Protein 5EFR (pdb70)

Solvent-accessible surface area: 21533 Å² total; per-residue (Å²): 119,93,90,5,94,56,31,70,15,108,44,30,116,43,26,78,61,129,33,0,39,151,17,0,34,9,57,154,42,46,87,53,69,138,137,71,9,83,67,24,0,97,38,28,113,175,35,50,0,0,5,3,48,0,31,44,126,0,29,36,74,6,164,2,98,47,58,88,104,86,70,50,69,84,38,4,12,0,23,0,57,15,126,24,26,76,67,1,66,4,14,45,5,62,9,25,27,0,131,184,24,108,17,80,36,0,12,144,18,10,91,1,22,3,12,54,67,6,16,55,28,12,23,76,70,0,26,133,88,0,21,135,46,110,92,6,48,86,136,41,5,77,90,31,17,95,60,104,66,19,90,162,138,102,29,0,29,2,32,3,125,8,91,45,94,126,225,59,94,41,22,81,52,0,28,95,106,0,39,105,44,32,114,112,39,101,52,86,108,0,14,104,19,0,105,13,0,50,101,81,36,128,132,44,145,59,1,19,42,0,6,4,48,5,0,62,0,17,38,77,52,151,60,34,106,90,0,3,62,18,1,56,115,0,16,108,72,29,125,167,23,120,61,8,20,44,0,7,22,22,60,0,23,0,27,51,103,47,16,28,83,44,53,36,16,5,48,35,0,114,98,0,26,116,8,0,75,59,0,26,91,142,56,90,140,38,143,45,24,112,54,0,43,88,30,17,119,85,4,62,19,51,24,0,95,26,32,26,20,8,0,87,51,6,35,155,102,112,37,44,20,0,0,0,44,14,1,20,23,0,6,86,49,34,55,79,8,97,70,0,18,46,0,0,6,0,0,1,96,0,20,12,26,49,0,104,119,20,94,180,77,98,42,51,83,30,8,112,96,1,5,101,3,23,93,100,0,67,137,84,47,98,134,10,118,46,39,181,72,0,75,100,16,63,57,121,0,106,114,126,27,120,146

Nearest PDB structures (foldseek):
  5efr-assembly1_A  TM=1.002E+00  e=4.818E-65  Rhodothermus marinus
  3qky-assembly1_A  TM=9.684E-01  e=5.485E-31  Rhodothermus marinus DSM 4252
  6lys-assembly1_D  TM=8.588E-01  e=3.566E-09  Escherichia coli K-12
  8adg-assembly1_D  TM=8.482E-01  e=7.421E-09  Escherichia coli K-12
  9co0-assembly1_D  TM=8.413E-01  e=1.972E-08  Escherichia coli

CATH classification: 3.10.20.310 (+1 more: 3.10.20.310)

Structure (mmCIF, N/CA/C/O backbone):
data_5EFR
#
_entry.id   5EFR
#
_cell.length_a   69.909
_cell.length_b   48.062
_cell.length_c   78.027
_cell.angle_alpha   90.000
_cell.angle_beta   104.310
_cell.angle_gamma   90.000
#
_symmetry.space_group_name_H-M   'P 1 21 1'
#
loop_
_entity.id
_entity.type
_entity.pdbx_description
1 polymer 'BamA-BamD fusion Protein'
2 water water
#
loop_
_atom_site.group_PDB
_atom_site.id
_atom_site.type_symbol
_atom_site.label_atom_id
_atom_site.label_alt_id
_atom_site.label_comp_id
_atom_site.label_asym_id
_atom_site.label_entity_id
_atom_site.label_seq_id
_atom_site.pdbx_PDB_ins_code
_atom_site.Cartn_x
_atom_site.Cartn_y
_atom_site.Cartn_z
_atom_site.occupancy
_atom_site.B_iso_or_equiv
_atom_site.auth_seq_id
_atom_site.auth_comp_id
_atom_site.auth_asym_id
_atom_site.auth_atom_id
_atom_site.pdbx_PDB_model_num
ATOM 1 N N . SER A 1 2 ? 76.790 104.673 -44.999 1.00 60.15 302 SER A N 1
ATOM 2 C CA . SER A 1 2 ? 75.515 104.240 -44.440 1.00 61.74 302 SER A CA 1
ATOM 3 C C . SER A 1 2 ? 74.774 103.349 -45.432 1.00 63.27 302 SER A C 1
ATOM 4 O O . SER A 1 2 ? 74.648 103.688 -46.609 1.00 68.43 302 SER A O 1
ATOM 11 N N . TYR A 1 3 ? 74.285 102.209 -44.949 1.00 55.53 303 TYR A N 1
ATOM 12 C CA . TYR A 1 3 ? 73.563 101.254 -45.775 1.00 54.57 303 TYR A CA 1
ATOM 13 C C . TYR A 1 3 ? 72.213 100.957 -45.142 1.00 53.08 303 TYR A C 1
ATOM 14 O O . TYR A 1 3 ? 71.989 101.215 -43.956 1.00 53.19 303 TYR A O 1
ATOM 32 N N . TYR A 1 4 ? 71.308 100.408 -45.949 1.00 47.74 304 TYR A N 1
ATOM 33 C CA . TYR A 1 4 ? 69.938 100.189 -45.515 1.00 51.05 304 TYR A CA 1
ATOM 34 C C . TYR A 1 4 ? 69.458 98.821 -45.968 1.00 53.06 304 TYR A C 1
ATOM 35 O O . TYR A 1 4 ? 69.768 98.375 -47.077 1.00 47.73 304 TYR A O 1
ATOM 53 N N . ILE A 1 5 ? 68.698 98.162 -45.094 1.00 51.22 305 ILE A N 1
ATOM 54 C CA . ILE A 1 5 ? 68.260 96.797 -45.349 1.00 49.92 305 ILE A CA 1
ATOM 55 C C . ILE A 1 5 ? 67.239 96.797 -46.475 1.00 48.80 305 ILE A C 1
ATOM 56 O O . ILE A 1 5 ? 66.281 97.580 -46.470 1.00 47.53 305 ILE A O 1
ATOM 72 N N . ARG A 1 6 ? 67.434 95.905 -47.442 1.00 47.05 306 ARG A N 1
ATOM 73 C CA . ARG A 1 6 ? 66.434 95.678 -48.472 1.00 51.99 306 ARG A CA 1
ATOM 74 C C . ARG A 1 6 ? 65.739 94.347 -48.216 1.00 51.63 306 ARG A C 1
ATOM 75 O O . ARG A 1 6 ? 64.621 94.314 -47.694 1.00 56.89 306 ARG A O 1
ATOM 96 N N . ASN A 1 7 ? 66.398 93.246 -48.565 1.00 44.21 307 ASN A N 1
ATOM 97 C CA . ASN A 1 7 ? 65.838 91.914 -48.404 1.00 57.12 307 ASN A CA 1
ATOM 98 C C . ASN A 1 7 ? 66.654 91.109 -47.403 1.00 51.14 307 ASN A C 1
ATOM 99 O O . ASN A 1 7 ? 67.850 91.347 -47.210 1.00 47.10 307 ASN A O 1
ATOM 110 N N . ILE A 1 8 ? 65.984 90.151 -46.767 1.00 48.16 308 ILE A N 1
ATOM 111 C CA . ILE A 1 8 ? 66.609 89.224 -45.831 1.00 45.18 308 ILE A CA 1
ATOM 112 C C . ILE A 1 8 ? 66.071 87.839 -46.156 1.00 47.60 308 ILE A C 1
ATOM 113 O O . ILE A 1 8 ? 64.861 87.603 -46.062 1.00 45.52 308 ILE A O 1
ATOM 129 N N . GLU A 1 9 ? 66.958 86.929 -46.550 1.00 41.07 309 GLU A N 1
ATOM 130 C CA . GLU A 1 9 ? 66.558 85.610 -47.017 1.00 48.51 309 GLU A CA 1
ATOM 131 C C . GLU A 1 9 ? 67.295 84.531 -46.237 1.00 47.69 309 GLU A C 1
ATOM 132 O O . GLU A 1 9 ? 68.473 84.685 -45.899 1.00 45.21 309 GLU A O 1
ATOM 144 N N . TRP A 1 10 ? 66.587 83.440 -45.954 1.00 43.76 310 TRP A N 1
ATOM 145 C CA . TRP A 1 10 ? 67.108 82.334 -45.163 1.00 46.34 310 TRP A CA 1
ATOM 146 C C . TRP A 1 10 ? 67.074 81.064 -45.999 1.00 46.26 310 TRP A C 1
ATOM 147 O O . TRP A 1 10 ? 66.047 80.743 -46.606 1.00 46.44 310 TRP A O 1
ATOM 168 N N . GLU A 1 11 ? 68.195 80.346 -46.029 1.00 47.04 311 GLU A N 1
ATOM 169 C CA . GLU A 1 11 ? 68.315 79.104 -46.782 1.00 63.05 311 GLU A CA 1
ATOM 170 C C . GLU A 1 11 ? 68.757 77.992 -45.843 1.00 61.41 311 GLU A C 1
ATOM 171 O O . GLU A 1 11 ? 69.799 78.104 -45.189 1.00 54.50 311 GLU A O 1
ATOM 183 N N . GLY A 1 12 ? 67.967 76.920 -45.786 1.00 56.01 312 GLY A N 1
ATOM 184 C CA . GLY A 1 12 ? 68.261 75.779 -44.944 1.00 54.46 312 GLY A CA 1
ATOM 185 C C . GLY A 1 12 ? 67.369 75.654 -43.731 1.00 50.42 312 GLY A C 1
ATOM 186 O O . GLY A 1 12 ? 67.486 74.664 -42.998 1.00 55.02 312 GLY A O 1
ATOM 190 N N . ASN A 1 13 ? 66.485 76.617 -43.492 1.00 52.00 313 ASN A N 1
ATOM 191 C CA . ASN A 1 13 ? 65.606 76.570 -42.334 1.00 52.49 313 ASN A CA 1
ATOM 192 C C . ASN A 1 13 ? 64.377 75.719 -42.622 1.00 52.92 313 ASN A C 1
ATOM 193 O O . ASN A 1 13 ? 63.790 75.787 -43.705 1.00 55.76 313 ASN A O 1
ATOM 204 N N . THR A 1 14 ? 63.998 74.918 -41.643 1.00 55.19 314 THR A N 1
ATOM 205 C CA . THR A 1 14 ? 62.822 74.059 -41.692 1.00 53.96 314 THR A CA 1
ATOM 206 C C . THR A 1 14 ? 61.978 74.185 -40.436 1.00 51.92 314 THR A C 1
ATOM 207 O O . THR A 1 14 ? 60.749 74.108 -40.512 1.00 55.75 314 THR A O 1
ATOM 218 N N . VAL A 1 15 ? 62.613 74.393 -39.282 1.00 51.25 315 VAL A N 1
ATOM 219 C CA . VAL A 1 15 ? 61.894 74.452 -38.016 1.00 46.93 315 VAL A CA 1
ATOM 220 C C . VAL A 1 15 ? 61.134 75.764 -37.899 1.00 51.83 315 VAL A C 1
ATOM 221 O O . VAL A 1 15 ? 60.007 75.805 -37.391 1.00 55.19 315 VAL A O 1
ATOM 234 N N . PHE A 1 16 ? 61.742 76.857 -38.355 1.00 51.22 316 PHE A N 1
ATOM 235 C CA . PHE A 1 16 ? 61.150 78.176 -38.289 1.00 52.72 316 PHE A CA 1
ATOM 236 C C . PHE A 1 16 ? 60.916 78.719 -39.693 1.00 55.18 316 PHE A C 1
ATOM 237 O O . PHE A 1 16 ? 61.767 78.540 -40.571 1.00 51.72 316 PHE A O 1
ATOM 254 N N . PRO A 1 17 ? 59.788 79.379 -39.941 1.00 57.68 317 PRO A N 1
ATOM 255 C CA . PRO A 1 17 ? 59.601 80.039 -41.235 1.00 61.56 317 PRO A CA 1
ATOM 256 C C . PRO A 1 17 ? 60.555 81.214 -41.379 1.00 60.42 317 PRO A C 1
ATOM 257 O O . 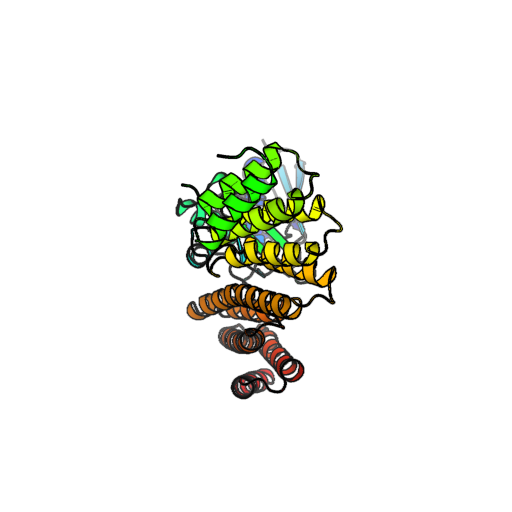PRO A 1 17 ? 61.126 81.709 -40.405 1.00 53.37 317 PRO A O 1
ATOM 268 N N . ASP A 1 18 ? 60.731 81.656 -42.627 1.00 60.31 318 ASP A N 1
ATOM 269 C CA . ASP A 1 18 ? 61.595 82.805 -42.879 1.00 55.55 318 ASP A CA 1
ATOM 270 C C . ASP A 1 18 ? 61.160 84.006 -42.051 1.00 54.74 318 ASP A C 1
ATOM 271 O O . ASP A 1 18 ? 62.000 84.764 -41.551 1.00 54.59 318 ASP A O 1
ATOM 280 N N . GLU A 1 19 ? 59.848 84.187 -41.883 1.00 58.68 319 GLU A N 1
ATOM 281 C CA . GLU A 1 19 ? 59.342 85.368 -41.191 1.00 61.16 319 GLU A CA 1
ATOM 282 C C . GLU A 1 19 ? 59.768 85.380 -39.727 1.00 59.48 319 GLU A C 1
ATOM 283 O O . GLU A 1 19 ? 60.149 86.429 -39.193 1.00 54.96 319 GLU A O 1
ATOM 295 N N . ALA A 1 20 ? 59.707 84.226 -39.060 1.00 58.90 320 ALA A N 1
ATOM 296 C CA . ALA A 1 20 ? 60.098 84.166 -37.655 1.00 53.48 320 ALA A CA 1
ATOM 297 C C . ALA A 1 20 ? 61.555 84.572 -37.472 1.00 52.97 320 ALA A C 1
ATOM 298 O O . ALA A 1 20 ? 61.890 85.323 -36.548 1.00 49.12 320 ALA A O 1
ATOM 305 N N . LEU A 1 21 ? 62.437 84.087 -38.349 1.00 46.17 321 LEU A N 1
ATOM 306 C CA . LEU A 1 21 ? 63.856 84.411 -38.232 1.00 46.86 321 LEU A CA 1
ATOM 307 C C . LEU A 1 21 ? 64.118 85.886 -38.517 1.00 48.22 321 LEU A C 1
ATOM 308 O O . LEU A 1 21 ? 64.962 86.508 -37.861 1.00 44.65 321 LEU A O 1
ATOM 324 N N . THR A 1 22 ? 63.409 86.464 -39.491 1.00 51.08 322 THR A N 1
ATOM 325 C CA . THR A 1 22 ? 63.589 87.882 -39.788 1.00 45.47 322 THR A CA 1
ATOM 326 C C . THR A 1 22 ? 63.162 88.745 -38.608 1.00 47.60 322 THR A C 1
ATOM 327 O O . THR A 1 22 ? 63.842 89.719 -38.262 1.00 46.38 322 THR A O 1
ATOM 338 N N . GLU A 1 23 ? 62.035 88.405 -37.979 1.00 48.09 323 GLU A N 1
ATOM 339 C CA . GLU A 1 23 ? 61.591 89.156 -36.809 1.00 52.88 323 GLU A CA 1
ATOM 340 C C . GLU A 1 23 ? 62.621 89.071 -35.691 1.00 51.20 323 GLU A C 1
ATOM 341 O O . GLU A 1 23 ? 62.825 90.037 -34.947 1.00 52.62 323 GLU A O 1
ATOM 353 N N . ALA A 1 24 ? 63.284 87.920 -35.561 1.00 46.35 324 ALA A N 1
ATOM 354 C CA . ALA A 1 24 ? 64.314 87.766 -34.539 1.00 51.62 324 ALA A CA 1
ATOM 355 C C . ALA A 1 24 ? 65.524 88.642 -34.840 1.00 50.94 324 ALA A C 1
ATOM 356 O O . ALA A 1 24 ? 66.150 89.183 -33.921 1.00 46.16 324 ALA A O 1
ATOM 363 N N . LEU A 1 25 ? 65.870 88.794 -36.122 1.00 48.65 325 LEU A N 1
ATOM 364 C CA . LEU A 1 25 ? 67.004 89.637 -36.487 1.00 44.19 325 LEU A CA 1
ATOM 365 C C . LEU A 1 25 ? 66.793 91.080 -36.054 1.00 47.81 325 LEU A C 1
ATOM 366 O O . LEU A 1 25 ? 67.760 91.774 -35.718 1.00 48.41 325 LEU A O 1
ATOM 382 N N . GLY A 1 26 ? 65.550 91.553 -36.069 1.00 46.98 326 GLY A N 1
ATOM 383 C CA . GLY A 1 26 ? 65.253 92.914 -35.672 1.00 52.58 326 GLY A CA 1
ATOM 384 C C . GLY A 1 26 ? 65.479 93.955 -36.743 1.00 53.97 326 GLY A C 1
ATOM 385 O O . GLY A 1 26 ? 65.444 95.152 -36.435 1.00 56.79 326 GLY A O 1
ATOM 389 N N . PHE A 1 27 ? 65.714 93.544 -37.985 1.00 54.80 327 PHE A N 1
ATOM 390 C CA . PHE A 1 27 ? 65.922 94.466 -39.094 1.00 61.06 327 PHE A CA 1
ATOM 391 C C . PHE A 1 27 ? 64.659 94.543 -39.942 1.00 57.43 327 PHE A C 1
ATOM 392 O O . PHE A 1 27 ? 64.154 93.516 -40.409 1.00 53.43 327 PHE A O 1
ATOM 409 N N . LYS A 1 28 ? 64.157 95.758 -40.138 1.00 59.36 328 LYS A N 1
ATOM 410 C CA . LYS A 1 28 ? 62.997 96.004 -40.981 1.00 64.60 328 LYS A CA 1
ATOM 411 C C . LYS A 1 28 ? 63.426 96.715 -42.257 1.00 61.66 328 LYS A C 1
ATOM 412 O O . LYS A 1 28 ? 64.309 97.579 -42.230 1.00 61.75 328 LYS A O 1
ATOM 418 N N . LYS A 1 29 ? 62.806 96.342 -43.372 1.00 70.56 329 LYS A N 1
ATOM 419 C CA . LYS A 1 29 ? 62.999 97.054 -44.630 1.00 68.11 329 LYS A CA 1
ATOM 420 C C . LYS A 1 29 ? 62.464 98.485 -44.473 1.00 61.16 329 LYS A C 1
ATOM 421 O O . LYS A 1 29 ? 61.250 98.653 -44.365 1.00 79.30 329 LYS A O 1
ATOM 440 N N . GLY A 1 30 ? 63.312 99.519 -44.447 1.00 60.57 330 GLY A N 1
ATOM 441 C CA . GLY A 1 30 ? 64.760 99.438 -44.562 1.00 57.85 330 GLY A CA 1
ATOM 442 C C . GLY A 1 30 ? 65.460 100.247 -43.489 1.00 57.33 330 GLY A C 1
ATOM 443 O O . GLY A 1 30 ? 65.768 101.423 -43.676 1.00 52.08 330 GLY A O 1
ATOM 447 N N . ASP A 1 31 ? 65.707 99.604 -42.351 1.00 58.84 331 ASP A N 1
ATOM 448 C CA . ASP A 1 31 ? 66.450 100.229 -41.275 1.00 58.95 331 ASP A CA 1
ATOM 449 C C . ASP A 1 31 ? 67.917 100.372 -41.670 1.00 54.92 331 ASP A C 1
ATOM 450 O O . ASP A 1 31 ? 68.382 99.730 -42.615 1.00 57.05 331 ASP A O 1
ATOM 459 N N . PRO A 1 32 ? 68.668 101.216 -40.966 1.00 54.11 332 PRO A N 1
ATOM 460 C CA . PRO A 1 32 ? 70.113 101.283 -41.210 1.00 56.21 332 PRO A CA 1
ATOM 461 C C . PRO A 1 32 ? 70.794 99.968 -40.858 1.00 56.40 332 PRO A C 1
ATOM 462 O O . PRO A 1 32 ? 70.451 99.315 -39.871 1.00 58.75 332 PRO A O 1
ATOM 473 N N . PHE A 1 33 ? 71.768 99.580 -41.680 1.00 57.32 333 PHE A N 1
ATOM 474 C CA . PHE A 1 33 ? 72.553 98.390 -41.386 1.00 60.80 333 PHE A CA 1
ATOM 475 C C . PHE A 1 33 ? 73.420 98.628 -40.158 1.00 60.66 333 PHE A C 1
ATOM 476 O O . PHE A 1 33 ? 73.924 99.733 -39.936 1.00 55.78 333 PHE A O 1
ATOM 493 N N . ASN A 1 34 ? 73.593 97.579 -39.356 1.00 58.98 334 ASN A N 1
ATOM 494 C CA . ASN A 1 34 ? 74.339 97.687 -38.106 1.00 62.30 334 ASN A CA 1
ATOM 495 C C . ASN A 1 34 ? 74.983 96.336 -37.826 1.00 56.47 334 ASN A C 1
ATOM 496 O O . ASN A 1 34 ? 74.280 95.352 -37.577 1.00 52.53 334 ASN A O 1
ATOM 507 N N . ARG A 1 35 ? 76.317 96.296 -37.859 1.00 53.95 335 ARG A N 1
ATOM 508 C CA . ARG A 1 35 ? 77.028 95.030 -37.720 1.00 61.20 335 ARG A CA 1
ATOM 509 C C . ARG A 1 35 ? 76.911 94.482 -36.302 1.00 52.88 335 ARG A C 1
ATOM 510 O O . ARG A 1 35 ? 76.667 93.285 -36.113 1.00 47.54 335 ARG A O 1
ATOM 531 N N . LYS A 1 36 ? 77.086 95.340 -35.293 1.00 54.92 336 LYS A N 1
ATOM 532 C CA . LYS A 1 36 ? 76.950 94.898 -33.908 1.00 55.16 336 LYS A CA 1
ATOM 533 C C . LYS A 1 36 ? 75.562 94.322 -33.658 1.00 54.09 336 LYS A C 1
ATOM 534 O O . LYS A 1 36 ? 75.420 93.234 -33.087 1.00 52.52 336 LYS A O 1
ATOM 553 N N . LYS A 1 37 ? 74.522 95.044 -34.082 1.00 50.86 337 LYS A N 1
ATOM 554 C CA . LYS A 1 37 ? 73.160 94.543 -33.938 1.00 48.34 337 LYS A CA 1
ATOM 555 C C . LYS A 1 37 ? 72.974 93.242 -34.708 1.00 47.31 337 LYS A C 1
ATOM 556 O O . LYS A 1 37 ? 72.297 92.322 -34.233 1.00 45.77 337 LYS A O 1
ATOM 575 N N . LEU A 1 38 ? 73.565 93.148 -35.901 1.00 47.04 338 LEU A N 1
ATOM 576 C CA . LEU A 1 38 ? 73.520 91.899 -36.655 1.00 48.56 338 LEU A CA 1
ATOM 577 C C . LEU A 1 38 ? 74.149 90.763 -35.857 1.00 45.89 338 LEU A C 1
ATOM 578 O O . LEU A 1 38 ? 73.548 89.695 -35.698 1.00 41.67 338 LEU A O 1
ATOM 594 N N . GLU A 1 39 ? 75.365 90.978 -35.348 1.00 45.18 339 GLU A N 1
ATOM 595 C CA . GLU A 1 39 ? 76.038 89.951 -34.558 1.00 50.10 339 GLU A CA 1
ATOM 596 C C . GLU A 1 39 ? 75.174 89.503 -33.386 1.00 45.44 339 GLU A C 1
ATOM 597 O O . GLU A 1 39 ? 74.981 88.302 -33.163 1.00 45.23 339 GLU A O 1
ATOM 609 N N . GLU A 1 40 ? 74.648 90.461 -32.622 1.00 42.73 340 GLU A N 1
ATOM 610 C CA . GLU A 1 40 ? 73.897 90.130 -31.415 1.00 45.83 340 GLU A CA 1
ATOM 611 C C . GLU A 1 40 ? 72.646 89.325 -31.742 1.00 45.04 340 GLU A C 1
ATOM 612 O O . GLU A 1 40 ? 72.428 88.242 -31.186 1.00 38.34 340 GLU A O 1
ATOM 624 N N . ASN A 1 41 ? 71.808 89.838 -32.641 1.00 38.72 341 ASN A N 1
ATOM 625 C CA . ASN A 1 41 ? 70.529 89.203 -32.928 1.00 39.24 341 ASN A CA 1
ATOM 626 C C . ASN A 1 41 ? 70.659 87.985 -33.833 1.00 34.05 341 ASN A C 1
ATOM 627 O O . ASN A 1 41 ? 69.650 87.326 -34.104 1.00 30.84 341 ASN A O 1
ATOM 638 N N . LEU A 1 42 ? 71.865 87.671 -34.299 1.00 34.01 342 LEU A N 1
ATOM 639 C CA . LEU A 1 42 ? 72.130 86.447 -35.042 1.00 33.62 342 LEU A CA 1
ATOM 640 C C . LEU A 1 42 ? 72.747 85.367 -34.167 1.00 38.04 342 LEU A C 1
ATOM 641 O O . LEU A 1 42 ? 72.407 84.189 -34.309 1.00 35.94 342 LEU A O 1
ATOM 657 N N . TYR A 1 43 ? 73.632 85.754 -33.247 1.00 37.92 343 TYR A N 1
ATOM 658 C CA . TYR A 1 43 ? 74.418 84.813 -32.460 1.00 42.88 343 TYR A CA 1
ATOM 659 C C . TYR A 1 43 ? 74.038 84.769 -30.989 1.00 40.16 343 TYR A C 1
ATOM 660 O O . TYR A 1 43 ? 74.181 83.717 -30.362 1.00 42.66 343 TYR A O 1
ATOM 678 N N . GLY A 1 44 ? 73.563 85.874 -30.422 1.00 36.24 344 GLY A N 1
ATOM 679 C CA . GLY A 1 44 ? 73.257 85.911 -29.007 1.00 35.20 344 GLY A CA 1
ATOM 680 C C . GLY A 1 44 ? 73.111 87.316 -28.465 1.00 38.24 344 GLY A C 1
ATOM 681 O O . GLY A 1 44 ? 74.105 88.029 -28.305 1.00 37.87 344 GLY A O 1
ATOM 685 N N . ASN A 1 45 ? 71.879 87.729 -28.188 1.00 37.70 345 ASN A N 1
ATOM 686 C CA . ASN A 1 45 ? 71.625 88.996 -27.522 1.00 40.92 345 ASN A CA 1
ATOM 687 C C . ASN A 1 45 ? 71.306 88.745 -26.052 1.00 45.74 345 ASN A C 1
ATOM 688 O O . ASN A 1 45 ? 71.178 87.605 -25.600 1.00 43.51 345 ASN A O 1
ATOM 699 N N . LYS A 1 46 ? 71.185 89.837 -25.298 1.00 46.41 346 LYS A N 1
ATOM 700 C CA . LYS A 1 46 ? 71.025 89.731 -23.853 1.00 55.34 346 LYS A CA 1
ATOM 701 C C . LYS A 1 46 ? 69.659 89.198 -23.447 1.00 50.30 346 LYS A C 1
ATOM 702 O O . LYS A 1 46 ? 69.464 88.878 -22.269 1.00 52.42 346 LYS A O 1
ATOM 708 N N . ARG A 1 47 ? 68.719 89.091 -24.382 1.00 45.65 347 ARG A N 1
ATOM 709 C CA . ARG A 1 47 ? 67.347 88.723 -24.076 1.00 49.45 347 ARG A CA 1
ATOM 710 C C . ARG A 1 47 ? 66.986 87.338 -24.590 1.00 42.89 347 ARG A C 1
ATOM 711 O O . ARG A 1 47 ? 65.840 86.908 -24.428 1.00 45.75 347 ARG A O 1
ATOM 732 N N . SER A 1 48 ? 67.939 86.625 -25.192 1.00 40.64 348 SER A N 1
ATOM 733 C CA . SER A 1 48 ? 67.728 85.261 -25.673 1.00 45.39 348 SER A CA 1
ATOM 734 C C . SER A 1 48 ? 66.619 85.202 -26.719 1.00 42.90 348 SER A C 1
ATOM 735 O O . SER A 1 48 ? 65.883 84.216 -26.805 1.00 42.98 348 SER A O 1
ATOM 743 N N . THR A 1 49 ? 66.493 86.263 -27.516 1.00 44.73 349 THR A N 1
ATOM 744 C CA . THR A 1 49 ? 65.527 86.325 -28.604 1.00 43.11 349 THR A CA 1
ATOM 745 C C . THR A 1 49 ? 66.192 86.290 -29.973 1.00 43.11 349 THR A C 1
ATOM 746 O O . THR A 1 49 ? 65.496 86.373 -30.990 1.00 39.52 349 THR A O 1
ATOM 757 N N . ASP A 1 50 ? 67.516 86.171 -30.022 1.00 42.44 350 ASP A N 1
ATOM 758 C CA . ASP A 1 50 ? 68.247 86.111 -31.276 1.00 38.05 350 ASP A CA 1
ATOM 759 C C . ASP A 1 50 ? 67.926 84.818 -32.026 1.00 37.54 350 ASP A C 1
ATOM 760 O O . ASP A 1 50 ? 67.339 83.877 -31.485 1.00 35.87 350 ASP A O 1
ATOM 769 N N . VAL A 1 51 ? 68.339 84.776 -33.295 1.00 33.21 351 VAL A N 1
ATOM 770 C CA . VAL A 1 51 ? 68.059 83.615 -34.138 1.00 31.65 351 VAL A CA 1
ATOM 771 C C . VAL A 1 51 ? 68.664 82.354 -33.532 1.00 32.25 351 VAL A C 1
ATOM 772 O O . VAL A 1 51 ? 68.001 81.314 -33.428 1.00 32.24 351 VAL A O 1
ATOM 785 N N . SER A 1 52 ? 69.940 82.419 -33.144 1.00 31.36 352 SER A N 1
ATOM 786 C CA . SER A 1 52 ? 70.617 81.234 -32.626 1.00 34.66 352 SER A CA 1
ATOM 787 C C . SER A 1 52 ? 69.922 80.703 -31.378 1.00 32.89 352 SER A C 1
ATOM 788 O O . SER A 1 52 ? 69.761 79.488 -31.216 1.00 35.34 352 SER A O 1
ATOM 796 N N . SER A 1 53 ? 69.500 81.600 -30.485 1.00 30.85 353 SER A N 1
ATOM 797 C CA . SER A 1 53 ? 68.828 81.168 -29.264 1.00 35.61 353 SER A CA 1
ATOM 798 C C . SER A 1 53 ? 67.463 80.564 -29.564 1.00 36.81 353 SER A C 1
ATOM 799 O O . SER A 1 53 ? 67.002 79.681 -28.833 1.00 33.08 353 SER A O 1
ATOM 807 N N . LEU A 1 54 ? 66.805 81.025 -30.629 1.00 33.01 354 LEU A N 1
ATOM 808 C CA . LEU A 1 54 ? 65.547 80.414 -31.050 1.00 35.11 354 LEU A CA 1
ATOM 809 C C . LEU A 1 54 ? 65.729 78.926 -31.317 1.00 34.69 354 LEU A C 1
ATOM 810 O O . LEU A 1 54 ? 64.870 78.111 -30.958 1.00 37.98 354 LEU A O 1
ATOM 826 N N . TYR A 1 55 ? 66.845 78.553 -31.945 1.00 30.49 355 TYR A N 1
ATOM 827 C CA . TYR A 1 55 ? 67.107 77.154 -32.264 1.00 34.13 355 TYR A CA 1
ATOM 828 C C . TYR A 1 55 ? 67.719 76.416 -31.079 1.00 33.57 355 TYR A C 1
ATOM 829 O O . TYR A 1 55 ? 67.288 75.310 -30.735 1.00 30.46 355 TYR A O 1
ATOM 847 N N . MET A 1 56 ? 68.736 77.014 -30.453 1.00 32.92 356 MET A N 1
ATOM 848 C CA . MET A 1 56 ? 69.492 76.332 -29.410 1.00 32.48 356 MET A CA 1
ATOM 849 C C . MET A 1 56 ? 68.701 76.178 -28.119 1.00 30.09 356 MET A C 1
ATOM 850 O O . MET A 1 56 ? 69.031 75.309 -27.307 1.00 34.88 356 MET A O 1
ATOM 864 N N . ASN A 1 57 ? 67.677 77.000 -27.903 1.00 30.47 357 ASN A N 1
ATOM 865 C CA . ASN A 1 57 ? 66.779 76.794 -26.776 1.00 35.14 357 ASN A CA 1
ATOM 866 C C . ASN A 1 57 ? 65.727 75.733 -27.065 1.00 34.73 357 ASN A C 1
ATOM 867 O O . ASN A 1 57 ? 64.879 75.471 -26.205 1.00 35.49 357 ASN A O 1
ATOM 878 N N . ARG A 1 58 ? 65.766 75.120 -28.249 1.00 31.76 358 ARG A N 1
ATOM 879 C CA . ARG A 1 58 ? 64.811 74.090 -28.640 1.00 33.16 358 ARG A CA 1
ATOM 880 C C . ARG A 1 58 ? 65.503 72.791 -29.032 1.00 31.24 358 ARG A C 1
ATOM 881 O O . ARG A 1 58 ? 64.895 71.942 -29.691 1.00 33.70 358 ARG A O 1
ATOM 902 N N . GLY A 1 59 ? 66.766 72.622 -28.643 1.00 32.97 359 GLY A N 1
ATOM 903 C CA . GLY A 1 59 ? 67.475 71.371 -28.795 1.00 30.17 359 GLY A CA 1
ATOM 904 C C . GLY A 1 59 ? 68.540 71.376 -29.868 1.00 30.01 359 GLY A C 1
ATOM 905 O O . GLY A 1 59 ? 69.436 70.524 -29.834 1.00 32.77 359 GLY A O 1
ATOM 909 N N . TYR A 1 60 ? 68.477 72.312 -30.814 1.00 27.16 360 TYR A N 1
ATOM 910 C CA . TYR A 1 60 ? 69.399 72.332 -31.949 1.00 33.28 360 TYR A CA 1
ATOM 911 C C . TYR A 1 60 ? 70.742 72.916 -31.507 1.00 35.04 360 TYR A C 1
ATOM 912 O O . TYR A 1 60 ? 71.122 74.039 -31.845 1.00 33.13 360 TYR A O 1
ATOM 930 N N . MET A 1 61 ? 71.477 72.109 -30.738 1.00 33.10 361 MET A N 1
ATOM 931 C CA . MET A 1 61 ? 72.727 72.586 -30.157 1.00 37.77 361 MET A CA 1
ATOM 932 C C . MET A 1 61 ? 73.749 72.952 -31.223 1.00 37.56 361 MET A C 1
ATOM 933 O O . MET A 1 61 ? 74.558 73.863 -31.016 1.00 34.06 361 MET A O 1
ATOM 947 N N . LEU A 1 62 ? 73.746 72.249 -32.354 1.00 38.28 362 LEU A N 1
ATOM 948 C CA . LEU A 1 62 ? 74.749 72.443 -33.391 1.00 39.22 362 LEU A CA 1
ATOM 949 C C . LEU A 1 62 ? 74.288 73.414 -34.472 1.00 34.75 362 LEU A C 1
ATOM 950 O O . LEU A 1 62 ? 74.898 73.472 -35.545 1.00 38.10 362 LEU A O 1
ATOM 966 N N . PHE A 1 63 ? 73.230 74.177 -34.211 1.00 36.74 363 PHE A N 1
ATOM 967 C CA . PHE A 1 63 ? 72.771 75.173 -35.170 1.00 38.02 363 PHE A CA 1
ATOM 968 C C . PHE A 1 63 ? 73.883 76.169 -35.472 1.00 38.34 363 PHE A C 1
ATOM 969 O O . PHE A 1 63 ? 74.551 76.669 -34.562 1.00 37.02 363 PHE A O 1
ATOM 986 N N . ARG A 1 64 ? 74.080 76.457 -36.756 1.00 41.67 364 ARG A N 1
ATOM 987 C CA . ARG A 1 64 ? 75.043 77.462 -37.184 1.00 43.28 364 ARG A CA 1
ATOM 988 C C . ARG A 1 64 ? 74.465 78.220 -38.368 1.00 42.10 364 ARG A C 1
ATOM 989 O O . ARG A 1 64 ? 73.934 77.607 -39.300 1.00 38.70 364 ARG A O 1
ATOM 1010 N N . ALA A 1 65 ? 74.565 79.546 -38.324 1.00 42.96 365 ALA A N 1
ATOM 1011 C CA . ALA A 1 65 ? 74.114 80.411 -39.405 1.00 47.23 365 ALA A CA 1
ATOM 1012 C C . ALA A 1 65 ? 75.307 81.171 -39.964 1.00 49.66 365 ALA A C 1
ATOM 1013 O O . ALA A 1 65 ? 76.032 81.834 -39.215 1.00 50.21 365 ALA A O 1
ATOM 1020 N N . GLU A 1 66 ? 75.508 81.068 -41.277 1.00 45.80 366 GLU A N 1
ATOM 1021 C CA . GLU A 1 66 ? 76.592 81.762 -41.959 1.00 48.83 366 GLU A CA 1
ATOM 1022 C C . GLU A 1 66 ? 76.021 82.932 -42.746 1.00 47.42 366 GLU A C 1
ATOM 1023 O O . GLU A 1 66 ? 75.217 82.711 -43.663 1.00 41.08 366 GLU A O 1
ATOM 1035 N N . PRO A 1 67 ? 76.388 84.177 -42.438 1.00 47.23 367 PRO A N 1
ATOM 1036 C CA . PRO A 1 67 ? 75.825 85.314 -43.173 1.00 45.82 367 PRO A CA 1
ATOM 1037 C C . PRO A 1 67 ? 76.664 85.719 -44.375 1.00 45.48 367 PRO A C 1
ATOM 1038 O O . PRO A 1 67 ? 77.895 85.648 -44.364 1.00 40.20 367 PRO A O 1
ATOM 1049 N N . THR A 1 68 ? 75.975 86.152 -45.430 1.00 45.49 368 THR A N 1
ATOM 1050 C CA . THR A 1 68 ? 76.615 86.800 -46.567 1.00 45.39 368 THR A CA 1
ATOM 1051 C C . THR A 1 68 ? 75.923 88.132 -46.810 1.00 44.44 368 THR A C 1
ATOM 1052 O O . THR A 1 68 ? 74.690 88.200 -46.834 1.00 42.64 368 THR A O 1
ATOM 1063 N N . ILE A 1 69 ? 76.717 89.185 -46.983 1.00 39.94 369 ILE A N 1
ATOM 1064 C CA . ILE A 1 69 ? 76.214 90.545 -47.146 1.00 43.33 369 ILE A CA 1
ATOM 1065 C C . ILE A 1 69 ? 76.386 90.944 -48.604 1.00 46.06 369 ILE A C 1
ATOM 1066 O O . ILE A 1 69 ? 77.466 90.760 -49.180 1.00 43.39 369 ILE A O 1
ATOM 1082 N N . ARG A 1 70 ? 75.328 91.494 -49.197 1.00 44.87 370 ARG A N 1
ATOM 1083 C CA . ARG A 1 70 ? 75.348 91.907 -50.595 1.00 45.33 370 ARG A CA 1
ATOM 1084 C C . ARG A 1 70 ? 74.892 93.351 -50.727 1.00 45.48 370 ARG A C 1
ATOM 1085 O O . ARG A 1 70 ? 73.801 93.708 -50.273 1.00 49.10 370 ARG A O 1
ATOM 1106 N N . VAL A 1 71 ? 75.727 94.171 -51.359 1.00 45.11 371 VAL A N 1
ATOM 1107 C CA . VAL A 1 71 ? 75.327 95.507 -51.789 1.00 48.11 371 VAL A CA 1
ATOM 1108 C C . VAL A 1 71 ? 74.670 95.364 -53.157 1.00 47.91 371 VAL A C 1
ATOM 1109 O O . VAL A 1 71 ? 75.332 95.024 -54.140 1.00 44.54 371 VAL A O 1
ATOM 1122 N N . VAL A 1 72 ? 73.363 95.616 -53.223 1.00 53.46 372 VAL A N 1
ATOM 1123 C CA . VAL A 1 72 ? 72.609 95.435 -54.459 1.00 54.94 372 VAL A CA 1
ATOM 1124 C C . VAL A 1 72 ? 72.356 96.796 -55.095 1.00 59.47 372 VAL A C 1
ATOM 1125 O O . VAL A 1 72 ? 71.225 97.115 -55.481 1.00 59.42 372 VAL A O 1
ATOM 1138 N N . GLY A 1 73 ? 73.406 97.607 -55.204 1.00 56.21 373 GLY A N 1
ATOM 1139 C CA . GLY A 1 73 ? 73.309 98.893 -55.866 1.00 52.95 373 GLY A CA 1
ATOM 1140 C C . GLY A 1 73 ? 73.070 100.055 -54.925 1.00 47.23 373 GLY A C 1
ATOM 1141 O O . GLY A 1 73 ? 72.123 100.041 -54.133 1.00 50.99 373 GLY A O 1
ATOM 1145 N N . GLY A 1 74 ? 73.926 101.065 -55.005 1.00 44.93 374 GLY A N 1
ATOM 1146 C CA . GLY A 1 74 ? 73.734 102.273 -54.220 1.00 49.56 374 GLY A CA 1
ATOM 1147 C C . GLY A 1 74 ? 73.749 101.994 -52.728 1.00 52.79 374 GLY A C 1
ATOM 1148 O O . GLY A 1 74 ? 74.732 101.486 -52.174 1.00 52.24 374 GLY A O 1
ATOM 1152 N N . ASP A 1 75 ? 72.644 102.336 -52.065 1.00 53.61 375 ASP A N 1
ATOM 1153 C CA . ASP A 1 75 ? 72.517 102.230 -50.617 1.00 60.18 375 ASP A CA 1
ATOM 1154 C C . ASP A 1 75 ? 71.971 100.887 -50.150 1.00 54.61 375 ASP A C 1
ATOM 1155 O O . ASP A 1 75 ? 71.971 100.625 -48.943 1.00 52.87 375 ASP A O 1
ATOM 1164 N N . SER A 1 76 ? 71.509 100.038 -51.063 1.00 50.31 376 SER A N 1
ATOM 1165 C CA . SER A 1 76 ? 70.726 98.872 -50.682 1.00 51.74 376 SER A CA 1
ATOM 1166 C C . SER A 1 76 ? 71.614 97.740 -50.181 1.00 54.35 376 SER A C 1
ATOM 1167 O O . SER A 1 76 ? 72.724 97.529 -50.677 1.00 50.17 376 SER A O 1
ATOM 1175 N N . LEU A 1 77 ? 71.102 97.004 -49.196 1.00 55.04 377 LEU A N 1
ATOM 1176 C CA . LEU A 1 77 ? 71.855 95.971 -48.495 1.00 51.65 377 LEU A CA 1
ATOM 1177 C C . LEU A 1 77 ? 70.982 94.730 -48.376 1.00 49.76 377 LEU A C 1
ATOM 1178 O O . LEU A 1 77 ? 69.908 94.783 -47.767 1.00 51.82 377 LEU A O 1
ATOM 1194 N N . ASP A 1 78 ? 71.433 93.625 -48.964 1.00 50.20 378 ASP A N 1
ATOM 1195 C CA . ASP A 1 78 ? 70.761 92.339 -48.840 1.00 54.28 378 ASP A CA 1
ATOM 1196 C C . ASP A 1 78 ? 71.520 91.447 -47.865 1.00 50.64 378 ASP A C 1
ATOM 1197 O O . ASP A 1 78 ? 72.750 91.356 -47.921 1.00 47.64 378 ASP A O 1
ATOM 1206 N N . LEU A 1 79 ? 70.781 90.794 -46.971 1.00 48.85 379 LEU A N 1
ATOM 1207 C CA . LEU A 1 79 ? 71.342 89.818 -46.045 1.00 44.04 379 LEU A CA 1
ATOM 1208 C C . LEU A 1 79 ? 70.880 88.423 -46.436 1.00 40.65 379 LEU A C 1
ATOM 1209 O O . LEU A 1 79 ? 69.676 88.172 -46.551 1.00 45.80 379 LEU A O 1
ATOM 1225 N N . HIS A 1 80 ? 71.837 87.522 -46.631 1.00 38.57 380 HIS A N 1
ATOM 1226 C CA . HIS A 1 80 ? 71.555 86.124 -46.925 1.00 48.53 380 HIS A CA 1
ATOM 1227 C C . HIS A 1 80 ? 72.230 85.262 -45.870 1.00 44.04 380 HIS A C 1
ATOM 1228 O O . HIS A 1 80 ? 73.420 85.438 -45.586 1.00 42.90 380 HIS A O 1
ATOM 1242 N N . PHE A 1 81 ? 71.467 84.343 -45.284 1.00 41.19 381 PHE A N 1
ATOM 1243 C CA . PHE A 1 81 ? 71.961 83.462 -44.234 1.00 41.65 381 PHE A CA 1
ATOM 1244 C C . PHE A 1 81 ? 71.763 82.018 -44.662 1.00 42.98 381 PHE A C 1
ATOM 1245 O O . PHE A 1 81 ? 70.630 81.589 -44.906 1.00 46.60 381 PHE A O 1
ATOM 1262 N N . ASP A 1 82 ? 72.861 81.277 -44.754 1.00 40.61 382 ASP A N 1
ATOM 1263 C CA . ASP A 1 82 ? 72.807 79.837 -44.960 1.00 48.26 382 ASP A CA 1
ATOM 1264 C C . ASP A 1 82 ? 72.776 79.166 -43.593 1.00 48.20 382 ASP A C 1
ATOM 1265 O O . ASP A 1 82 ? 73.665 79.391 -42.764 1.00 46.33 382 ASP A O 1
ATOM 1274 N N . VAL A 1 83 ? 71.751 78.353 -43.359 1.00 49.99 383 VAL A N 1
ATOM 1275 C CA . VAL A 1 83 ? 71.434 77.834 -42.035 1.00 50.04 383 VAL A CA 1
ATOM 1276 C C . VAL A 1 83 ? 71.709 76.337 -42.006 1.00 45.90 383 VAL A C 1
ATOM 1277 O O . VAL A 1 83 ? 71.254 75.597 -42.886 1.00 46.25 383 VAL A O 1
ATOM 1290 N N . TYR A 1 84 ? 72.457 75.898 -40.997 1.00 41.26 384 TYR A N 1
ATOM 1291 C CA . TYR A 1 84 ? 72.580 74.487 -40.656 1.00 40.98 384 TYR A CA 1
ATOM 1292 C C . TYR A 1 84 ? 71.843 74.261 -39.345 1.00 42.37 384 TYR A C 1
ATOM 1293 O O . TYR A 1 84 ? 72.188 74.866 -38.325 1.00 43.39 384 TYR A O 1
ATOM 1311 N N . GLU A 1 85 ? 70.830 73.399 -39.373 1.00 39.20 385 GLU A N 1
ATOM 1312 C CA . GLU A 1 85 ? 70.014 73.158 -38.190 1.00 41.34 385 GLU A CA 1
ATOM 1313 C C . GLU A 1 85 ? 70.568 72.020 -37.340 1.00 41.95 385 GLU A C 1
ATOM 1314 O O . GLU A 1 85 ? 70.736 72.174 -36.127 1.00 39.30 385 GLU A O 1
ATOM 1326 N N . GLY A 1 86 ? 70.859 70.883 -37.958 1.00 43.23 386 GLY A N 1
ATOM 1327 C CA . GLY A 1 86 ? 71.376 69.746 -37.230 1.00 41.51 386 GLY A CA 1
ATOM 1328 C C . GLY A 1 86 ? 70.292 69.016 -36.458 1.00 37.60 386 GLY A C 1
ATOM 1329 O O . GLY A 1 86 ? 69.095 69.301 -36.562 1.00 38.96 386 GLY A O 1
ATOM 1333 N N . ASP A 1 87 ? 70.739 68.052 -35.659 1.00 40.84 387 ASP A N 1
ATOM 1334 C CA . ASP A 1 87 ? 69.838 67.200 -34.900 1.00 43.75 387 ASP A CA 1
ATOM 1335 C C . ASP A 1 87 ? 69.282 67.930 -33.681 1.00 40.70 387 ASP A C 1
ATOM 1336 O O . ASP A 1 87 ? 69.826 68.936 -33.217 1.00 34.12 387 ASP A O 1
ATOM 1345 N N . VAL A 1 88 ? 68.177 67.402 -33.165 1.00 40.95 388 VAL A N 1
ATOM 1346 C CA . VAL A 1 88 ? 67.637 67.825 -31.879 1.00 38.41 388 VAL A CA 1
ATOM 1347 C C . VAL A 1 88 ? 68.327 67.020 -30.789 1.00 37.87 388 VAL A C 1
ATOM 1348 O O . VAL A 1 88 ? 68.386 65.787 -30.860 1.00 39.25 388 VAL A O 1
ATOM 1361 N N . PHE A 1 89 ? 68.857 67.712 -29.787 1.00 34.07 389 PHE A N 1
ATOM 1362 C CA . PHE A 1 89 ? 69.552 67.071 -28.683 1.00 36.19 389 PHE A CA 1
ATOM 1363 C C . PHE A 1 89 ? 68.721 67.156 -27.410 1.00 31.83 389 PHE A C 1
ATOM 1364 O O . PHE A 1 89 ? 67.925 68.081 -27.224 1.00 29.86 389 PHE A O 1
ATOM 1381 N N . GLU A 1 90 ? 68.916 66.170 -26.540 1.00 36.52 390 GLU A N 1
ATOM 1382 C CA . GLU A 1 90 ? 68.351 66.163 -25.201 1.00 31.59 390 GLU A CA 1
ATOM 1383 C C . GLU A 1 90 ? 69.485 66.176 -24.190 1.00 30.82 390 GLU A C 1
ATOM 1384 O O . GLU A 1 90 ? 70.590 65.706 -24.470 1.00 30.07 390 GLU A O 1
ATOM 1396 N N . PHE A 1 91 ? 69.216 66.723 -23.010 1.00 32.47 391 PHE A N 1
ATOM 1397 C CA . PHE A 1 91 ? 70.174 66.591 -21.925 1.00 29.51 391 PHE A CA 1
ATOM 1398 C C . PHE A 1 91 ? 70.253 65.131 -21.504 1.00 26.67 391 PHE A C 1
ATOM 1399 O O . PHE A 1 91 ? 69.227 64.460 -21.362 1.00 27.33 391 PHE A O 1
ATOM 1416 N N . GLY A 1 92 ? 71.473 64.632 -21.336 1.00 26.16 392 GLY A N 1
ATOM 1417 C CA . GLY A 1 92 ? 71.670 63.295 -20.820 1.00 34.26 392 GLY A CA 1
ATOM 1418 C C . GLY A 1 92 ? 71.916 63.331 -19.328 1.00 33.14 392 GLY A C 1
ATOM 1419 O O . GLY A 1 92 ? 71.028 63.696 -18.554 1.00 30.09 392 GLY A O 1
ATOM 1423 N N . THR A 1 93 ? 73.127 62.972 -18.918 1.00 35.28 393 THR A N 1
ATOM 1424 C CA . THR A 1 93 ? 73.489 62.984 -17.510 1.00 36.17 393 THR A CA 1
ATOM 1425 C C . THR A 1 93 ? 73.846 64.397 -17.062 1.00 33.66 393 THR A C 1
ATOM 1426 O O . THR A 1 93 ? 74.563 65.123 -17.757 1.00 34.00 393 THR A O 1
ATOM 1437 N N . ILE A 1 94 ? 73.330 64.785 -15.898 1.00 34.33 394 ILE A N 1
ATOM 1438 C CA . ILE A 1 94 ? 73.658 66.059 -15.262 1.00 29.38 394 ILE A CA 1
ATOM 1439 C C . ILE A 1 94 ? 74.354 65.732 -13.947 1.00 27.71 394 ILE A C 1
ATOM 1440 O O . ILE A 1 94 ? 73.707 65.292 -12.989 1.00 27.09 394 ILE A O 1
ATOM 1456 N N . ASN A 1 95 ? 75.667 65.940 -13.897 1.00 26.83 395 ASN A N 1
ATOM 1457 C CA . ASN A 1 95 ? 76.463 65.615 -12.724 1.00 29.45 395 ASN A CA 1
ATOM 1458 C C . ASN A 1 95 ? 76.950 66.879 -12.029 1.00 26.75 395 ASN A C 1
ATOM 1459 O O . ASN A 1 95 ? 77.027 67.958 -12.621 1.00 28.97 395 ASN A O 1
ATOM 1470 N N . ILE A 1 96 ? 77.287 66.721 -10.751 1.00 28.50 396 ILE A N 1
ATOM 1471 C CA . ILE A 1 96 ? 77.747 67.812 -9.902 1.00 26.61 396 ILE A CA 1
ATOM 1472 C C . ILE A 1 96 ? 79.034 67.370 -9.222 1.00 25.84 396 ILE A C 1
ATOM 1473 O O . ILE A 1 96 ? 79.100 66.268 -8.667 1.00 28.01 396 ILE A O 1
ATOM 1489 N N . VAL A 1 97 ? 80.053 68.226 -9.266 1.00 27.92 397 VAL A N 1
ATOM 1490 C CA . VAL A 1 97 ? 81.361 67.899 -8.718 1.00 32.00 397 VAL A CA 1
ATOM 1491 C C . VAL A 1 97 ? 81.939 69.123 -8.024 1.00 33.04 397 VAL A C 1
ATOM 1492 O O . VAL A 1 97 ? 81.488 70.251 -8.234 1.00 27.98 397 VAL A O 1
ATOM 1497 N N . GLY A 1 98 ? 82.949 68.884 -7.186 1.00 30.59 398 GLY A N 1
ATOM 1498 C CA . GLY A 1 98 ? 83.624 69.945 -6.470 1.00 29.12 398 GLY A CA 1
ATOM 1499 C C . GLY A 1 98 ? 83.001 70.313 -5.142 1.00 31.48 398 GLY A C 1
ATOM 1500 O O . GLY A 1 98 ? 83.599 71.094 -4.392 1.00 30.29 398 GLY A O 1
ATOM 1504 N N . ASN A 1 99 ? 81.826 69.775 -4.825 1.00 32.65 399 ASN A N 1
ATOM 1505 C CA . ASN A 1 99 ? 81.116 70.116 -3.593 1.00 27.14 399 ASN A CA 1
ATOM 1506 C C . ASN A 1 99 ? 81.640 69.231 -2.470 1.00 31.39 399 ASN A C 1
ATOM 1507 O O . ASN A 1 99 ? 81.170 68.114 -2.254 1.00 28.04 399 ASN A O 1
ATOM 1518 N N . GLN A 1 100 ? 82.628 69.742 -1.738 1.00 30.23 400 GLN A N 1
ATOM 1519 C CA . GLN A 1 100 ? 83.184 69.022 -0.602 1.00 37.27 400 GLN A CA 1
ATOM 1520 C C . GLN A 1 100 ? 82.475 69.347 0.701 1.00 33.73 400 GLN A C 1
ATOM 1521 O O . GLN A 1 100 ? 82.551 68.555 1.647 1.00 36.31 400 GLN A O 1
ATOM 1535 N N . LYS A 1 101 ? 81.785 70.487 0.768 1.00 31.08 401 LYS A N 1
ATOM 1536 C CA . LYS A 1 101 ? 81.058 70.893 1.959 1.00 40.19 401 LYS A CA 1
ATOM 1537 C C . LYS A 1 101 ? 79.582 71.151 1.708 1.00 39.66 401 LYS A C 1
ATOM 1538 O O . LYS A 1 101 ? 78.815 71.220 2.674 1.00 42.45 401 LYS A O 1
ATOM 1557 N N . THR A 1 102 ? 79.164 71.290 0.453 1.00 32.87 402 THR A N 1
ATOM 1558 C CA . THR A 1 102 ? 77.776 71.563 0.109 1.00 32.39 402 THR A CA 1
ATOM 1559 C C . THR A 1 102 ? 77.102 70.295 -0.399 1.00 25.80 402 THR A C 1
ATOM 1560 O O . THR A 1 102 ? 77.677 69.549 -1.196 1.00 28.84 402 THR A O 1
ATOM 1571 N N . LYS A 1 103 ? 75.880 70.059 0.064 1.00 28.24 403 LYS A N 1
ATOM 1572 C CA . LYS A 1 103 ? 75.132 68.888 -0.372 1.00 28.04 403 LYS A CA 1
ATOM 1573 C C . LYS A 1 103 ? 74.777 68.994 -1.850 1.00 28.66 403 LYS A C 1
ATOM 1574 O O . LYS A 1 103 ? 74.472 70.076 -2.359 1.00 29.05 403 LYS A O 1
ATOM 1593 N N . GLU A 1 104 ? 74.825 67.852 -2.540 1.00 26.32 404 GLU A N 1
ATOM 1594 C CA . GLU A 1 104 ? 74.542 67.832 -3.971 1.00 26.77 404 GLU A CA 1
ATOM 1595 C C . GLU A 1 104 ? 73.170 68.424 -4.274 1.00 28.11 404 GLU A C 1
ATOM 1596 O O . GLU A 1 104 ? 73.028 69.234 -5.199 1.00 27.89 404 GLU A O 1
ATOM 1608 N N . HIS A 1 105 ? 72.149 68.049 -3.498 1.00 29.05 405 HIS A N 1
ATOM 1609 C CA . HIS A 1 105 ? 70.786 68.456 -3.827 1.00 36.27 405 HIS A CA 1
ATOM 1610 C C . HIS A 1 105 ? 70.589 69.964 -3.728 1.00 32.30 405 HIS A C 1
ATOM 1611 O O . HIS A 1 105 ? 69.675 70.499 -4.364 1.00 36.58 405 HIS A O 1
ATOM 1625 N N . VAL A 1 106 ? 71.417 70.664 -2.948 1.00 33.24 406 VAL A N 1
ATOM 1626 C CA . VAL A 1 106 ? 71.328 72.121 -2.910 1.00 33.12 406 VAL A CA 1
ATOM 1627 C C . VAL A 1 106 ? 71.716 72.706 -4.258 1.00 37.15 406 VAL A C 1
ATOM 1628 O O . VAL A 1 106 ? 71.164 73.726 -4.689 1.00 31.46 406 VAL A O 1
ATOM 1641 N N . ILE A 1 107 ? 72.672 72.078 -4.937 1.00 28.21 407 ILE A N 1
ATOM 1642 C CA . ILE A 1 107 ? 73.115 72.548 -6.242 1.00 28.82 407 ILE A CA 1
ATOM 1643 C C . ILE A 1 107 ? 72.153 72.088 -7.329 1.00 31.34 407 ILE A C 1
ATOM 1644 O O . ILE A 1 107 ? 71.774 72.868 -8.209 1.00 33.79 407 ILE A O 1
ATOM 1660 N N . ARG A 1 108 ? 71.728 70.823 -7.270 1.00 26.54 408 ARG A N 1
ATOM 1661 C CA . ARG A 1 108 ? 70.865 70.269 -8.307 1.00 29.39 408 ARG A CA 1
ATOM 1662 C C . ARG A 1 108 ? 69.512 70.971 -8.336 1.00 33.19 408 ARG A C 1
ATOM 1663 O O . ARG A 1 108 ? 68.950 71.212 -9.410 1.00 28.38 408 ARG A O 1
ATOM 1684 N N . ARG A 1 109 ? 68.980 71.311 -7.160 1.00 32.32 409 ARG A N 1
ATOM 1685 C CA . ARG A 1 109 ? 67.689 71.988 -7.070 1.00 36.44 409 ARG A CA 1
ATOM 1686 C C . ARG A 1 109 ? 67.663 73.278 -7.882 1.00 36.23 409 ARG A C 1
ATOM 1687 O O . ARG A 1 109 ? 66.597 73.702 -8.342 1.00 33.57 409 ARG A O 1
ATOM 1708 N N . GLU A 1 110 ? 68.815 73.912 -8.068 1.00 30.99 410 GLU A N 1
ATOM 1709 C CA . GLU A 1 110 ? 68.895 75.218 -8.706 1.00 32.14 410 GLU A CA 1
ATOM 1710 C C . GLU A 1 110 ? 69.080 75.141 -10.215 1.00 29.45 410 GLU A C 1
ATOM 1711 O O . GLU A 1 110 ? 69.138 76.187 -10.868 1.00 33.38 410 GLU A O 1
ATOM 1723 N N . LEU A 1 111 ? 69.173 73.945 -10.782 1.00 25.14 411 LEU A N 1
ATOM 1724 C CA . LEU A 1 111 ? 69.494 73.788 -12.192 1.00 25.48 411 LEU A CA 1
ATOM 1725 C C . LEU A 1 111 ? 68.232 73.787 -13.044 1.00 24.83 411 LEU A C 1
ATOM 1726 O O . LEU A 1 111 ? 67.243 73.127 -12.714 1.00 30.35 411 LEU A O 1
ATOM 1742 N N . TYR A 1 112 ? 68.277 74.533 -14.150 1.00 29.44 412 TYR A N 1
ATOM 1743 C CA . TYR A 1 112 ? 67.229 74.471 -15.160 1.00 28.80 412 TYR A CA 1
ATOM 1744 C C . TYR A 1 112 ? 67.478 73.375 -16.181 1.00 27.51 412 TYR A C 1
ATOM 1745 O O . TYR A 1 112 ? 66.547 72.986 -16.898 1.00 27.79 412 TYR A O 1
ATOM 1763 N N . THR A 1 113 ? 68.710 72.883 -16.267 1.00 23.60 413 THR A N 1
ATOM 1764 C CA . THR A 1 113 ? 69.050 71.788 -17.164 1.00 27.07 413 THR A CA 1
ATOM 1765 C C . THR A 1 113 ? 68.683 70.466 -16.499 1.00 29.77 413 THR A C 1
ATOM 1766 O O . THR A 1 113 ? 69.254 70.110 -15.459 1.00 26.29 413 THR A O 1
ATOM 1777 N N . ILE A 1 114 ? 67.748 69.744 -17.093 1.00 28.50 414 ILE A N 1
ATOM 1778 C CA . ILE A 1 114 ? 67.101 68.595 -16.472 1.00 27.86 414 ILE A CA 1
ATOM 1779 C C . ILE A 1 114 ? 67.306 67.389 -17.371 1.00 32.91 414 ILE A C 1
ATOM 1780 O O . ILE A 1 114 ? 67.029 67.477 -18.575 1.00 28.05 414 ILE A O 1
ATOM 1796 N N . PRO A 1 115 ? 67.788 66.255 -16.860 1.00 29.55 415 PRO A N 1
ATOM 1797 C CA . PRO A 1 115 ? 68.020 65.091 -17.724 1.00 29.03 415 PRO A CA 1
ATOM 1798 C C . PRO A 1 115 ? 66.765 64.704 -18.492 1.00 27.02 415 PRO A C 1
ATOM 1799 O O . PRO A 1 115 ? 65.647 64.796 -17.982 1.00 29.06 415 PRO A O 1
ATOM 1810 N N . GLY A 1 116 ? 66.961 64.264 -19.735 1.00 32.12 416 GLY A N 1
ATOM 1811 C CA . GLY A 1 116 ? 65.866 63.837 -20.576 1.00 33.32 416 GLY A CA 1
ATOM 1812 C C . GLY A 1 116 ? 65.061 64.954 -21.200 1.00 34.79 416 GLY A C 1
ATOM 1813 O O . GLY A 1 116 ? 64.197 64.675 -22.040 1.00 36.64 416 GLY A O 1
ATOM 1817 N N . GLN A 1 117 ? 65.303 66.205 -20.822 1.00 31.74 417 GLN A N 1
ATOM 1818 C CA . GLN A 1 117 ? 64.607 67.328 -21.426 1.00 32.87 417 GLN A CA 1
ATOM 1819 C C . GLN A 1 117 ? 65.380 67.842 -22.634 1.00 31.35 417 GLN A C 1
ATOM 1820 O O . GLN A 1 117 ? 66.599 67.678 -22.737 1.00 30.53 417 GLN A O 1
ATOM 1834 N N . THR A 1 118 ? 64.648 68.460 -23.556 1.00 34.40 418 THR A N 1
ATOM 1835 C CA . THR A 1 118 ? 65.257 69.046 -24.742 1.00 32.72 418 THR A CA 1
ATOM 1836 C C . THR A 1 118 ? 66.369 70.011 -24.354 1.00 30.48 418 THR A C 1
ATOM 1837 O O . THR A 1 118 ? 66.192 70.863 -23.479 1.00 30.10 418 THR A O 1
ATOM 1848 N N . PHE A 1 119 ? 67.519 69.869 -25.009 1.00 30.00 419 PHE A N 1
ATOM 1849 C CA . PHE A 1 119 ? 68.645 70.753 -24.746 1.00 31.72 419 PHE A CA 1
ATOM 1850 C C . PHE A 1 119 ? 68.225 72.211 -24.892 1.00 34.91 419 PHE A C 1
ATOM 1851 O O . PHE A 1 119 ? 67.417 72.559 -25.756 1.00 33.73 419 PHE A O 1
ATOM 1868 N N . SER A 1 120 ? 68.780 73.063 -24.032 1.00 33.39 420 SER A N 1
ATOM 1869 C CA . SER A 1 120 ? 68.526 74.498 -24.103 1.00 31.27 420 SER A CA 1
ATOM 1870 C C . SER A 1 120 ? 69.782 75.242 -23.681 1.00 33.82 420 SER A C 1
ATOM 1871 O O . SER A 1 120 ? 70.293 75.030 -22.577 1.00 26.89 420 SER A O 1
ATOM 1879 N N . ARG A 1 121 ? 70.266 76.120 -24.560 1.00 31.97 421 ARG A N 1
ATOM 1880 C CA . ARG A 1 121 ? 71.467 76.893 -24.263 1.00 27.68 421 ARG A CA 1
ATOM 1881 C C . ARG A 1 121 ? 71.253 77.805 -23.061 1.00 31.57 421 ARG A C 1
ATOM 1882 O O . ARG A 1 121 ? 72.105 77.880 -22.168 1.00 30.77 421 ARG A O 1
ATOM 1903 N N . ASP A 1 122 ? 70.139 78.534 -23.031 1.00 30.98 422 ASP A N 1
ATOM 1904 C CA . ASP A 1 122 ? 69.946 79.489 -21.949 1.00 35.48 422 ASP A CA 1
ATOM 1905 C C . ASP A 1 122 ? 69.470 78.822 -20.666 1.00 32.12 422 ASP A C 1
ATOM 1906 O O . ASP A 1 122 ? 69.504 79.458 -19.610 1.00 33.59 422 ASP A O 1
ATOM 1915 N N . ALA A 1 123 ? 69.041 77.559 -20.726 1.00 30.49 423 ALA A N 1
ATOM 1916 C CA . ALA A 1 123 ? 68.871 76.790 -19.498 1.00 29.89 423 ALA A CA 1
ATOM 1917 C C . ALA A 1 123 ? 70.210 76.611 -18.795 1.00 23.78 423 ALA A C 1
ATOM 1918 O O . ALA A 1 123 ? 70.302 76.743 -17.570 1.00 25.24 423 ALA A O 1
ATOM 1925 N N . ILE A 1 124 ? 71.266 76.327 -19.561 1.00 23.15 424 ILE A N 1
ATOM 1926 C CA . ILE A 1 124 ? 72.614 76.302 -18.998 1.00 25.81 424 ILE A CA 1
ATOM 1927 C C . ILE A 1 124 ? 72.971 77.667 -18.425 1.00 29.23 424 ILE A C 1
ATOM 1928 O O . ILE A 1 124 ? 73.373 77.789 -17.261 1.00 24.89 424 ILE A O 1
ATOM 1944 N N . GLN A 1 125 ? 72.839 78.715 -19.243 1.00 26.38 425 GLN A N 1
ATOM 1945 C CA . GLN A 1 125 ? 73.248 80.052 -18.821 1.00 31.90 425 GLN A CA 1
ATOM 1946 C C . GLN A 1 125 ? 72.500 80.491 -17.569 1.00 28.59 425 GLN A C 1
ATOM 1947 O O . GLN A 1 125 ? 73.094 81.075 -16.655 1.00 29.78 425 GLN A O 1
ATOM 1961 N N . GLU A 1 126 ? 71.195 80.219 -17.508 1.00 26.20 426 GLU A N 1
ATOM 1962 C CA . GLU A 1 126 ? 70.416 80.617 -16.342 1.00 29.51 426 GLU A CA 1
ATOM 1963 C C . GLU A 1 126 ? 70.755 79.773 -15.119 1.00 29.66 426 GLU A C 1
ATOM 1964 O O . GLU A 1 126 ? 70.710 80.279 -13.992 1.00 27.29 426 GLU A O 1
ATOM 1976 N N . SER A 1 127 ? 71.089 78.493 -15.313 1.00 26.22 427 SER A N 1
ATOM 1977 C CA . SER A 1 127 ? 71.550 77.677 -14.192 1.00 29.99 427 SER A CA 1
ATOM 1978 C C . SER A 1 127 ? 72.827 78.252 -13.596 1.00 29.86 427 SER A C 1
ATOM 1979 O O . SER A 1 127 ? 72.985 78.306 -12.370 1.00 28.41 427 SER A O 1
ATOM 1987 N N . ILE A 1 128 ? 73.750 78.693 -14.453 1.00 26.88 428 ILE A N 1
ATOM 1988 C CA . ILE A 1 128 ? 74.989 79.303 -13.978 1.00 25.65 428 ILE A CA 1
ATOM 1989 C C . ILE A 1 128 ? 74.690 80.523 -13.120 1.00 33.94 428 ILE A C 1
ATOM 1990 O O . ILE A 1 128 ? 75.303 80.725 -12.065 1.00 26.00 428 ILE A O 1
ATOM 2006 N N . ARG A 1 129 ? 73.756 81.366 -13.565 1.00 29.43 429 ARG A N 1
ATOM 2007 C CA . ARG A 1 129 ? 73.459 82.587 -12.826 1.00 30.43 429 ARG A CA 1
ATOM 2008 C C . ARG A 1 129 ? 72.815 82.281 -11.481 1.00 32.53 429 ARG A C 1
ATOM 2009 O O . ARG A 1 129 ? 73.071 82.979 -10.494 1.00 32.50 429 ARG A O 1
ATOM 2030 N N . ARG A 1 130 ? 71.965 81.254 -11.424 1.00 29.29 430 ARG A N 1
ATOM 2031 C CA . ARG A 1 130 ? 71.368 80.863 -10.152 1.00 35.81 430 ARG A CA 1
ATOM 2032 C C . ARG A 1 130 ? 72.438 80.442 -9.156 1.00 35.74 430 ARG A C 1
ATOM 2033 O O . ARG A 1 130 ? 72.460 80.912 -8.012 1.00 34.28 430 ARG A O 1
ATOM 2054 N N . LEU A 1 131 ? 73.325 79.534 -9.569 1.00 28.03 431 LEU A N 1
ATOM 2055 C CA . LEU A 1 131 ? 74.402 79.102 -8.686 1.00 32.90 431 LEU A CA 1
ATOM 2056 C C . LEU A 1 131 ? 75.241 80.289 -8.229 1.00 29.01 431 LEU A C 1
ATOM 2057 O O . LEU A 1 131 ? 75.625 80.372 -7.057 1.00 32.33 431 LEU A O 1
ATOM 2073 N N . ALA A 1 132 ? 75.526 81.224 -9.138 1.00 32.31 432 ALA A N 1
ATOM 2074 C CA . ALA A 1 132 ? 76.274 82.417 -8.761 1.00 34.46 432 ALA A CA 1
ATOM 2075 C C . ALA A 1 132 ? 75.535 83.228 -7.705 1.00 35.07 432 ALA A C 1
ATOM 2076 O O . ALA A 1 132 ? 76.168 83.874 -6.861 1.00 35.52 432 ALA A O 1
ATOM 2083 N N . GLN A 1 133 ? 74.201 83.203 -7.732 1.00 35.22 433 GLN A N 1
ATOM 2084 C CA . GLN A 1 133 ? 73.403 83.994 -6.804 1.00 41.87 433 GLN A CA 1
ATOM 2085 C C . GLN A 1 133 ? 73.321 83.373 -5.419 1.00 42.27 433 GLN A C 1
ATOM 2086 O O . GLN A 1 133 ? 72.940 84.063 -4.468 1.00 45.84 433 GLN A O 1
ATOM 2100 N N . LEU A 1 134 ? 73.658 82.089 -5.282 1.00 37.43 434 LEU A N 1
ATOM 2101 C CA . LEU A 1 134 ? 73.755 81.494 -3.956 1.00 41.71 434 LEU A CA 1
ATOM 2102 C C . LEU A 1 134 ? 74.913 82.087 -3.168 1.00 44.46 434 LEU A C 1
ATOM 2103 O O . LEU A 1 134 ? 74.872 82.114 -1.933 1.00 46.77 434 LEU A O 1
ATOM 2119 N N . ASN A 1 135 ? 75.946 82.565 -3.859 1.00 43.85 435 ASN A N 1
ATOM 2120 C CA . ASN A 1 135 ? 77.137 83.129 -3.239 1.00 42.00 435 ASN A CA 1
ATOM 2121 C C . ASN A 1 135 ? 77.944 82.080 -2.474 1.00 43.66 435 ASN A C 1
ATOM 2122 O O . ASN A 1 135 ? 78.736 82.434 -1.591 1.00 46.05 435 ASN A O 1
ATOM 2133 N N . TYR A 1 136 ? 77.760 80.791 -2.798 1.00 40.94 436 TYR A N 1
ATOM 2134 C CA . TYR A 1 136 ? 78.575 79.719 -2.232 1.00 36.17 436 TYR A CA 1
ATOM 2135 C C . TYR A 1 136 ? 79.903 79.554 -2.936 1.00 38.17 436 TYR A C 1
ATOM 2136 O O . TYR A 1 136 ? 80.873 79.107 -2.314 1.00 43.18 436 TYR A O 1
ATOM 2154 N N . PHE A 1 137 ? 79.957 79.869 -4.224 1.00 32.81 437 PHE A N 1
ATOM 2155 C CA . PHE A 1 137 ? 81.026 79.400 -5.085 1.00 32.03 437 PHE A CA 1
ATOM 2156 C C . PHE A 1 137 ? 81.735 80.562 -5.764 1.00 35.20 437 PHE A C 1
ATOM 2157 O O . PHE A 1 137 ? 81.199 81.666 -5.894 1.00 35.98 437 PHE A O 1
ATOM 2174 N N . ASN A 1 138 ? 82.959 80.285 -6.201 1.00 32.09 438 ASN A N 1
ATOM 2175 C CA . ASN A 1 138 ? 83.724 81.240 -6.989 1.00 33.18 438 ASN A CA 1
ATOM 2176 C C . ASN A 1 138 ? 82.999 81.532 -8.297 1.00 35.53 438 ASN A C 1
ATOM 2177 O O . ASN A 1 138 ? 82.699 80.616 -9.069 1.00 26.23 438 ASN A O 1
ATOM 2188 N N . GLN A 1 139 ? 82.725 82.813 -8.551 1.00 34.16 439 GLN A N 1
ATOM 2189 C CA . GLN A 1 139 ? 81.891 83.173 -9.692 1.00 37.04 439 GLN A CA 1
ATOM 2190 C C . GLN A 1 139 ? 82.663 83.103 -11.004 1.00 30.32 439 GLN A C 1
ATOM 2191 O O . GLN A 1 139 ? 82.100 82.717 -12.034 1.00 28.80 439 GLN A O 1
ATOM 2205 N N . GLU A 1 140 ? 83.950 83.458 -10.991 1.00 31.50 440 GLU A N 1
ATOM 2206 C CA . GLU A 1 140 ? 84.750 83.364 -12.209 1.00 32.96 440 GLU A CA 1
ATOM 2207 C C . GLU A 1 140 ? 84.873 81.919 -12.678 1.00 31.94 440 GLU A C 1
ATOM 2208 O O . GLU A 1 140 ? 84.819 81.644 -13.882 1.00 34.63 440 GLU A O 1
ATOM 2220 N N . ALA A 1 141 ? 85.047 80.979 -11.746 1.00 32.04 441 ALA A N 1
ATOM 2221 C CA . ALA A 1 141 ? 85.099 79.571 -12.127 1.00 32.57 441 ALA A CA 1
ATOM 2222 C C . ALA A 1 141 ? 83.735 79.088 -12.599 1.00 34.27 441 ALA A C 1
ATOM 2223 O O . ALA A 1 141 ? 83.638 78.308 -13.554 1.00 34.51 441 ALA A O 1
ATOM 2230 N N . LEU A 1 142 ? 82.672 79.545 -11.937 1.00 31.24 442 LEU A N 1
ATOM 2231 C CA . LEU A 1 142 ? 81.317 79.227 -12.372 1.00 33.31 442 LEU A CA 1
ATOM 2232 C C . LEU A 1 142 ? 81.072 79.712 -13.795 1.00 33.58 442 LEU A C 1
ATOM 2233 O O . LEU A 1 142 ? 80.430 79.021 -14.595 1.00 33.89 442 LEU A O 1
ATOM 2249 N N . ALA A 1 143 ? 81.581 80.899 -14.130 1.00 33.02 443 ALA A N 1
ATOM 2250 C CA . ALA A 1 143 ? 81.372 81.457 -15.459 1.00 35.32 443 ALA A CA 1
ATOM 2251 C C . ALA A 1 143 ? 82.061 80.641 -16.545 1.00 35.22 443 ALA A C 1
ATOM 2252 O O . ALA A 1 143 ? 81.713 80.783 -17.722 1.00 35.53 443 ALA A O 1
ATOM 2259 N N . ALA A 1 144 ? 83.028 79.798 -16.181 1.00 39.51 444 ALA A N 1
ATOM 2260 C CA . ALA A 1 144 ? 83.735 78.985 -17.165 1.00 40.28 444 ALA A CA 1
ATOM 2261 C C . ALA A 1 144 ? 82.908 77.772 -17.580 1.00 42.44 444 ALA A C 1
ATOM 2262 O O . ALA A 1 144 ? 82.604 77.588 -18.763 1.00 46.60 444 ALA A O 1
ATOM 2269 N N . GLY A 1 145 ? 82.539 76.932 -16.616 1.00 47.01 445 GLY A N 1
ATOM 2270 C CA . GLY A 1 145 ? 81.812 75.706 -16.899 1.00 33.87 445 GLY A CA 1
ATOM 2271 C C . GLY A 1 145 ? 80.384 75.966 -17.331 1.00 33.50 445 GLY A C 1
ATOM 2272 O O . GLY A 1 145 ? 80.024 77.107 -17.621 1.00 38.40 445 GLY A O 1
ATOM 2276 N N . PRO A 1 146 ? 79.554 74.912 -17.371 1.00 29.98 446 PRO A N 1
ATOM 2277 C CA . PRO A 1 146 ? 79.891 73.534 -16.998 1.00 33.91 446 PRO A CA 1
ATOM 2278 C C . PRO A 1 146 ? 80.712 72.787 -18.043 1.00 30.32 446 PRO A C 1
ATOM 2279 O O . PRO A 1 146 ? 80.802 73.211 -19.194 1.00 32.20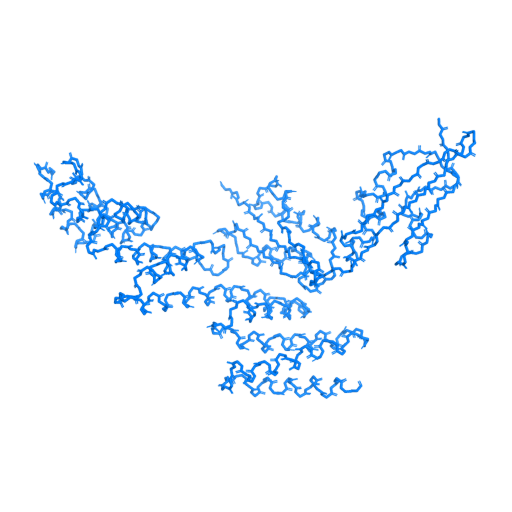 446 PRO A O 1
ATOM 2290 N N . GLU A 1 147 ? 81.307 71.675 -17.625 1.00 32.54 447 GLU A N 1
ATOM 2291 C CA . GLU A 1 147 ? 81.897 70.741 -18.571 1.00 39.25 447 GLU A CA 1
ATOM 2292 C C . GLU A 1 147 ? 80.785 70.078 -19.373 1.00 40.48 447 GLU A C 1
ATOM 2293 O O . GLU A 1 147 ? 79.793 69.608 -18.807 1.00 33.98 447 GLU A O 1
ATOM 2305 N N . VAL A 1 148 ? 80.941 70.059 -20.694 1.00 40.56 448 VAL A N 1
ATOM 2306 C CA . VAL A 1 148 ? 79.925 69.546 -21.604 1.00 39.16 448 VAL A CA 1
ATOM 2307 C C . VAL A 1 148 ? 80.499 68.350 -22.348 1.00 42.65 448 VAL A C 1
ATOM 2308 O O . VAL A 1 148 ? 81.686 68.332 -22.689 1.00 42.42 448 VAL A O 1
ATOM 2321 N N . GLN A 1 149 ? 79.656 67.348 -22.591 1.00 40.42 449 GLN A N 1
ATOM 2322 C CA . GLN A 1 149 ? 80.007 66.230 -23.460 1.00 40.60 449 GLN A CA 1
ATOM 2323 C C . GLN A 1 149 ? 78.887 66.037 -24.467 1.00 39.11 449 GLN A C 1
ATOM 2324 O O . GLN A 1 149 ? 77.758 65.708 -24.091 1.00 40.77 449 GLN A O 1
ATOM 2338 N N . ILE A 1 150 ? 79.204 66.237 -25.740 1.00 40.60 450 ILE A N 1
ATOM 2339 C CA . ILE A 1 150 ? 78.235 66.100 -26.818 1.00 40.12 450 ILE A CA 1
ATOM 2340 C C . ILE A 1 150 ? 78.347 64.693 -27.388 1.00 40.29 450 ILE A C 1
ATOM 2341 O O . ILE A 1 150 ? 79.423 64.276 -27.829 1.00 39.98 450 ILE A O 1
ATOM 2357 N N . ASN A 1 151 ? 77.235 63.958 -27.370 1.00 38.25 451 ASN A N 1
ATOM 2358 C CA . ASN A 1 151 ? 77.175 62.601 -27.902 1.00 43.44 451 ASN A CA 1
ATOM 2359 C C . ASN A 1 151 ? 76.347 62.624 -29.181 1.00 39.37 451 ASN A C 1
ATOM 2360 O O . ASN A 1 151 ? 75.116 62.482 -29.135 1.00 42.85 451 ASN A O 1
ATOM 2371 N N . PRO A 1 152 ? 76.972 62.804 -30.348 1.00 43.52 452 PRO A N 1
ATOM 2372 C CA . PRO A 1 152 ? 76.179 62.976 -31.577 1.00 50.72 452 PRO A CA 1
ATOM 2373 C C . PRO A 1 152 ? 75.366 61.748 -31.934 1.00 55.78 452 PRO A C 1
ATOM 2374 O O . PRO A 1 152 ? 74.194 61.864 -32.312 1.00 65.50 452 PRO A O 1
ATOM 2385 N N . GLU A 1 153 ? 75.971 60.564 -31.828 1.00 55.77 453 GLU A N 1
ATOM 2386 C CA . GLU A 1 153 ? 75.264 59.327 -32.137 1.00 59.32 453 GLU A CA 1
ATOM 2387 C C . GLU A 1 153 ? 74.026 59.184 -31.266 1.00 56.63 453 GLU A C 1
ATOM 2388 O O . GLU A 1 153 ? 72.940 58.851 -31.751 1.00 56.97 453 GLU A O 1
ATOM 2400 N N . LYS A 1 154 ? 74.177 59.438 -29.972 1.00 52.95 454 LYS A N 1
ATOM 2401 C CA . LYS A 1 154 ? 73.093 59.296 -29.015 1.00 51.20 454 LYS A CA 1
ATOM 2402 C C . LYS A 1 154 ? 72.219 60.539 -28.935 1.00 45.30 454 LYS A C 1
ATOM 2403 O O . LYS A 1 154 ? 71.159 60.494 -28.302 1.00 42.46 454 LYS A O 1
ATOM 2422 N N . LYS A 1 155 ? 72.627 61.633 -29.579 1.00 46.78 455 LYS A N 1
ATOM 2423 C CA . LYS A 1 155 ? 71.846 62.868 -29.606 1.00 48.58 455 LYS A CA 1
ATOM 2424 C C . LYS A 1 155 ? 71.560 63.364 -28.192 1.00 37.51 455 LYS A C 1
ATOM 2425 O O . LYS A 1 155 ? 70.464 63.836 -27.886 1.00 37.18 455 LYS A O 1
ATOM 2444 N N . THR A 1 156 ? 72.558 63.251 -27.320 1.00 36.50 456 THR A N 1
ATOM 2445 C CA . THR A 1 156 ? 72.447 63.724 -25.952 1.00 35.14 456 THR A CA 1
ATOM 2446 C C . THR A 1 156 ? 73.627 64.625 -25.625 1.00 34.34 456 THR A C 1
ATOM 2447 O O . THR A 1 156 ? 74.695 64.540 -26.238 1.00 34.33 456 THR A O 1
ATOM 2458 N N . VAL A 1 157 ? 73.411 65.497 -24.645 1.00 33.21 457 VAL A N 1
ATOM 2459 C CA . VAL A 1 157 ? 74.433 66.404 -24.141 1.00 35.23 457 VAL A CA 1
ATOM 2460 C C . VAL A 1 157 ? 74.514 66.189 -22.636 1.00 31.08 457 VAL A C 1
ATOM 2461 O O . VAL A 1 157 ? 73.559 66.493 -21.910 1.00 28.57 457 VAL A O 1
ATOM 2474 N N . ASP A 1 158 ? 75.636 65.650 -22.168 1.00 29.69 458 ASP A N 1
ATOM 2475 C CA . ASP A 1 158 ? 75.868 65.478 -20.743 1.00 34.18 458 ASP A CA 1
ATOM 2476 C C . ASP A 1 158 ? 76.540 66.723 -20.178 1.00 35.57 458 ASP A C 1
ATOM 2477 O O . ASP A 1 158 ? 77.298 67.411 -20.867 1.00 34.82 458 ASP A O 1
ATOM 2486 N N . LEU A 1 159 ? 76.251 67.009 -18.913 1.00 28.39 459 LEU A N 1
ATOM 2487 C CA . LEU A 1 159 ? 76.757 68.196 -18.242 1.00 34.57 459 LEU A CA 1
ATOM 2488 C C . LEU A 1 159 ? 77.371 67.807 -16.907 1.00 31.59 459 LEU A C 1
ATOM 2489 O O . LEU A 1 159 ? 76.856 66.930 -16.208 1.00 27.96 459 LEU A O 1
ATOM 2505 N N . THR A 1 160 ? 78.475 68.466 -16.559 1.00 32.56 460 THR A N 1
ATOM 2506 C CA . THR A 1 160 ? 79.047 68.385 -15.218 1.00 32.48 460 THR A CA 1
ATOM 2507 C C . THR A 1 160 ? 79.307 69.801 -14.725 1.00 28.57 460 THR A C 1
ATOM 2508 O O . THR A 1 160 ? 80.160 70.507 -15.273 1.00 30.52 460 THR A O 1
ATOM 2519 N N . TYR A 1 161 ? 78.571 70.216 -13.698 1.00 29.71 461 TYR A N 1
ATOM 2520 C CA . TYR A 1 161 ? 78.804 71.497 -13.039 1.00 33.73 461 TYR A CA 1
ATOM 2521 C C . TYR A 1 161 ? 79.866 71.299 -11.968 1.00 27.68 461 TYR A C 1
ATOM 2522 O O . TYR A 1 161 ? 79.621 70.626 -10.960 1.00 30.45 461 TYR A O 1
ATOM 2540 N N . LYS A 1 162 ? 81.041 71.881 -12.180 1.00 30.77 462 LYS A N 1
ATOM 2541 C CA . LYS A 1 162 ? 82.079 71.893 -11.161 1.00 34.18 462 LYS A CA 1
ATOM 2542 C C . LYS A 1 162 ? 81.938 73.161 -10.334 1.00 32.52 462 LYS A C 1
ATOM 2543 O O . LYS A 1 162 ? 81.921 74.268 -10.882 1.00 35.11 462 LYS A O 1
ATOM 2562 N N . VAL A 1 163 ? 81.824 72.999 -9.021 1.00 30.21 463 VAL A N 1
ATOM 2563 C CA . VAL A 1 163 ? 81.725 74.132 -8.113 1.00 29.51 463 VAL A CA 1
ATOM 2564 C C . VAL A 1 163 ? 83.028 74.252 -7.342 1.00 34.82 463 VAL A C 1
ATOM 2565 O O . VAL A 1 163 ? 83.693 73.256 -7.031 1.00 37.03 463 VAL A O 1
ATOM 2578 N N . GLU A 1 164 ? 83.393 75.491 -7.039 1.00 31.33 464 GLU A N 1
ATOM 2579 C CA . GLU A 1 164 ? 84.547 75.793 -6.202 1.00 35.48 464 GLU A CA 1
ATOM 2580 C C . GLU A 1 164 ? 84.042 76.564 -4.994 1.00 33.03 464 GLU A C 1
ATOM 2581 O O . GLU A 1 164 ? 83.662 77.733 -5.110 1.00 32.61 464 GLU A O 1
ATOM 2593 N N . GLU A 1 165 ? 84.038 75.908 -3.841 1.00 29.66 465 GLU A N 1
ATOM 2594 C CA . GLU A 1 165 ? 83.497 76.506 -2.634 1.00 35.00 465 GLU A CA 1
ATOM 2595 C C . GLU A 1 165 ? 84.484 77.501 -2.045 1.00 44.42 465 GLU A C 1
ATOM 2596 O O . GLU A 1 165 ? 85.700 77.287 -2.069 1.00 40.76 465 GLU A O 1
ATOM 2608 N N . VAL A 1 166 ? 83.950 78.600 -1.530 1.00 44.21 466 VAL A N 1
ATOM 2609 C CA . VAL A 1 166 ? 84.747 79.623 -0.901 1.00 55.01 466 VAL A CA 1
ATOM 2610 C C . VAL A 1 166 ? 84.671 79.432 0.607 1.00 53.59 466 VAL A C 1
ATOM 2611 O O . VAL A 1 166 ? 83.905 78.618 1.118 1.00 57.24 466 VAL A O 1
ATOM 2624 N N . GLY A 1 167 ? 85.479 80.192 1.329 1.00 60.33 467 GLY A N 1
ATOM 2625 C CA . GLY A 1 167 ? 85.497 80.136 2.770 1.00 57.70 467 GLY A CA 1
ATOM 2626 C C . GLY A 1 167 ? 86.884 80.508 3.234 1.00 60.98 467 GLY A C 1
ATOM 2627 O O . GLY A 1 167 ? 87.057 81.433 4.022 1.00 59.19 467 GLY A O 1
ATOM 2631 N N . ARG A 1 196 ? 116.188 61.047 24.234 1.00 59.36 1030 ARG A N 1
ATOM 2632 C CA . ARG A 1 196 ? 115.233 60.672 23.199 1.00 53.13 1030 ARG A CA 1
ATOM 2633 C C . ARG A 1 196 ? 115.669 59.404 22.470 1.00 52.29 1030 ARG A C 1
ATOM 2634 O O . ARG A 1 196 ? 114.971 58.391 22.516 1.00 52.40 1030 ARG A O 1
ATOM 2654 N N . HIS A 1 197 ? 116.817 59.451 21.798 1.00 47.54 1031 HIS A N 1
ATOM 2655 C CA . HIS A 1 197 ? 117.289 58.280 21.071 1.00 48.80 1031 HIS A CA 1
ATOM 2656 C C . HIS A 1 197 ? 118.766 58.430 20.736 1.00 44.28 1031 HIS A C 1
ATOM 2657 O O . HIS A 1 197 ? 119.266 59.541 20.537 1.00 45.05 1031 HIS A O 1
ATOM 2671 N N . SER A 1 198 ? 119.452 57.285 20.671 1.00 39.29 1032 SER A N 1
ATOM 2672 C CA . SER A 1 198 ? 120.866 57.233 20.337 1.00 40.30 1032 SER A CA 1
ATOM 2673 C C . SER A 1 198 ? 121.180 56.211 19.254 1.00 39.73 1032 SER A C 1
ATOM 2674 O O . SER A 1 198 ? 122.353 56.046 18.902 1.00 38.90 1032 SER A O 1
ATOM 2682 N N . SER A 1 199 ? 120.176 55.521 18.722 1.00 36.58 1033 SER A N 1
ATOM 2683 C CA . SER A 1 199 ? 120.381 54.538 17.669 1.00 33.52 1033 SER A CA 1
ATOM 2684 C C . SER A 1 199 ? 119.053 54.316 16.961 1.00 34.08 1033 SER A C 1
ATOM 2685 O O . SER A 1 199 ? 117.989 54.552 17.544 1.00 34.51 1033 SER A O 1
ATOM 2693 N N . PRO A 1 200 ? 119.080 53.862 15.704 1.00 32.52 1034 PRO A N 1
ATOM 2694 C CA . PRO A 1 200 ? 117.810 53.645 14.992 1.00 32.92 1034 PRO A CA 1
ATOM 2695 C C . PRO A 1 200 ? 116.933 52.591 15.642 1.00 36.34 1034 PRO A C 1
ATOM 2696 O O . PRO A 1 200 ? 115.710 52.765 15.713 1.00 33.83 1034 PRO A O 1
ATOM 2707 N N . GLN A 1 201 ? 117.525 51.495 16.123 1.00 34.90 1035 GLN A N 1
ATOM 2708 C CA . GLN A 1 201 ? 116.734 50.460 16.781 1.00 40.40 1035 GLN A CA 1
ATOM 2709 C C . GLN A 1 201 ? 116.029 51.009 18.015 1.00 39.78 1035 GLN A C 1
ATOM 2710 O O . GLN A 1 201 ? 114.859 50.694 18.263 1.00 42.38 1035 GLN A O 1
ATOM 2724 N N . GLU A 1 202 ? 116.724 51.831 18.804 1.00 35.28 1036 GLU A N 1
ATOM 2725 C CA . GLU A 1 202 ? 116.089 52.455 19.960 1.00 36.59 1036 GLU A CA 1
ATOM 2726 C C . GLU A 1 202 ? 114.893 53.295 19.532 1.00 42.27 1036 GLU A C 1
ATOM 2727 O O . GLU A 1 202 ? 113.796 53.166 20.088 1.00 44.02 1036 GLU A O 1
ATOM 2739 N N . ALA A 1 203 ? 115.086 54.166 18.539 1.00 39.97 1037 ALA A N 1
ATOM 2740 C CA . ALA A 1 203 ? 113.990 55.005 18.068 1.00 41.16 1037 ALA A CA 1
ATOM 2741 C C . ALA A 1 203 ? 112.824 54.157 17.579 1.00 38.56 1037 ALA A C 1
ATOM 2742 O O . ALA A 1 203 ? 111.659 54.477 17.842 1.00 41.02 1037 ALA A O 1
ATOM 2749 N N . PHE A 1 204 ? 113.118 53.066 16.870 1.00 38.24 1038 PHE A N 1
ATOM 2750 C CA . PHE A 1 204 ? 112.053 52.193 16.391 1.00 39.64 1038 PHE A CA 1
ATOM 2751 C C . PHE A 1 204 ? 111.322 51.527 17.550 1.00 43.63 1038 PHE A C 1
ATOM 2752 O O . PHE A 1 204 ? 110.095 51.373 17.511 1.00 42.24 1038 PHE A O 1
ATOM 2769 N N . GLU A 1 205 ? 112.055 51.124 18.590 1.00 41.58 1039 GLU A N 1
ATOM 2770 C CA . GLU A 1 205 ? 111.427 50.430 19.708 1.00 44.59 1039 GLU A CA 1
ATOM 2771 C C . GLU A 1 205 ? 110.589 51.380 20.554 1.00 41.28 1039 GLU A C 1
ATOM 2772 O O . GLU A 1 205 ? 109.511 51.005 21.029 1.00 42.09 1039 GLU A O 1
ATOM 2784 N N . ARG A 1 206 ? 111.062 52.611 20.760 1.00 40.27 1040 ARG A N 1
ATOM 2785 C CA . ARG A 1 206 ? 110.251 53.591 21.474 1.00 43.71 1040 ARG A CA 1
ATOM 2786 C C . ARG A 1 206 ? 108.991 53.938 20.693 1.00 46.56 1040 ARG A C 1
ATOM 2787 O O . ARG A 1 206 ? 107.940 54.192 21.292 1.00 38.27 1040 ARG A O 1
ATOM 2808 N N . ALA A 1 207 ? 109.079 53.960 19.361 1.00 43.85 1041 ALA A N 1
ATOM 2809 C CA . ALA A 1 207 ? 107.904 54.230 18.541 1.00 39.00 1041 ALA A CA 1
ATOM 2810 C C . ALA A 1 207 ? 106.873 53.116 18.680 1.00 38.21 1041 ALA A C 1
ATOM 2811 O O . ALA A 1 207 ? 105.683 53.381 18.887 1.00 42.34 1041 ALA A O 1
ATOM 2818 N N . MET A 1 208 ? 107.313 51.859 18.566 1.00 44.49 1042 MET A N 1
ATOM 2819 C CA . MET A 1 208 ? 106.391 50.735 18.706 1.00 48.38 1042 MET A CA 1
ATOM 2820 C C . MET A 1 208 ? 105.728 50.724 20.077 1.00 49.10 1042 MET A C 1
ATOM 2821 O O . MET A 1 208 ? 104.557 50.344 20.197 1.00 49.77 1042 MET A O 1
ATOM 2835 N N . GLU A 1 209 ? 106.456 51.129 21.121 1.00 48.91 1043 GLU A N 1
ATOM 2836 C CA . GLU A 1 209 ? 105.852 51.252 22.444 1.00 51.05 1043 GLU A CA 1
ATOM 2837 C C . GLU A 1 209 ? 104.701 52.251 22.422 1.00 49.55 1043 GLU A C 1
ATOM 2838 O O . GLU A 1 209 ? 103.592 51.952 22.880 1.00 52.44 1043 GLU A O 1
ATOM 2850 N N . PHE A 1 210 ? 104.951 53.450 21.889 1.00 46.17 1044 PHE A N 1
ATOM 2851 C CA . PHE A 1 210 ? 103.884 54.436 21.746 1.00 48.91 1044 PHE A CA 1
ATOM 2852 C C . PHE A 1 210 ? 102.767 53.910 20.855 1.00 52.18 1044 PHE A C 1
ATOM 2853 O O . PHE A 1 210 ? 101.580 54.096 21.152 1.00 53.50 1044 PHE A O 1
ATOM 2870 N N . TYR A 1 211 ? 103.132 53.253 19.753 1.00 49.77 1045 TYR A N 1
ATOM 2871 C CA . TYR A 1 211 ? 102.141 52.768 18.798 1.00 47.57 1045 TYR A CA 1
ATOM 2872 C C . TYR A 1 211 ? 101.176 51.791 19.458 1.00 50.15 1045 TYR A C 1
ATOM 2873 O O . TYR A 1 211 ? 99.956 51.884 19.276 1.00 53.48 1045 TYR A O 1
ATOM 2891 N N . ASN A 1 212 ? 101.704 50.847 20.237 1.00 49.62 1046 ASN A N 1
ATOM 2892 C CA . ASN A 1 212 ? 100.865 49.841 20.874 1.00 52.43 1046 ASN A CA 1
ATOM 2893 C C . ASN A 1 212 ? 100.052 50.395 22.036 1.00 53.38 1046 ASN A C 1
ATOM 2894 O O . ASN A 1 212 ? 99.132 49.715 22.503 1.00 58.77 1046 ASN A O 1
ATOM 2905 N N . GLN A 1 213 ? 100.362 51.599 22.509 1.00 56.13 1047 GLN A N 1
ATOM 2906 C CA . GLN A 1 213 ? 99.583 52.256 23.551 1.00 57.43 1047 GLN A CA 1
ATOM 2907 C C . GLN A 1 213 ? 98.529 53.200 22.989 1.00 57.67 1047 GLN A C 1
ATOM 2908 O O . GLN A 1 213 ? 97.744 53.758 23.762 1.00 60.70 1047 GLN A O 1
ATOM 2922 N N . GLY A 1 214 ? 98.490 53.392 21.673 1.00 51.56 1048 GLY A N 1
ATOM 2923 C CA . GLY A 1 214 ? 97.567 54.331 21.075 1.00 48.65 1048 GLY A CA 1
ATOM 2924 C C . GLY A 1 214 ? 98.058 55.758 21.030 1.00 50.15 1048 GLY A C 1
ATOM 2925 O O . GLY A 1 214 ? 97.297 56.644 20.626 1.00 54.65 1048 GLY A O 1
ATOM 2929 N N . LYS A 1 215 ? 99.302 56.014 21.438 1.00 50.47 1049 LYS A N 1
ATOM 2930 C CA . LYS A 1 215 ? 99.898 57.347 21.333 1.00 53.83 1049 LYS A CA 1
ATOM 2931 C C . LYS A 1 215 ? 100.504 57.511 19.939 1.00 56.03 1049 LYS A C 1
ATOM 2932 O O . LYS A 1 215 ? 101.720 57.569 19.744 1.00 54.12 1049 LYS A O 1
ATOM 2951 N N . TYR A 1 216 ? 99.611 57.592 18.952 1.00 48.48 1050 TYR A N 1
ATOM 2952 C CA . TYR A 1 216 ? 100.043 57.578 17.559 1.00 47.87 1050 TYR A CA 1
ATOM 2953 C C . TYR A 1 216 ? 100.839 58.829 17.210 1.00 49.37 1050 TYR A C 1
ATOM 2954 O O . TYR A 1 216 ? 101.813 58.758 16.451 1.00 42.80 1050 TYR A O 1
ATOM 2972 N N . ASP A 1 217 ? 100.449 59.981 17.758 1.00 51.58 1051 ASP A N 1
ATOM 2973 C CA . ASP A 1 217 ? 101.212 61.201 17.520 1.00 52.57 1051 ASP A CA 1
ATOM 2974 C C . ASP A 1 217 ? 102.647 61.056 18.014 1.00 53.00 1051 ASP A C 1
ATOM 2975 O O . ASP A 1 217 ? 103.591 61.460 17.326 1.00 52.18 1051 ASP A O 1
ATOM 2984 N N . ARG A 1 218 ? 102.832 60.473 19.202 1.00 52.65 1052 ARG A N 1
ATOM 2985 C CA . ARG A 1 218 ? 104.181 60.281 19.726 1.00 54.72 1052 ARG A CA 1
ATOM 2986 C C . ARG A 1 218 ? 104.934 59.221 18.933 1.00 49.49 1052 ARG A C 1
ATOM 2987 O O . ARG A 1 218 ? 106.133 59.369 18.671 1.00 46.82 1052 ARG A O 1
ATOM 3008 N N . ALA A 1 219 ? 104.248 58.143 18.543 1.00 46.65 1053 ALA A N 1
ATOM 3009 C CA . ALA A 1 219 ? 104.889 57.112 17.736 1.00 41.41 1053 ALA A CA 1
ATOM 3010 C C . ALA A 1 219 ? 105.380 57.682 16.412 1.00 40.58 1053 ALA A C 1
ATOM 3011 O O . ALA A 1 219 ? 106.494 57.378 15.970 1.00 44.32 1053 ALA A O 1
ATOM 3018 N N . ILE A 1 220 ? 104.559 58.514 15.766 1.00 38.47 1054 ILE A N 1
ATOM 3019 C CA . ILE A 1 220 ? 104.951 59.137 14.502 1.00 39.81 1054 ILE A CA 1
ATOM 3020 C C . ILE A 1 220 ? 106.293 59.843 14.653 1.00 39.85 1054 ILE A C 1
ATOM 3021 O O . ILE A 1 220 ? 107.203 59.672 13.833 1.00 37.73 1054 ILE A O 1
ATOM 3037 N N . GLU A 1 221 ? 106.435 60.648 15.710 1.00 40.12 1055 GLU A N 1
ATOM 3038 C CA . GLU A 1 221 ? 107.679 61.379 15.935 1.00 43.91 1055 GLU A CA 1
ATOM 3039 C C . GLU A 1 221 ? 108.886 60.449 15.954 1.00 39.71 1055 GLU A C 1
ATOM 3040 O O . GLU A 1 221 ? 109.927 60.757 15.362 1.00 36.09 1055 GLU A O 1
ATOM 3052 N N . TYR A 1 222 ? 108.771 59.311 16.641 1.00 37.34 1056 TYR A N 1
ATOM 3053 C CA . TYR A 1 222 ? 109.916 58.423 16.799 1.00 37.20 1056 TYR A CA 1
ATOM 3054 C C . TYR A 1 222 ? 110.139 57.545 15.577 1.00 35.46 1056 TYR A C 1
ATOM 3055 O O . TYR A 1 222 ? 111.276 57.136 15.316 1.00 34.65 1056 TYR A O 1
ATOM 3073 N N . PHE A 1 223 ? 109.084 57.239 14.822 1.00 32.29 1057 PHE A N 1
ATOM 3074 C CA . PHE A 1 223 ? 109.280 56.542 13.556 1.00 35.62 1057 PHE A CA 1
ATOM 3075 C C . PHE A 1 223 ? 110.048 57.415 12.574 1.00 33.14 1057 PHE A C 1
ATOM 3076 O O . PHE A 1 223 ? 110.907 56.920 11.835 1.00 36.28 1057 PHE A O 1
ATOM 3093 N N . 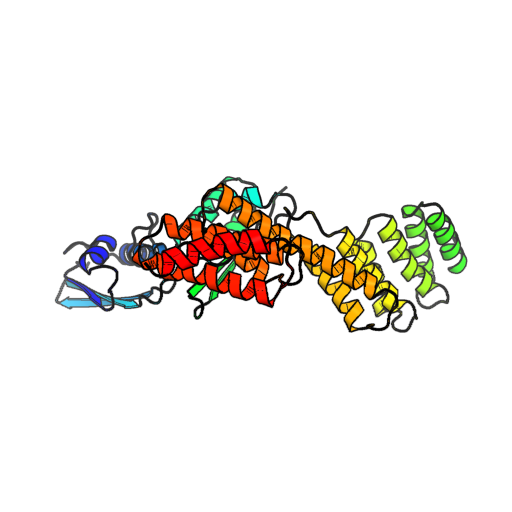LYS A 1 224 ? 109.761 58.719 12.557 1.00 33.60 1058 LYS A N 1
ATOM 3094 C CA . LYS A 1 224 ? 110.542 59.628 11.727 1.00 35.48 1058 LYS A CA 1
ATOM 3095 C C . LYS A 1 224 ? 111.978 59.720 12.220 1.00 32.62 1058 LYS A C 1
ATOM 3096 O O . LYS A 1 224 ? 112.902 59.863 11.412 1.00 31.47 1058 LYS A O 1
ATOM 3115 N N . ALA A 1 225 ? 112.184 59.621 13.537 1.00 34.78 1059 ALA A N 1
ATOM 3116 C CA . ALA A 1 225 ? 113.526 59.726 14.097 1.00 32.19 1059 ALA A CA 1
ATOM 3117 C C . ALA A 1 225 ? 114.412 58.568 13.660 1.00 34.11 1059 ALA A C 1
ATOM 3118 O O . ALA A 1 225 ? 115.639 58.714 13.611 1.00 31.43 1059 ALA A O 1
ATOM 3125 N N . VAL A 1 226 ? 113.816 57.416 13.347 1.00 31.87 1060 VAL A N 1
ATOM 3126 C CA . VAL A 1 226 ? 114.596 56.276 12.872 1.00 29.25 1060 VAL A CA 1
ATOM 3127 C C . VAL A 1 226 ? 115.439 56.678 11.672 1.00 28.99 1060 VAL A C 1
ATOM 3128 O O . VAL A 1 226 ? 116.577 56.220 11.508 1.00 28.72 1060 VAL A O 1
ATOM 3141 N N . PHE A 1 227 ? 114.900 57.545 10.820 1.00 29.99 1061 PHE A N 1
ATOM 3142 C CA . PHE A 1 227 ? 115.563 57.912 9.577 1.00 31.25 1061 PHE A CA 1
ATOM 3143 C C . PHE A 1 227 ? 116.595 59.019 9.744 1.00 31.46 1061 PHE A C 1
ATOM 3144 O O . PHE A 1 227 ? 117.268 59.361 8.766 1.00 30.38 1061 PHE A O 1
ATOM 3161 N N . THR A 1 228 ? 116.744 59.587 10.943 1.00 28.87 1062 THR A N 1
ATOM 3162 C CA . THR A 1 228 ? 117.891 60.447 11.203 1.00 37.47 1062 THR A CA 1
ATOM 3163 C C . THR A 1 228 ? 119.196 59.668 11.157 1.00 39.19 1062 THR A C 1
ATOM 3164 O O . THR A 1 228 ? 120.269 60.280 11.106 1.00 40.93 1062 THR A O 1
ATOM 3175 N N . TYR A 1 229 ? 119.120 58.336 11.173 1.00 35.41 1063 TYR A N 1
ATOM 3176 C CA . TYR A 1 229 ? 120.275 57.462 11.045 1.00 34.69 1063 TYR A CA 1
ATOM 3177 C C . TYR A 1 229 ? 120.397 56.875 9.645 1.00 33.73 1063 TYR A C 1
ATOM 3178 O O . TYR A 1 229 ? 121.130 55.901 9.450 1.00 34.24 1063 TYR A O 1
ATOM 3196 N N . GLY A 1 230 ? 119.692 57.445 8.670 1.00 38.00 1064 GLY A N 1
ATOM 3197 C CA . GLY A 1 230 ? 119.667 56.922 7.317 1.00 31.35 1064 GLY A CA 1
ATOM 3198 C C . GLY A 1 230 ? 118.410 56.112 7.058 1.00 35.14 1064 GLY A C 1
ATOM 3199 O O .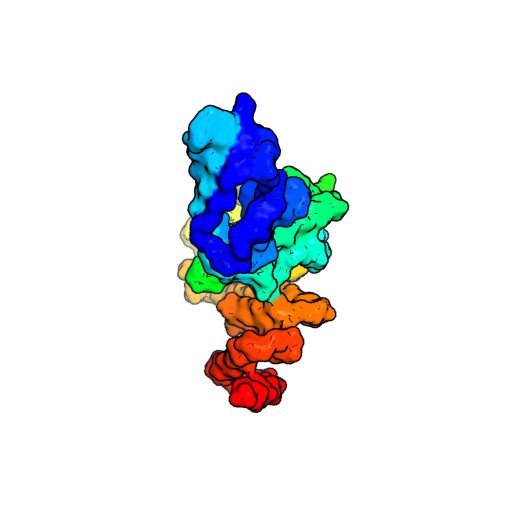 GLY A 1 230 ? 117.579 55.884 7.941 1.00 32.94 1064 GLY A O 1
ATOM 3203 N N . ARG A 1 231 ? 118.275 55.663 5.806 1.00 32.68 1065 ARG A N 1
ATOM 3204 C CA . ARG A 1 231 ? 117.073 54.950 5.387 1.00 36.72 1065 ARG A CA 1
ATOM 3205 C C . ARG A 1 231 ? 117.387 53.619 4.713 1.00 39.89 1065 ARG A C 1
ATOM 3206 O O . ARG A 1 231 ? 116.532 53.076 4.005 1.00 34.16 1065 ARG A O 1
ATOM 3227 N N . THR A 1 232 ? 118.584 53.070 4.930 1.00 34.19 1066 THR A N 1
ATOM 3228 C CA . THR A 1 232 ? 118.956 51.773 4.380 1.00 40.30 1066 THR A CA 1
ATOM 3229 C C . THR A 1 232 ? 119.402 50.775 5.441 1.00 39.70 1066 THR A C 1
ATOM 3230 O O . THR A 1 232 ? 119.779 49.650 5.090 1.00 41.31 1066 THR A O 1
ATOM 3241 N N . HIS A 1 233 ? 119.370 51.144 6.719 1.00 39.68 1067 HIS A N 1
ATOM 3242 C CA . HIS A 1 233 ? 119.738 50.228 7.789 1.00 38.06 1067 HIS A CA 1
ATOM 3243 C C . HIS A 1 233 ? 118.622 49.207 8.022 1.00 37.97 1067 HIS A C 1
ATOM 3244 O O . HIS A 1 233 ? 117.573 49.224 7.371 1.00 38.92 1067 HIS A O 1
ATOM 3258 N N . GLU A 1 234 ? 118.852 48.314 8.989 1.00 39.11 1068 GLU A N 1
ATOM 3259 C CA . GLU A 1 234 ? 117.994 47.147 9.177 1.00 38.75 1068 GLU A CA 1
ATOM 3260 C C . GLU A 1 234 ? 116.571 47.508 9.579 1.00 37.20 1068 GLU A C 1
ATOM 3261 O O . GLU A 1 234 ? 115.659 46.701 9.369 1.00 35.16 1068 GLU A O 1
ATOM 3273 N N . TRP A 1 235 ? 116.358 48.681 10.168 1.00 36.48 1069 TRP A N 1
ATOM 3274 C CA . TRP A 1 235 ? 115.057 49.052 10.705 1.00 37.16 1069 TRP A CA 1
ATOM 3275 C C . TRP A 1 235 ? 114.348 50.103 9.863 1.00 35.51 1069 TRP A C 1
ATOM 3276 O O . TRP A 1 235 ? 113.268 50.563 10.248 1.00 35.13 1069 TRP A O 1
ATOM 3297 N N . ALA A 1 236 ? 114.915 50.474 8.715 1.00 39.40 1070 ALA A N 1
ATOM 3298 C CA . ALA A 1 236 ? 114.330 51.529 7.896 1.00 33.68 1070 ALA A CA 1
ATOM 3299 C C . ALA A 1 236 ? 112.994 51.097 7.303 1.00 33.11 1070 ALA A C 1
ATOM 3300 O O . ALA A 1 236 ? 112.012 51.845 7.352 1.00 28.71 1070 ALA A O 1
ATOM 3307 N N . ALA A 1 237 ? 112.939 49.891 6.731 1.00 34.15 1071 ALA A N 1
ATOM 3308 C CA . ALA A 1 237 ? 111.709 49.437 6.088 1.00 34.43 1071 ALA A CA 1
ATOM 3309 C C . ALA A 1 237 ? 110.580 49.283 7.100 1.00 33.18 1071 ALA A C 1
ATOM 3310 O O . ALA A 1 237 ? 109.444 49.697 6.841 1.00 32.44 1071 ALA A O 1
ATOM 3317 N N . ASP A 1 238 ? 110.869 48.684 8.258 1.00 35.62 1072 ASP A N 1
ATOM 3318 C CA . ASP A 1 238 ? 109.856 48.577 9.304 1.00 35.12 1072 ASP A CA 1
ATOM 3319 C C . ASP A 1 238 ? 109.365 49.954 9.727 1.00 34.87 1072 ASP A C 1
ATOM 3320 O O . ASP A 1 238 ? 108.157 50.186 9.853 1.00 33.09 1072 ASP A O 1
ATOM 3329 N N . ALA A 1 239 ? 110.296 50.883 9.958 1.00 31.65 1073 ALA A N 1
ATOM 3330 C CA . ALA A 1 239 ? 109.921 52.215 10.418 1.00 29.87 1073 ALA A CA 1
ATOM 3331 C C . ALA A 1 239 ? 109.036 52.919 9.400 1.00 29.15 1073 ALA A C 1
ATOM 3332 O O . ALA A 1 239 ? 108.067 53.593 9.767 1.00 29.35 1073 ALA A O 1
ATOM 3339 N N . GLN A 1 240 ? 109.357 52.775 8.113 1.00 30.45 1074 GLN A N 1
ATOM 3340 C CA . GLN A 1 240 ? 108.539 53.379 7.069 1.00 26.85 1074 GLN A CA 1
ATOM 3341 C C . GLN A 1 240 ? 107.154 52.751 7.032 1.00 30.20 1074 GLN A C 1
ATOM 3342 O O . GLN A 1 240 ? 106.146 53.454 6.890 1.00 28.20 1074 GLN A O 1
ATOM 3356 N N . PHE A 1 241 ? 107.091 51.427 7.158 1.00 29.00 1075 PHE A N 1
ATOM 3357 C CA . PHE A 1 241 ? 105.818 50.720 7.079 1.00 32.12 1075 PHE A CA 1
ATOM 3358 C C . PHE A 1 241 ? 104.908 51.092 8.243 1.00 29.13 1075 PHE A C 1
ATOM 3359 O O . PHE A 1 241 ? 103.713 51.340 8.047 1.00 32.59 1075 PHE A O 1
ATOM 3376 N N . TYR A 1 242 ? 105.455 51.154 9.458 1.00 34.04 1076 TYR A N 1
ATOM 3377 C CA . TYR A 1 242 ? 104.649 51.497 10.621 1.00 33.49 1076 TYR A CA 1
ATOM 3378 C C . TYR A 1 242 ? 104.455 52.998 10.791 1.00 33.28 1076 TYR A C 1
ATOM 3379 O O . TYR A 1 242 ? 103.509 53.407 11.472 1.00 36.01 1076 TYR A O 1
ATOM 3397 N N . LEU A 1 243 ? 105.317 53.830 10.202 1.00 31.50 1077 LEU A N 1
ATOM 3398 C CA . LEU A 1 243 ? 105.013 55.256 10.153 1.00 32.91 1077 LEU A CA 1
ATOM 3399 C C . LEU A 1 243 ? 103.692 55.489 9.434 1.00 30.61 1077 LEU A C 1
ATOM 3400 O O . LEU A 1 243 ? 102.864 56.292 9.878 1.00 30.92 1077 LEU A O 1
ATOM 3416 N N . ALA A 1 244 ? 103.480 54.786 8.321 1.00 29.40 1078 ALA A N 1
ATOM 3417 C CA . ALA A 1 244 ? 102.225 54.904 7.588 1.00 31.52 1078 ALA A CA 1
ATOM 3418 C C . ALA A 1 244 ? 101.054 54.410 8.428 1.00 30.64 1078 ALA A C 1
ATOM 3419 O O . ALA A 1 244 ? 100.017 55.076 8.522 1.00 30.54 1078 ALA A O 1
ATOM 3426 N N . ARG A 1 245 ? 101.202 53.235 9.048 1.00 30.28 1079 ARG A N 1
ATOM 3427 C CA . ARG A 1 245 ? 100.132 52.706 9.887 1.00 30.89 1079 ARG A CA 1
ATOM 3428 C C . ARG A 1 245 ? 99.816 53.652 11.038 1.00 32.87 1079 ARG A C 1
ATOM 3429 O O . ARG A 1 245 ? 98.648 53.834 11.400 1.00 33.36 1079 ARG A O 1
ATOM 3450 N N . ALA A 1 246 ? 100.847 54.258 11.631 1.00 32.59 1080 ALA A N 1
ATOM 3451 C CA . ALA A 1 246 ? 100.626 55.202 12.721 1.00 31.16 1080 ALA A CA 1
ATOM 3452 C C . ALA A 1 246 ? 99.833 56.416 12.248 1.00 37.38 1080 ALA A C 1
ATOM 3453 O O . ALA A 1 246 ? 98.904 56.863 12.930 1.00 35.32 1080 ALA A O 1
ATOM 3460 N N . TYR A 1 247 ? 100.190 56.969 11.085 1.00 32.67 1081 TYR A N 1
ATOM 3461 C CA . TYR A 1 247 ? 99.395 58.049 10.509 1.00 33.39 1081 TYR A CA 1
ATOM 3462 C C . TYR A 1 247 ? 97.956 57.604 10.300 1.00 35.75 1081 TYR A C 1
ATOM 3463 O O . TYR A 1 247 ? 97.012 58.342 10.607 1.00 36.41 1081 TYR A O 1
ATOM 3481 N N . TYR A 1 248 ? 97.776 56.395 9.770 1.00 32.85 1082 TYR A N 1
ATOM 3482 C CA . TYR A 1 248 ? 96.440 55.863 9.533 1.00 32.86 1082 TYR A CA 1
ATOM 3483 C C . TYR A 1 248 ? 95.646 55.775 10.832 1.00 40.16 1082 TYR A C 1
ATOM 3484 O O . TYR A 1 248 ? 94.517 56.270 10.917 1.00 38.44 1082 TYR A O 1
ATOM 3502 N N . GLN A 1 249 ? 96.223 55.145 11.860 1.00 36.15 1083 GLN A N 1
ATOM 3503 C CA . GLN A 1 249 ? 95.530 55.045 13.140 1.00 38.06 1083 GLN A CA 1
ATOM 3504 C C . GLN A 1 249 ? 95.262 56.418 13.738 1.00 39.16 1083 GLN A C 1
ATOM 3505 O O . GLN A 1 249 ? 94.243 56.614 14.410 1.00 46.19 1083 GLN A O 1
ATOM 3519 N N . ASN A 1 250 ? 96.158 57.375 13.509 1.00 39.01 1084 ASN A N 1
ATOM 3520 C CA . ASN A 1 250 ? 95.926 58.745 13.945 1.00 43.69 1084 ASN A CA 1
ATOM 3521 C C . ASN A 1 250 ? 94.895 59.464 13.083 1.00 42.57 1084 ASN A C 1
ATOM 3522 O O . ASN A 1 250 ? 94.623 60.644 13.328 1.00 41.27 1084 ASN A O 1
ATOM 3533 N N . LYS A 1 251 ? 94.324 58.782 12.087 1.00 40.29 1085 LYS A N 1
ATOM 3534 C CA . LYS A 1 251 ? 93.313 59.346 11.195 1.00 39.98 1085 LYS A CA 1
ATOM 3535 C C . LYS A 1 251 ? 93.873 60.464 10.320 1.00 38.50 1085 LYS A C 1
ATOM 3536 O O . LYS A 1 251 ? 93.154 61.399 9.961 1.00 42.65 1085 LYS A O 1
ATOM 3555 N N . GLU A 1 252 ? 95.154 60.376 9.973 1.00 38.60 1086 GLU A N 1
ATOM 3556 C CA . GLU A 1 252 ? 95.783 61.265 9.000 1.00 35.79 1086 GLU A CA 1
ATOM 3557 C C . GLU A 1 252 ? 95.974 60.446 7.725 1.00 33.42 1086 GLU A C 1
ATOM 3558 O O . GLU A 1 252 ? 97.070 59.979 7.413 1.00 30.43 1086 GLU A O 1
ATOM 3570 N N . TYR A 1 253 ? 94.879 60.281 6.978 1.00 34.05 1087 TYR A N 1
ATOM 3571 C CA . TYR A 1 253 ? 94.839 59.281 5.916 1.00 33.15 1087 TYR A CA 1
ATOM 3572 C C . TYR A 1 253 ? 95.660 59.700 4.702 1.00 32.61 1087 TYR A C 1
ATOM 3573 O O . TYR A 1 253 ? 96.292 58.857 4.056 1.00 27.41 1087 TYR A O 1
ATOM 3591 N N . LEU A 1 254 ? 95.664 60.990 4.363 1.00 33.25 1088 LEU A N 1
ATOM 3592 C CA . LEU A 1 254 ? 96.432 61.417 3.197 1.00 32.29 1088 LEU A CA 1
ATOM 3593 C C . LEU A 1 254 ? 97.928 61.340 3.470 1.00 30.77 1088 LEU A C 1
ATOM 3594 O O . LEU A 1 254 ? 98.709 60.977 2.583 1.00 31.37 1088 LEU A O 1
ATOM 3610 N N . LEU A 1 255 ? 98.348 61.665 4.695 1.00 28.00 1089 LEU A N 1
ATOM 3611 C CA . LEU A 1 255 ? 99.753 61.508 5.055 1.00 31.10 1089 LEU A CA 1
ATOM 3612 C C . LEU A 1 255 ? 100.135 60.037 5.124 1.00 30.88 1089 LEU A C 1
ATOM 3613 O O . LEU A 1 255 ? 101.229 59.653 4.695 1.00 32.20 1089 LEU A O 1
ATOM 3629 N N . ALA A 1 256 ? 99.251 59.199 5.668 1.00 31.80 1090 ALA A N 1
ATOM 3630 C CA . ALA A 1 256 ? 99.492 57.761 5.661 1.00 31.31 1090 ALA A CA 1
ATOM 3631 C C . ALA A 1 256 ? 99.650 57.247 4.236 1.00 28.74 1090 ALA A C 1
ATOM 3632 O O . ALA A 1 256 ? 100.584 56.497 3.931 1.00 28.52 1090 ALA A O 1
ATOM 3639 N N . ALA A 1 257 ? 98.741 57.650 3.345 1.00 28.88 1091 ALA A N 1
ATOM 3640 C CA . ALA A 1 257 ? 98.813 57.207 1.956 1.00 32.10 1091 ALA A CA 1
ATOM 3641 C C . ALA A 1 257 ? 100.157 57.561 1.332 1.00 32.09 1091 ALA A C 1
ATOM 3642 O O . ALA A 1 257 ? 100.738 56.756 0.593 1.00 26.04 1091 ALA A O 1
ATOM 3649 N N . SER A 1 258 ? 100.664 58.765 1.610 1.00 31.17 1092 SER A N 1
ATOM 3650 C CA . SER A 1 258 ? 101.948 59.179 1.051 1.00 30.54 1092 SER A CA 1
ATOM 3651 C C . SER A 1 258 ? 103.084 58.310 1.575 1.00 26.29 1092 SER A C 1
ATOM 3652 O O . SER A 1 258 ? 104.011 57.973 0.831 1.00 28.34 1092 SER A O 1
ATOM 3660 N N . GLU A 1 259 ? 103.035 57.945 2.858 1.00 28.89 1093 GLU A N 1
ATOM 3661 C CA . GLU A 1 259 ? 104.083 57.105 3.426 1.00 29.19 1093 GLU A CA 1
ATOM 3662 C C . GLU A 1 259 ? 103.966 55.663 2.950 1.00 27.89 1093 GLU A C 1
ATOM 3663 O O . GLU A 1 259 ? 104.984 54.973 2.820 1.00 33.55 1093 GLU A O 1
ATOM 3675 N N . TYR A 1 260 ? 102.745 55.186 2.686 1.00 27.90 1094 TYR A N 1
ATOM 3676 C CA . TYR A 1 260 ? 102.594 53.875 2.062 1.00 26.86 1094 TYR A CA 1
ATOM 3677 C C . TYR A 1 260 ? 103.188 53.875 0.662 1.00 28.69 1094 TYR A C 1
ATOM 3678 O O . TYR A 1 260 ? 103.885 52.930 0.274 1.00 27.50 1094 TYR A O 1
ATOM 3696 N N . GLU A 1 261 ? 102.922 54.929 -0.112 1.00 26.96 1095 GLU A N 1
ATOM 3697 C CA . GLU A 1 261 ? 103.506 55.031 -1.445 1.00 30.98 1095 GLU A CA 1
ATOM 3698 C C . GLU A 1 261 ? 105.026 55.080 -1.367 1.00 31.36 1095 GLU A C 1
ATOM 3699 O O . GLU A 1 261 ? 105.719 54.453 -2.176 1.00 31.69 1095 GLU A O 1
ATOM 3711 N N . ARG A 1 262 ? 105.563 55.823 -0.398 1.00 28.54 1096 ARG A N 1
ATOM 3712 C CA . ARG A 1 262 ? 107.009 55.862 -0.208 1.00 31.62 1096 ARG A CA 1
ATOM 3713 C C . ARG A 1 262 ? 107.560 54.468 0.073 1.00 31.58 1096 ARG A C 1
ATOM 3714 O O . ARG A 1 262 ? 108.572 54.059 -0.507 1.00 33.29 1096 ARG A O 1
ATOM 3735 N N . PHE A 1 263 ? 106.902 53.719 0.962 1.00 33.32 1097 PHE A N 1
ATOM 3736 C CA . PHE A 1 263 ? 107.339 52.356 1.251 1.00 30.97 1097 PHE A CA 1
ATOM 3737 C C . PHE A 1 263 ? 107.357 51.509 -0.014 1.00 31.43 1097 PHE A C 1
ATOM 3738 O O . PHE A 1 263 ? 108.311 50.763 -0.269 1.00 30.93 1097 PHE A O 1
ATOM 3755 N N . ILE A 1 264 ? 106.301 51.614 -0.821 1.00 30.28 1098 ILE A N 1
ATOM 3756 C CA . ILE A 1 264 ? 106.154 50.757 -1.993 1.00 32.94 1098 ILE A CA 1
ATOM 3757 C C . ILE A 1 264 ? 107.258 51.029 -3.005 1.00 35.56 1098 ILE A C 1
ATOM 3758 O O . ILE A 1 264 ? 107.788 50.104 -3.633 1.00 36.03 1098 ILE A O 1
ATOM 3774 N N . GLN A 1 265 ? 107.618 52.297 -3.188 1.00 36.12 1099 GLN A N 1
ATOM 3775 C CA . GLN A 1 265 ? 108.577 52.668 -4.219 1.00 39.69 1099 GLN A CA 1
ATOM 3776 C C . GLN A 1 265 ? 110.024 52.563 -3.759 1.00 39.81 1099 GLN A C 1
ATOM 3777 O O . GLN A 1 265 ? 110.918 52.450 -4.605 1.00 39.19 1099 GLN A O 1
ATOM 3791 N N . ILE A 1 266 ? 110.273 52.579 -2.453 1.00 34.68 1100 ILE A N 1
ATOM 3792 C CA . ILE A 1 266 ? 111.626 52.540 -1.914 1.00 34.40 1100 ILE A CA 1
ATOM 3793 C C . ILE A 1 266 ? 112.034 51.127 -1.513 1.00 42.19 1100 ILE A C 1
ATOM 3794 O O . ILE A 1 266 ? 113.158 50.705 -1.783 1.00 41.69 1100 ILE A O 1
ATOM 3810 N N . TYR A 1 267 ? 111.137 50.388 -0.863 1.00 35.65 1101 TYR A N 1
ATOM 3811 C CA . TYR A 1 267 ? 111.431 49.028 -0.429 1.00 32.26 1101 TYR A CA 1
ATOM 3812 C C . TYR A 1 267 ? 110.672 48.054 -1.321 1.00 34.92 1101 TYR A C 1
ATOM 3813 O O . TYR A 1 267 ? 109.810 47.299 -0.858 1.00 37.33 1101 TYR A O 1
ATOM 3831 N N . GLN A 1 268 ? 111.027 48.058 -2.609 1.00 39.69 1102 GLN A N 1
ATOM 3832 C CA . GLN A 1 268 ? 110.164 47.514 -3.655 1.00 43.32 1102 GLN A CA 1
ATOM 3833 C C . GLN A 1 268 ? 109.977 46.005 -3.552 1.00 43.70 1102 GLN A C 1
ATOM 3834 O O . GLN A 1 268 ? 108.940 45.489 -3.984 1.00 49.42 1102 GLN A O 1
ATOM 3848 N N . ILE A 1 269 ? 110.952 45.279 -3.011 1.00 42.44 1103 ILE A N 1
ATOM 3849 C CA . ILE A 1 269 ? 110.875 43.824 -2.936 1.00 49.63 1103 ILE A CA 1
ATOM 3850 C C . ILE A 1 269 ? 110.625 43.341 -1.513 1.00 47.32 1103 ILE A C 1
ATOM 3851 O O . ILE A 1 269 ? 110.648 42.131 -1.260 1.00 45.16 1103 ILE A O 1
ATOM 3867 N N . ASP A 1 270 ? 110.387 44.253 -0.575 1.00 40.97 1104 ASP A N 1
ATOM 3868 C CA . ASP A 1 270 ? 109.990 43.844 0.763 1.00 39.81 1104 ASP A CA 1
ATOM 3869 C C . ASP A 1 270 ? 108.690 43.045 0.676 1.00 42.68 1104 ASP A C 1
ATOM 3870 O O . ASP A 1 270 ? 107.788 43.411 -0.087 1.00 39.49 1104 ASP A O 1
ATOM 3879 N N . PRO A 1 271 ? 108.560 41.948 1.426 1.00 37.33 1105 PRO A N 1
ATOM 3880 C CA . PRO A 1 271 ? 107.361 41.106 1.281 1.00 38.90 1105 PRO A CA 1
ATOM 3881 C C . PRO A 1 271 ? 106.059 41.809 1.627 1.00 36.97 1105 PRO A C 1
ATOM 3882 O O . PRO A 1 271 ? 104.989 41.305 1.262 1.00 34.38 1105 PRO A O 1
ATOM 3893 N N . ARG A 1 272 ? 106.105 42.948 2.315 1.00 37.58 1106 ARG A N 1
ATOM 3894 C CA . ARG A 1 272 ? 104.897 43.646 2.733 1.00 32.99 1106 ARG A CA 1
ATOM 3895 C C . ARG A 1 272 ? 104.429 44.685 1.722 1.00 32.41 1106 ARG A C 1
ATOM 3896 O O . ARG A 1 272 ? 103.488 45.431 2.013 1.00 36.03 1106 ARG A O 1
ATOM 3917 N N . VAL A 1 273 ? 105.054 44.750 0.545 1.00 32.41 1107 VAL A N 1
ATOM 3918 C CA . VAL A 1 273 ? 104.628 45.718 -0.469 1.00 32.43 1107 VAL A CA 1
ATOM 3919 C C . VAL A 1 273 ? 103.165 45.520 -0.837 1.00 37.98 1107 VAL A C 1
ATOM 3920 O O . VAL A 1 273 ? 102.418 46.513 -0.888 1.00 32.67 1107 VAL A O 1
ATOM 3933 N N . PRO A 1 274 ? 102.682 44.301 -1.107 1.00 35.33 1108 PRO A N 1
ATOM 3934 C CA . PRO A 1 274 ? 101.245 44.135 -1.379 1.00 34.59 1108 PRO A CA 1
ATOM 3935 C C . PRO A 1 274 ? 100.365 44.619 -0.241 1.00 32.66 1108 PRO A C 1
ATOM 3936 O O . PRO A 1 274 ? 99.360 45.299 -0.484 1.00 35.24 1108 PRO A O 1
ATOM 3947 N N . GLN A 1 275 ? 100.714 44.277 1.002 1.00 31.47 1109 GLN A N 1
ATOM 3948 C CA . GLN A 1 275 ? 99.954 44.759 2.151 1.00 33.13 1109 GLN A CA 1
ATOM 3949 C C . GLN A 1 275 ? 99.915 46.281 2.178 1.00 32.20 1109 GLN A C 1
ATOM 3950 O O . GLN A 1 275 ? 98.871 46.880 2.463 1.00 31.53 1109 GLN A O 1
ATOM 3964 N N . ALA A 1 276 ? 101.047 46.926 1.889 1.00 28.92 1110 ALA A N 1
ATOM 3965 C CA . ALA A 1 276 ? 101.085 48.384 1.877 1.00 31.16 1110 ALA A CA 1
ATOM 3966 C C . ALA A 1 276 ? 100.131 48.950 0.833 1.00 28.11 1110 ALA A C 1
ATOM 3967 O O . ALA A 1 276 ? 99.462 49.960 1.077 1.00 28.36 1110 ALA A O 1
ATOM 3974 N N . GLU A 1 277 ? 100.055 48.314 -0.338 1.00 30.44 1111 GLU A N 1
ATOM 3975 C CA . GLU A 1 277 ? 99.140 48.786 -1.371 1.00 34.48 1111 GLU A CA 1
ATOM 3976 C C . GLU A 1 277 ? 97.691 48.656 -0.922 1.00 31.91 1111 GLU A C 1
ATOM 3977 O O . GLU A 1 277 ? 96.868 49.538 -1.195 1.00 33.77 1111 GLU A O 1
ATOM 3989 N N . TYR A 1 278 ? 97.361 47.561 -0.234 1.00 27.73 1112 TYR A N 1
ATOM 3990 C CA . TYR A 1 278 ? 96.019 47.415 0.319 1.00 29.70 1112 TYR A CA 1
ATOM 3991 C C . TYR A 1 278 ? 95.741 48.491 1.356 1.00 27.42 1112 TYR A C 1
ATOM 3992 O O . TYR A 1 278 ? 94.672 49.113 1.348 1.00 29.50 1112 TYR A O 1
ATOM 4010 N N . GLU A 1 279 ? 96.696 48.732 2.255 1.00 26.60 1113 GLU A N 1
ATOM 4011 C CA . GLU A 1 279 ? 96.466 49.694 3.325 1.00 29.01 1113 GLU A CA 1
ATOM 4012 C C . GLU A 1 279 ? 96.481 51.122 2.798 1.00 29.55 1113 GLU A C 1
ATOM 4013 O O . GLU A 1 279 ? 95.845 52.001 3.387 1.00 29.83 1113 GLU A O 1
ATOM 4025 N N . ARG A 1 280 ? 97.177 51.369 1.686 1.00 30.45 1114 ARG A N 1
ATOM 4026 C CA . ARG A 1 280 ? 97.062 52.666 1.026 1.00 32.28 1114 ARG A CA 1
ATOM 4027 C C . ARG A 1 280 ? 95.652 52.878 0.493 1.00 25.93 1114 ARG A C 1
ATOM 4028 O O . ARG A 1 280 ? 95.088 53.971 0.626 1.00 27.10 1114 ARG A O 1
ATOM 4049 N N . ALA A 1 281 ? 95.067 51.846 -0.116 1.00 25.70 1115 ALA A N 1
ATOM 4050 C CA . ALA A 1 281 ? 93.684 51.940 -0.567 1.00 25.71 1115 ALA A CA 1
ATOM 4051 C C . ALA A 1 281 ? 92.743 52.186 0.604 1.00 27.41 1115 ALA A C 1
ATOM 4052 O O . ALA A 1 281 ? 91.774 52.945 0.484 1.00 26.52 1115 ALA A O 1
ATOM 4059 N N . MET A 1 282 ? 93.012 51.551 1.748 1.00 28.11 1116 MET A N 1
ATOM 4060 C CA . MET A 1 282 ? 92.178 51.763 2.926 1.00 26.04 1116 MET A CA 1
ATOM 4061 C C . MET A 1 282 ? 92.187 53.222 3.365 1.00 28.42 1116 MET A C 1
ATOM 4062 O O . MET A 1 282 ? 91.186 53.711 3.901 1.00 31.93 1116 MET A O 1
ATOM 4076 N N . CYS A 1 283 ? 93.299 53.933 3.160 1.00 28.76 1117 CYS A N 1
ATOM 4077 C CA . CYS A 1 283 ? 93.328 55.357 3.484 1.00 25.90 1117 CYS A CA 1
ATOM 4078 C C . CYS A 1 283 ? 92.238 56.101 2.723 1.00 27.36 1117 CYS A C 1
ATOM 4079 O O . CYS A 1 283 ? 91.491 56.900 3.300 1.00 25.87 1117 CYS A O 1
ATOM 4087 N N . TYR A 1 284 ? 92.134 55.846 1.418 1.00 24.77 1118 TYR A N 1
ATOM 4088 C CA . TYR A 1 284 ? 91.100 56.486 0.614 1.00 28.31 1118 TYR A CA 1
ATOM 4089 C C . TYR A 1 284 ? 89.720 55.939 0.946 1.00 30.22 1118 TYR A C 1
ATOM 4090 O O . TYR A 1 284 ? 88.724 56.665 0.839 1.00 30.26 1118 TYR A O 1
ATOM 4108 N N . TYR A 1 285 ? 89.640 54.670 1.349 1.00 26.48 1119 TYR A N 1
ATOM 4109 C CA . TYR A 1 285 ? 88.378 54.122 1.830 1.00 28.77 1119 TYR A CA 1
ATOM 4110 C C . TYR A 1 285 ? 87.860 54.923 3.015 1.00 27.91 1119 TYR A C 1
ATOM 4111 O O . TYR A 1 285 ? 86.665 55.233 3.094 1.00 28.73 1119 TYR A O 1
ATOM 4129 N N . LYS A 1 286 ? 88.752 55.282 3.941 1.00 28.88 1120 LYS A N 1
ATOM 4130 C CA . LYS A 1 286 ? 88.363 56.070 5.104 1.00 31.97 1120 LYS A CA 1
ATOM 4131 C C . LYS A 1 286 ? 88.119 57.532 4.754 1.00 33.85 1120 LYS A C 1
ATOM 4132 O O . LYS A 1 286 ? 87.401 58.220 5.487 1.00 35.14 1120 LYS A O 1
ATOM 4151 N N . LEU A 1 287 ? 88.699 58.020 3.656 1.00 32.05 1121 LEU A N 1
ATOM 4152 C CA . LEU A 1 287 ? 88.445 59.380 3.196 1.00 31.92 1121 LEU A CA 1
ATOM 4153 C C . LEU A 1 287 ? 87.167 59.489 2.376 1.00 35.43 1121 LEU A C 1
ATOM 4154 O O . LEU A 1 287 ? 86.612 60.588 2.263 1.00 35.58 1121 LEU A O 1
ATOM 4170 N N . SER A 1 288 ? 86.698 58.382 1.806 1.00 31.16 1122 SER A N 1
ATOM 4171 C CA . SER A 1 288 ? 85.517 58.365 0.959 1.00 30.22 1122 SER A CA 1
ATOM 4172 C C . SER A 1 288 ? 84.331 59.005 1.682 1.00 29.66 1122 SER A C 1
ATOM 4173 O O . SER A 1 288 ? 83.900 58.488 2.724 1.00 32.19 1122 SER A O 1
ATOM 4181 N N . PRO A 1 289 ? 83.777 60.104 1.173 1.00 28.35 1123 PRO A N 1
ATOM 4182 C CA . PRO A 1 289 ? 82.773 60.842 1.940 1.00 30.29 1123 PRO A CA 1
ATOM 4183 C C . PRO A 1 289 ? 81.364 60.357 1.649 1.00 25.23 1123 PRO A C 1
ATOM 4184 O O . PRO A 1 289 ? 81.141 59.565 0.722 1.00 25.83 1123 PRO A O 1
ATOM 4195 N N . PRO A 1 290 ? 80.387 60.815 2.430 1.00 29.42 1124 PRO A N 1
ATOM 4196 C CA . PRO A 1 290 ? 78.987 60.450 2.181 1.00 32.78 1124 PRO A CA 1
ATOM 4197 C C . PRO A 1 290 ? 78.538 60.845 0.780 1.00 28.98 1124 PRO A C 1
ATOM 4198 O O . PRO A 1 290 ? 79.090 61.752 0.151 1.00 27.84 1124 PRO A O 1
ATOM 4209 N N . TYR A 1 291 ? 77.495 60.156 0.301 1.00 27.45 1125 TYR A N 1
ATOM 4210 C CA . TYR A 1 291 ? 77.130 60.241 -1.110 1.00 30.00 1125 TYR A CA 1
ATOM 4211 C C . TYR A 1 291 ? 76.725 61.654 -1.519 1.00 26.70 1125 TYR A C 1
ATOM 4212 O O . TYR A 1 291 ? 76.856 62.015 -2.693 1.00 27.55 1125 TYR A O 1
ATOM 4230 N N . GLU A 1 292 ? 76.233 62.465 -0.579 1.00 26.76 1126 GLU A N 1
ATOM 4231 C CA . GLU A 1 292 ? 75.805 63.817 -0.926 1.00 27.83 1126 GLU A CA 1
ATOM 4232 C C . GLU A 1 292 ? 76.962 64.689 -1.393 1.00 26.84 1126 GLU A C 1
ATOM 4233 O O . GLU A 1 292 ? 76.723 65.730 -2.015 1.00 27.80 1126 GLU A O 1
ATOM 4245 N N . LEU A 1 293 ? 78.200 64.297 -1.112 1.00 26.43 1127 LEU A N 1
ATOM 4246 C CA . LEU A 1 293 ? 79.367 65.124 -1.382 1.00 24.57 1127 LEU A CA 1
ATOM 4247 C C . LEU A 1 293 ? 80.171 64.570 -2.553 1.00 27.78 1127 LEU A C 1
ATOM 4248 O O . LEU A 1 293 ? 79.976 63.438 -3.003 1.00 26.99 1127 LEU A O 1
ATOM 4264 N N . ASP A 1 294 ? 81.084 65.409 -3.042 1.00 26.81 1128 ASP A N 1
ATOM 4265 C CA . ASP A 1 294 ? 81.991 65.024 -4.115 1.00 29.04 1128 ASP A CA 1
ATOM 4266 C C . ASP A 1 294 ? 82.658 63.691 -3.798 1.00 27.32 1128 ASP A C 1
ATOM 4267 O O . ASP A 1 294 ? 83.033 63.425 -2.653 1.00 24.77 1128 ASP A O 1
ATOM 4276 N N . GLN A 1 295 ? 82.811 62.852 -4.827 1.00 25.36 1129 GLN A N 1
ATOM 4277 C CA . GLN A 1 295 ? 83.219 61.461 -4.662 1.00 26.81 1129 GLN A CA 1
ATOM 4278 C C . GLN A 1 295 ? 84.611 61.181 -5.225 1.00 28.83 1129 GLN A C 1
ATOM 4279 O O . GLN A 1 295 ? 84.903 60.055 -5.634 1.00 28.09 1129 GLN A O 1
ATOM 4293 N N . THR A 1 296 ? 85.485 62.188 -5.242 1.00 29.60 1130 THR A N 1
ATOM 4294 C CA . THR A 1 296 ? 86.826 61.997 -5.791 1.00 28.23 1130 THR A CA 1
ATOM 4295 C C . THR A 1 296 ? 87.569 60.887 -5.059 1.00 26.84 1130 THR A C 1
ATOM 4296 O O . THR A 1 296 ? 88.139 59.987 -5.685 1.00 31.46 1130 THR A O 1
ATOM 4307 N N . ASP A 1 297 ? 87.579 60.934 -3.726 1.00 28.76 1131 ASP A N 1
ATOM 4308 C CA . ASP A 1 297 ? 88.332 59.943 -2.967 1.00 27.17 1131 ASP A CA 1
ATOM 4309 C C . ASP A 1 297 ? 87.684 58.568 -3.043 1.00 28.24 1131 ASP A C 1
ATOM 4310 O O . ASP A 1 297 ? 88.382 57.552 -2.949 1.00 25.89 1131 ASP A O 1
ATOM 4319 N N . THR A 1 298 ? 86.361 58.513 -3.210 1.00 24.41 1132 THR A N 1
ATOM 4320 C CA . THR A 1 298 ? 85.701 57.235 -3.453 1.00 23.54 1132 THR A CA 1
ATOM 4321 C C . THR A 1 298 ? 86.220 56.594 -4.732 1.00 27.39 1132 THR A C 1
ATOM 4322 O O . THR A 1 298 ? 86.505 55.391 -4.764 1.00 25.20 1132 THR A O 1
ATOM 4333 N N . ARG A 1 299 ? 86.353 57.386 -5.799 1.00 25.90 1133 ARG A N 1
ATOM 4334 C CA . ARG A 1 299 ? 86.907 56.867 -7.045 1.00 27.83 1133 ARG A CA 1
ATOM 4335 C C . ARG A 1 299 ? 88.374 56.491 -6.878 1.00 32.70 1133 ARG A C 1
ATOM 4336 O O . ARG A 1 299 ? 88.836 55.499 -7.455 1.00 28.94 1133 ARG A O 1
ATOM 4357 N N . LYS A 1 300 ? 89.122 57.268 -6.090 1.00 26.31 1134 LYS A N 1
ATOM 4358 C CA . LYS A 1 300 ? 90.523 56.941 -5.844 1.00 29.61 1134 LYS A CA 1
ATOM 4359 C C . LYS A 1 300 ? 90.660 55.682 -5.000 1.00 27.67 1134 LYS A C 1
ATOM 4360 O O . LYS A 1 300 ? 91.614 54.917 -5.180 1.00 29.73 1134 LYS A O 1
ATOM 4379 N N . ALA A 1 301 ? 89.722 55.451 -4.080 1.00 29.04 1135 ALA A N 1
ATOM 4380 C CA . ALA A 1 301 ? 89.740 54.225 -3.290 1.00 30.60 1135 ALA A CA 1
ATOM 4381 C C . ALA A 1 301 ? 89.542 53.005 -4.180 1.00 26.83 1135 ALA A C 1
ATOM 4382 O O . ALA A 1 301 ? 90.256 52.003 -4.052 1.00 27.12 1135 ALA A O 1
ATOM 4389 N N . ILE A 1 302 ? 88.572 53.074 -5.093 1.00 29.19 1136 ILE A N 1
ATOM 4390 C CA . ILE A 1 302 ? 88.306 51.956 -5.996 1.00 31.24 1136 ILE A CA 1
ATOM 4391 C C . ILE A 1 302 ? 89.527 51.669 -6.861 1.00 30.71 1136 ILE A C 1
ATOM 4392 O O . ILE A 1 302 ? 89.936 50.513 -7.026 1.00 30.74 1136 ILE A O 1
ATOM 4408 N N . GLU A 1 303 ? 90.123 52.715 -7.437 1.00 29.91 1137 GLU A N 1
ATOM 4409 C CA . GLU A 1 303 ? 91.296 52.524 -8.284 1.00 34.58 1137 GLU A CA 1
ATOM 4410 C C . GLU A 1 303 ? 92.450 51.911 -7.500 1.00 30.25 1137 GLU A C 1
ATOM 4411 O O . GLU A 1 303 ? 93.182 51.062 -8.021 1.00 30.20 1137 GLU A O 1
ATOM 4423 N N . ALA A 1 304 ? 92.627 52.329 -6.244 1.00 28.05 1138 ALA A N 1
ATOM 4424 C CA . ALA A 1 304 ? 93.724 51.809 -5.435 1.00 29.49 1138 ALA A CA 1
ATOM 4425 C C . ALA A 1 304 ? 93.508 50.341 -5.088 1.00 28.23 1138 ALA A C 1
ATOM 4426 O O . ALA A 1 304 ? 94.455 49.547 -5.112 1.00 30.00 1138 ALA A O 1
ATOM 4433 N N . PHE A 1 305 ? 92.272 49.960 -4.756 1.00 26.19 1139 PHE A N 1
ATOM 4434 C CA . PHE A 1 305 ? 91.985 48.554 -4.482 1.00 29.37 1139 PHE A CA 1
ATOM 4435 C C . PHE A 1 305 ? 92.129 47.712 -5.741 1.00 29.73 1139 PHE A C 1
ATOM 4436 O O . PHE A 1 305 ? 92.711 46.622 -5.705 1.00 28.62 1139 PHE A O 1
ATOM 4453 N N . GLN A 1 306 ? 91.598 48.204 -6.862 1.00 28.77 1140 GLN A N 1
ATOM 4454 C CA . GLN A 1 306 ? 91.694 47.468 -8.116 1.00 32.02 1140 GLN A CA 1
ATOM 4455 C C . GLN A 1 306 ? 93.147 47.276 -8.524 1.00 37.72 1140 GLN A C 1
ATOM 4456 O O . GLN A 1 306 ? 93.523 46.219 -9.046 1.00 35.51 1140 GLN A O 1
ATOM 4470 N N . LEU A 1 307 ? 93.979 48.294 -8.293 1.00 30.29 1141 LEU A N 1
ATOM 4471 C CA . LEU A 1 307 ? 95.401 48.191 -8.602 1.00 36.24 1141 LEU A CA 1
ATOM 4472 C C . LEU A 1 307 ? 96.070 47.124 -7.745 1.00 33.07 1141 LEU A C 1
ATOM 4473 O O . LEU A 1 307 ? 96.873 46.326 -8.243 1.00 33.63 1141 LEU A O 1
ATOM 4489 N N . PHE A 1 308 ? 95.751 47.099 -6.450 1.00 29.79 1142 PHE A N 1
ATOM 4490 C CA . PHE A 1 308 ? 96.259 46.055 -5.567 1.00 31.09 1142 PHE A CA 1
ATOM 4491 C C . PHE A 1 308 ? 95.840 44.669 -6.046 1.00 32.02 1142 PHE A C 1
ATOM 4492 O O . PHE A 1 308 ? 96.650 43.735 -6.053 1.00 29.90 1142 PHE A O 1
ATOM 4509 N N . ILE A 1 309 ? 94.577 44.516 -6.450 1.00 29.82 1143 ILE A N 1
ATOM 4510 C CA . ILE A 1 309 ? 94.095 43.219 -6.918 1.00 31.67 1143 ILE A CA 1
ATOM 4511 C C . ILE A 1 309 ? 94.765 42.840 -8.232 1.00 32.63 1143 ILE A C 1
ATOM 4512 O O . ILE A 1 309 ? 95.155 41.684 -8.433 1.00 31.64 1143 ILE A O 1
ATOM 4528 N N . ASP A 1 310 ? 94.897 43.800 -9.152 1.00 30.74 1144 ASP A N 1
ATOM 4529 C CA . ASP A 1 310 ? 95.478 43.502 -10.458 1.00 32.36 1144 ASP A CA 1
ATOM 4530 C C . ASP A 1 310 ? 96.927 43.051 -10.331 1.00 34.88 1144 ASP A C 1
ATOM 4531 O O . ASP A 1 310 ? 97.375 42.162 -11.065 1.00 34.27 1144 ASP A O 1
ATOM 4540 N N . ARG A 1 311 ? 97.680 43.660 -9.412 1.00 32.62 1145 ARG A N 1
ATOM 4541 C CA . ARG A 1 311 ? 99.098 43.343 -9.278 1.00 37.29 1145 ARG A CA 1
ATOM 4542 C C . ARG A 1 311 ? 99.334 42.097 -8.436 1.00 33.19 1145 ARG A C 1
ATOM 4543 O O . ARG A 1 311 ? 100.298 41.365 -8.682 1.00 35.72 1145 ARG A O 1
ATOM 4564 N N . TYR A 1 312 ? 98.481 41.843 -7.449 1.00 30.84 1146 TYR A N 1
ATOM 4565 C CA . TYR A 1 312 ? 98.661 40.734 -6.512 1.00 31.99 1146 TYR A CA 1
ATOM 4566 C C . TYR A 1 312 ? 97.365 39.941 -6.399 1.00 28.34 1146 TYR A C 1
ATOM 4567 O O . TYR A 1 312 ? 96.764 39.847 -5.325 1.00 27.71 1146 TYR A O 1
ATOM 4585 N N . PRO A 1 313 ? 96.911 39.342 -7.503 1.00 24.52 1147 PRO A N 1
ATOM 4586 C CA . PRO A 1 313 ? 95.628 38.620 -7.480 1.00 27.58 1147 PRO A CA 1
ATOM 4587 C C . PRO A 1 313 ? 95.609 37.421 -6.550 1.00 31.96 1147 PRO A C 1
ATOM 4588 O O . PRO A 1 313 ? 94.520 36.940 -6.211 1.00 29.27 1147 PRO A O 1
ATOM 4599 N N . ASN A 1 314 ? 96.767 36.912 -6.137 1.00 25.21 1148 ASN A N 1
ATOM 4600 C CA . ASN A 1 314 ? 96.824 35.770 -5.234 1.00 27.13 1148 ASN A CA 1
ATOM 4601 C C . ASN A 1 314 ? 96.919 36.172 -3.769 1.00 31.51 1148 ASN A C 1
ATOM 4602 O O . ASN A 1 314 ? 97.024 35.292 -2.908 1.00 30.13 1148 ASN A O 1
ATOM 4613 N N . HIS A 1 315 ? 96.878 37.463 -3.458 1.00 30.72 1149 HIS A N 1
ATOM 4614 C CA . HIS A 1 315 ? 97.080 37.891 -2.083 1.00 31.27 1149 HIS A CA 1
ATOM 4615 C C . HIS A 1 315 ? 95.871 37.550 -1.217 1.00 36.55 1149 HIS A C 1
ATOM 4616 O O . HIS A 1 315 ? 94.740 37.438 -1.698 1.00 34.64 1149 HIS A O 1
ATOM 4630 N N . GLU A 1 316 ? 96.129 37.400 0.086 1.00 33.54 1150 GLU A N 1
ATOM 4631 C CA . GLU A 1 316 ? 95.081 37.010 1.024 1.00 39.01 1150 GLU A CA 1
ATOM 4632 C C . GLU A 1 316 ? 93.938 38.017 1.037 1.00 41.18 1150 GLU A C 1
ATOM 4633 O O . GLU A 1 316 ? 92.764 37.637 1.107 1.00 42.86 1150 GLU A O 1
ATOM 4645 N N . LEU A 1 317 ? 94.263 39.304 0.975 1.00 36.61 1151 LEU A N 1
ATOM 4646 C CA . LEU A 1 317 ? 93.295 40.370 1.186 1.00 34.54 1151 LEU A CA 1
ATOM 4647 C C . LEU A 1 317 ? 92.518 40.727 -0.074 1.00 35.75 1151 LEU A C 1
ATOM 4648 O O . LEU A 1 317 ? 91.789 41.725 -0.075 1.00 34.61 1151 LEU A O 1
ATOM 4664 N N . VAL A 1 318 ? 92.647 39.934 -1.140 1.00 31.53 1152 VAL A N 1
ATOM 4665 C CA . VAL A 1 318 ? 91.945 40.237 -2.384 1.00 31.03 1152 VAL A CA 1
ATOM 4666 C C . VAL A 1 318 ? 90.437 40.197 -2.174 1.00 37.76 1152 VAL A C 1
ATOM 4667 O O . VAL A 1 318 ? 89.700 41.034 -2.710 1.00 31.64 1152 VAL A O 1
ATOM 4680 N N . ASP A 1 319 ? 89.951 39.223 -1.399 1.00 38.01 1153 ASP A N 1
ATOM 4681 C CA . ASP A 1 319 ? 88.512 39.098 -1.194 1.00 42.54 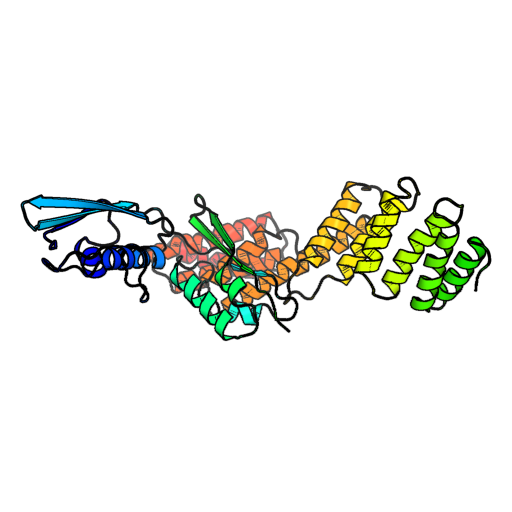1153 ASP A CA 1
ATOM 4682 C C . ASP A 1 319 ? 87.966 40.285 -0.412 1.00 39.44 1153 ASP A C 1
ATOM 4683 O O . ASP A 1 319 ? 86.902 40.820 -0.746 1.00 35.76 1153 ASP A O 1
ATOM 4692 N N . ASP A 1 320 ? 88.681 40.712 0.630 1.00 35.75 1154 ASP A N 1
ATOM 4693 C CA . ASP A 1 320 ? 88.267 41.899 1.368 1.00 38.33 1154 ASP A CA 1
ATOM 4694 C C . ASP A 1 320 ? 88.329 43.136 0.482 1.00 39.07 1154 ASP A C 1
ATOM 4695 O O . ASP A 1 320 ? 87.419 43.973 0.504 1.00 36.09 1154 ASP A O 1
ATOM 4704 N N . ALA A 1 321 ? 89.395 43.268 -0.310 1.00 35.60 1155 ALA A N 1
ATOM 4705 C CA . ALA A 1 321 ? 89.484 44.380 -1.248 1.00 34.76 1155 ALA A CA 1
ATOM 4706 C C . ALA A 1 321 ? 88.311 44.371 -2.218 1.00 33.91 1155 ALA A C 1
ATOM 4707 O O . ALA A 1 321 ? 87.763 45.427 -2.555 1.00 31.47 1155 ALA A O 1
ATOM 4714 N N . THR A 1 322 ? 87.910 43.184 -2.681 1.00 32.29 1156 THR A N 1
ATOM 4715 C CA . THR A 1 322 ? 86.779 43.090 -3.597 1.00 34.63 1156 THR A CA 1
ATOM 4716 C C . THR A 1 322 ? 85.490 43.554 -2.930 1.00 34.96 1156 THR A C 1
ATOM 4717 O O . THR A 1 322 ? 84.670 44.234 -3.557 1.00 37.22 1156 THR A O 1
ATOM 4728 N N . GLN A 1 323 ? 85.291 43.194 -1.659 1.00 38.11 1157 GLN A N 1
ATOM 4729 C CA . GLN A 1 323 ? 84.114 43.663 -0.935 1.00 40.63 1157 GLN A CA 1
ATOM 4730 C C . GLN A 1 323 ? 84.162 45.172 -0.730 1.00 37.67 1157 GLN A C 1
ATOM 4731 O O . GLN A 1 323 ? 83.125 45.844 -0.776 1.00 37.46 1157 GLN A O 1
ATOM 4745 N N . LY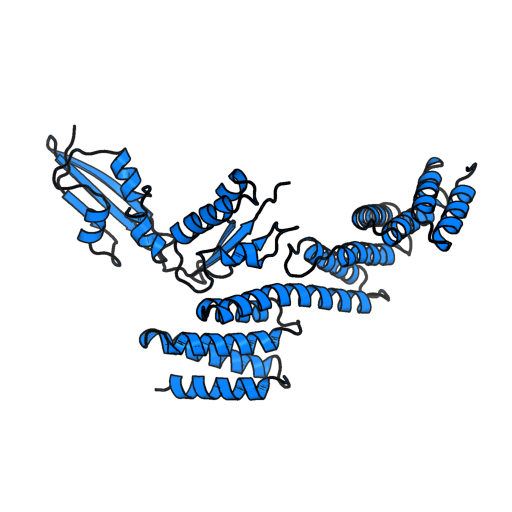S A 1 324 ? 85.355 45.723 -0.495 1.00 36.63 1158 LYS A N 1
ATOM 4746 C CA . LYS A 1 324 ? 85.479 47.169 -0.342 1.00 33.71 1158 LYS A CA 1
ATOM 4747 C C . LYS A 1 324 ? 85.115 47.882 -1.638 1.00 26.76 1158 LYS A C 1
ATOM 4748 O O . LYS A 1 324 ? 84.437 48.916 -1.620 1.00 29.43 1158 LYS A O 1
ATOM 4767 N N . ILE A 1 325 ? 85.548 47.336 -2.777 1.00 26.78 1159 ILE A N 1
ATOM 4768 C CA . ILE A 1 325 ? 85.198 47.932 -4.062 1.00 25.70 1159 ILE A CA 1
ATOM 4769 C C . ILE A 1 325 ? 83.689 47.912 -4.258 1.00 32.14 1159 ILE A C 1
ATOM 4770 O O . ILE A 1 325 ? 83.098 48.884 -4.743 1.00 29.62 1159 ILE A O 1
ATOM 4786 N N . ARG A 1 326 ? 83.037 46.814 -3.867 1.00 31.93 1160 ARG A N 1
ATOM 4787 C CA . ARG A 1 326 ? 81.592 46.720 -4.047 1.00 32.30 1160 ARG A CA 1
ATOM 4788 C C . ARG A 1 326 ? 80.846 47.666 -3.113 1.00 28.85 1160 ARG A C 1
ATOM 4789 O O . ARG A 1 326 ? 79.796 48.198 -3.490 1.00 32.40 1160 ARG A O 1
ATOM 4810 N N . GLU A 1 327 ? 81.365 47.898 -1.902 1.00 28.12 1161 GLU A N 1
ATOM 4811 C CA . GLU A 1 327 ? 80.784 48.927 -1.043 1.00 32.18 1161 GLU A CA 1
ATOM 4812 C C . GLU A 1 327 ? 80.885 50.301 -1.693 1.00 33.42 1161 GLU A C 1
ATOM 4813 O O . GLU A 1 327 ? 79.925 51.080 -1.678 1.00 28.34 1161 GLU A O 1
ATOM 4825 N N . LEU A 1 328 ? 82.051 50.616 -2.261 1.00 31.16 1162 LEU A N 1
ATOM 4826 C CA . LEU A 1 328 ? 82.279 51.947 -2.813 1.00 29.71 1162 LEU A CA 1
ATOM 4827 C C . LEU A 1 328 ? 81.464 52.166 -4.081 1.00 30.19 1162 LEU A C 1
ATOM 4828 O O . LEU A 1 328 ? 80.913 53.254 -4.290 1.00 28.16 1162 LEU A O 1
ATOM 4844 N N . ARG A 1 329 ? 81.376 51.147 -4.941 1.00 28.28 1163 ARG A N 1
ATOM 4845 C CA . ARG A 1 329 ? 80.532 51.257 -6.127 1.00 33.16 1163 ARG A CA 1
ATOM 4846 C C . ARG A 1 329 ? 79.071 51.427 -5.738 1.00 27.13 1163 ARG A C 1
ATOM 4847 O O . ARG A 1 329 ? 78.329 52.174 -6.387 1.00 28.93 1163 ARG A O 1
ATOM 4868 N N . ALA A 1 330 ? 78.638 50.735 -4.683 1.00 29.59 1164 ALA A N 1
ATOM 4869 C CA . ALA A 1 330 ? 77.266 50.877 -4.214 1.00 32.91 1164 ALA A CA 1
ATOM 4870 C C . ALA A 1 330 ? 76.969 52.305 -3.776 1.00 29.55 1164 ALA A C 1
ATOM 4871 O O . ALA A 1 330 ? 75.841 52.783 -3.942 1.00 27.37 1164 ALA A O 1
ATOM 4878 N N . LYS A 1 331 ? 77.962 53.001 -3.216 1.00 25.61 1165 LYS A N 1
ATOM 4879 C CA . LYS A 1 331 ? 77.759 54.394 -2.830 1.00 29.42 1165 LYS A CA 1
ATOM 4880 C C . LYS A 1 331 ? 77.667 55.292 -4.060 1.00 27.53 1165 LYS A C 1
ATOM 4881 O O . LYS A 1 331 ? 76.804 56.175 -4.127 1.00 25.83 1165 LYS A O 1
ATOM 4900 N N . LEU A 1 332 ? 78.539 55.079 -5.048 1.00 28.43 1166 LEU A N 1
ATOM 4901 C CA . LEU A 1 332 ? 78.415 55.806 -6.307 1.00 23.83 1166 LEU A CA 1
ATOM 4902 C C . LEU A 1 332 ? 77.032 55.607 -6.911 1.00 30.35 1166 LEU A C 1
ATOM 4903 O O . LEU A 1 332 ? 76.372 56.569 -7.318 1.00 26.61 1166 LEU A O 1
ATOM 4919 N N . ALA A 1 333 ? 76.577 54.354 -6.976 1.00 26.62 1167 ALA A N 1
ATOM 4920 C CA . ALA A 1 333 ? 75.254 54.072 -7.522 1.00 31.78 1167 ALA A CA 1
ATOM 4921 C C . ALA A 1 333 ? 74.170 54.782 -6.724 1.00 28.22 1167 ALA A C 1
ATOM 4922 O O . ALA A 1 333 ? 73.257 55.387 -7.296 1.00 28.95 1167 ALA A O 1
ATOM 4929 N N . ARG A 1 334 ? 74.252 54.720 -5.392 1.00 30.47 1168 ARG A N 1
ATOM 4930 C CA . ARG A 1 334 ? 73.229 55.353 -4.567 1.00 29.33 1168 ARG A CA 1
ATOM 4931 C C . ARG A 1 334 ? 73.164 56.852 -4.822 1.00 28.19 1168 ARG A C 1
ATOM 4932 O O . ARG A 1 334 ? 72.076 57.436 -4.868 1.00 26.14 1168 ARG A O 1
ATOM 4953 N N . LYS A 1 335 ? 74.324 57.495 -4.967 1.00 26.40 1169 LYS A N 1
ATOM 4954 C CA . LYS A 1 335 ? 74.362 58.928 -5.236 1.00 26.19 1169 LYS A CA 1
ATOM 4955 C C . LYS A 1 335 ? 73.513 59.280 -6.449 1.00 27.19 1169 LYS A C 1
ATOM 4956 O O . LYS A 1 335 ? 72.761 60.262 -6.434 1.00 24.58 1169 LYS A O 1
ATOM 4975 N N . GLN A 1 336 ? 73.623 58.485 -7.512 1.00 28.06 1170 GLN A N 1
ATOM 4976 C CA . GLN A 1 336 ? 72.839 58.723 -8.715 1.00 24.19 1170 GLN A CA 1
ATOM 4977 C C . GLN A 1 336 ? 71.394 58.273 -8.527 1.00 27.01 1170 GLN A C 1
ATOM 4978 O O . GLN A 1 336 ? 70.466 58.938 -9.002 1.00 23.81 1170 GLN A O 1
ATOM 4992 N N . TYR A 1 337 ? 71.193 57.156 -7.825 1.00 26.04 1171 TYR A N 1
ATOM 4993 C CA . TYR A 1 337 ? 69.846 56.675 -7.544 1.00 27.27 1171 TYR A CA 1
ATOM 4994 C C . TYR A 1 337 ? 69.045 57.706 -6.755 1.00 28.03 1171 TYR A C 1
ATOM 4995 O O . TYR A 1 337 ? 67.844 57.895 -7.001 1.00 27.04 1171 TYR A O 1
ATOM 5013 N N . GLU A 1 338 ? 69.694 58.388 -5.802 1.00 25.49 1172 GLU A N 1
ATOM 5014 C CA . GLU A 1 338 ? 69.007 59.406 -5.014 1.00 31.19 1172 GLU A CA 1
ATOM 5015 C C . GLU A 1 338 ? 68.686 60.639 -5.847 1.00 32.85 1172 GLU A C 1
ATOM 5016 O O . GLU A 1 338 ? 67.705 61.342 -5.565 1.00 33.38 1172 GLU A O 1
ATOM 5028 N N . ALA A 1 339 ? 69.514 60.939 -6.850 1.00 29.59 1173 ALA A N 1
ATOM 5029 C CA . ALA A 1 339 ? 69.178 62.029 -7.758 1.00 28.92 1173 ALA A CA 1
ATOM 5030 C C . ALA A 1 339 ? 67.893 6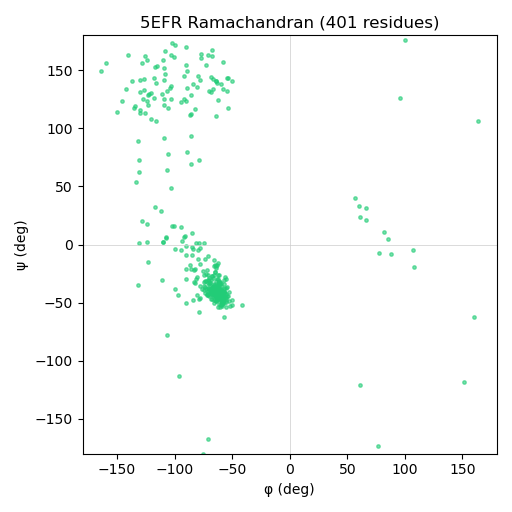1.717 -8.519 1.00 27.69 1173 ALA A C 1
ATOM 5031 O O . ALA A 1 339 ? 67.041 62.598 -8.707 1.00 28.68 1173 ALA A O 1
ATOM 5038 N N . ALA A 1 340 ? 67.732 60.456 -8.939 1.00 26.42 1174 ALA A N 1
ATOM 5039 C CA . ALA A 1 340 ? 66.514 60.028 -9.622 1.00 25.51 1174 ALA A CA 1
ATOM 5040 C C . ALA A 1 340 ? 65.304 60.145 -8.703 1.00 34.74 1174 ALA A C 1
ATOM 5041 O O . ALA A 1 340 ? 64.260 60.684 -9.094 1.00 33.05 1174 ALA A O 1
ATOM 5048 N N . ARG A 1 341 ? 65.418 59.629 -7.473 1.00 32.67 1175 ARG A N 1
ATOM 5049 C CA . ARG A 1 341 ? 64.322 59.781 -6.521 1.00 35.36 1175 ARG A CA 1
ATOM 5050 C C . ARG A 1 341 ? 63.914 61.239 -6.394 1.00 36.78 1175 ARG A C 1
ATOM 5051 O O . ARG A 1 341 ? 62.722 61.566 -6.320 1.00 41.42 1175 ARG A O 1
ATOM 5072 N N . LEU A 1 342 ? 64.909 62.127 -6.371 1.00 31.09 1176 LEU A N 1
ATOM 5073 C CA . LEU A 1 342 ? 64.657 63.553 -6.232 1.00 39.92 1176 LEU A CA 1
ATOM 5074 C C . LEU A 1 342 ? 63.825 64.075 -7.395 1.00 43.28 1176 LEU A C 1
ATOM 5075 O O . LEU A 1 342 ? 62.864 64.832 -7.200 1.00 40.49 1176 LEU A O 1
ATOM 5091 N N . TYR A 1 343 ? 64.183 63.682 -8.620 1.00 38.21 1177 TYR A N 1
ATOM 5092 C CA . TYR A 1 343 ? 63.414 64.109 -9.784 1.00 37.50 1177 TYR A CA 1
ATOM 5093 C C . TYR A 1 343 ? 62.008 63.531 -9.749 1.00 38.23 1177 TYR A C 1
ATOM 5094 O O . TYR A 1 343 ? 61.039 64.191 -10.155 1.00 37.85 1177 TYR A O 1
ATOM 5112 N N . GLU A 1 344 ? 61.888 62.287 -9.284 1.00 37.91 1178 GLU A N 1
ATOM 5113 C CA . GLU A 1 344 ? 60.588 61.639 -9.198 1.00 39.51 1178 GLU A CA 1
ATOM 5114 C C . GLU A 1 344 ? 59.666 62.389 -8.244 1.00 43.49 1178 GLU A C 1
ATOM 5115 O O . GLU A 1 344 ? 58.486 62.615 -8.553 1.00 47.97 1178 GLU A O 1
ATOM 5127 N N . ARG A 1 345 ? 60.189 62.786 -7.078 1.00 44.99 1179 ARG A N 1
ATOM 5128 C CA . ARG A 1 345 ? 59.395 63.572 -6.140 1.00 46.74 1179 ARG A CA 1
ATOM 5129 C C . ARG A 1 345 ? 58.933 64.880 -6.767 1.00 47.60 1179 ARG A C 1
ATOM 5130 O O . ARG A 1 345 ? 57.841 65.370 -6.456 1.00 49.44 1179 ARG A O 1
ATOM 5151 N N . ARG A 1 346 ? 59.746 65.459 -7.646 1.00 45.70 1180 ARG A N 1
ATOM 5152 C CA . ARG A 1 346 ? 59.359 66.651 -8.386 1.00 46.77 1180 ARG A CA 1
ATOM 5153 C C . ARG A 1 346 ? 58.436 66.339 -9.554 1.00 39.15 1180 ARG A C 1
ATOM 5154 O O . ARG A 1 346 ? 58.056 67.260 -10.283 1.00 47.66 1180 ARG A O 1
ATOM 5175 N N . GLU A 1 347 ? 58.078 65.074 -9.755 1.00 42.05 1181 GLU A N 1
ATOM 5176 C CA . GLU A 1 347 ? 57.240 64.658 -10.875 1.00 51.63 1181 GLU A CA 1
ATOM 5177 C C . GLU A 1 347 ? 57.889 64.971 -12.220 1.00 49.29 1181 GLU A C 1
ATOM 5178 O O . GLU A 1 347 ? 57.197 65.109 -13.234 1.00 48.67 1181 GLU A O 1
ATOM 5190 N N . LEU A 1 348 ? 59.220 65.090 -12.235 1.00 42.47 1182 LEU A N 1
ATOM 5191 C CA . LEU A 1 348 ? 59.995 65.180 -13.473 1.00 35.38 1182 LEU A CA 1
ATOM 5192 C C . LEU A 1 348 ? 60.343 63.758 -13.900 1.00 36.80 1182 LEU A C 1
ATOM 5193 O O . LEU A 1 348 ? 61.449 63.258 -13.688 1.00 32.14 1182 LEU A O 1
ATOM 5209 N N . TYR A 1 349 ? 59.365 63.098 -14.521 1.00 37.38 1183 TYR A N 1
ATOM 5210 C CA . TYR A 1 349 ? 59.477 61.665 -14.762 1.00 37.00 1183 TYR A CA 1
ATOM 5211 C C . TYR A 1 349 ? 60.458 61.342 -15.882 1.00 40.45 1183 TYR A C 1
ATOM 5212 O O . TYR A 1 349 ? 61.028 60.245 -15.898 1.00 35.21 1183 TYR A O 1
ATOM 5230 N N . GLU A 1 350 ? 60.674 62.267 -16.821 1.00 36.54 1184 GLU A N 1
ATOM 5231 C CA . GLU A 1 350 ? 61.676 62.017 -17.852 1.00 37.39 1184 GLU A CA 1
ATOM 5232 C C . GLU A 1 350 ? 63.077 62.034 -17.253 1.00 29.84 1184 GLU A C 1
ATOM 5233 O O . GLU A 1 350 ? 63.931 61.223 -17.630 1.00 30.80 1184 GLU A O 1
ATOM 5245 N N . ALA A 1 351 ? 63.323 62.939 -16.304 1.00 28.32 1185 ALA A N 1
ATOM 5246 C CA . ALA A 1 351 ? 64.623 62.992 -15.646 1.00 28.80 1185 ALA A CA 1
ATOM 5247 C C . ALA A 1 351 ? 64.823 61.796 -14.725 1.00 29.18 1185 ALA A C 1
ATOM 5248 O O . ALA A 1 351 ? 65.912 61.212 -14.683 1.00 25.94 1185 ALA A O 1
ATOM 5255 N N . ALA A 1 352 ? 63.789 61.428 -13.969 1.00 28.54 1186 ALA A N 1
ATOM 5256 C CA . ALA A 1 352 ? 63.876 60.246 -13.119 1.00 33.17 1186 ALA A CA 1
ATOM 5257 C C . ALA A 1 352 ? 64.188 59.006 -13.945 1.00 27.30 1186 ALA A C 1
ATOM 5258 O O . ALA A 1 352 ? 65.073 58.216 -13.596 1.00 28.84 1186 ALA A O 1
ATOM 5265 N N . ALA A 1 353 ? 63.475 58.828 -15.058 1.00 31.25 1187 ALA A N 1
ATOM 5266 C CA . ALA A 1 353 ? 63.653 57.636 -15.881 1.00 32.23 1187 ALA A CA 1
ATOM 5267 C C . ALA A 1 353 ? 65.089 57.508 -16.381 1.00 35.08 1187 ALA A C 1
ATOM 5268 O O . ALA A 1 353 ? 65.711 56.448 -16.245 1.00 32.65 1187 ALA A O 1
ATOM 5275 N N . VAL A 1 354 ? 65.632 58.572 -16.977 1.00 32.05 1188 VAL A N 1
ATOM 5276 C CA . VAL A 1 354 ? 66.966 58.466 -17.565 1.00 32.77 1188 VAL A CA 1
ATOM 5277 C C . VAL A 1 354 ? 68.021 58.325 -16.480 1.00 30.16 1188 VAL A C 1
ATOM 5278 O O . VAL A 1 354 ? 69.043 57.657 -16.680 1.00 32.63 1188 VAL A O 1
ATOM 5291 N N . THR A 1 355 ? 67.803 58.949 -15.322 1.00 27.48 1189 THR A N 1
ATOM 5292 C CA . THR A 1 355 ? 68.767 58.836 -14.235 1.00 30.57 1189 THR A CA 1
ATOM 5293 C C . THR A 1 355 ? 68.737 57.439 -13.627 1.00 26.94 1189 THR A C 1
ATOM 5294 O O . THR A 1 355 ? 69.792 56.848 -13.366 1.00 27.18 1189 THR A O 1
ATOM 5305 N N . TYR A 1 356 ? 67.540 56.889 -13.407 1.00 27.45 1190 TYR A N 1
ATOM 5306 C CA . TYR A 1 356 ? 67.432 55.497 -12.975 1.00 30.58 1190 TYR A CA 1
ATOM 5307 C C . TYR A 1 356 ? 68.150 54.567 -13.944 1.00 33.46 1190 TYR A C 1
ATOM 5308 O O . TYR A 1 356 ? 68.994 53.759 -13.539 1.00 34.96 1190 TYR A O 1
ATOM 5326 N N . GLU A 1 357 ? 67.819 54.657 -15.235 1.00 36.36 1191 GLU A N 1
ATOM 5327 C CA . GLU A 1 357 ? 68.437 53.760 -16.204 1.00 35.28 1191 GLU A CA 1
ATOM 5328 C C . GLU A 1 357 ? 69.948 53.940 -16.240 1.00 35.78 1191 GLU A C 1
ATOM 5329 O O . GLU A 1 357 ? 70.684 52.971 -16.455 1.00 41.23 1191 GLU A O 1
ATOM 5341 N N . ALA A 1 358 ? 70.429 55.167 -16.024 1.00 30.43 1192 ALA A N 1
ATOM 5342 C CA . ALA A 1 358 ? 71.868 55.399 -15.980 1.00 31.82 1192 ALA A CA 1
ATOM 5343 C C . ALA A 1 358 ? 72.508 54.635 -14.828 1.00 34.60 1192 ALA A C 1
ATOM 5344 O O . ALA A 1 358 ? 73.640 54.152 -14.946 1.00 37.14 1192 ALA A O 1
ATOM 5351 N N . VAL A 1 359 ? 71.799 54.515 -13.703 1.00 33.42 1193 VAL A N 1
ATOM 5352 C CA . VAL A 1 359 ? 72.313 53.723 -12.588 1.00 34.21 1193 VAL A CA 1
ATOM 5353 C C . VAL A 1 359 ? 72.525 52.281 -13.028 1.00 36.41 1193 VAL A C 1
ATOM 5354 O O . VAL A 1 359 ? 73.561 51.669 -12.744 1.00 39.48 1193 VAL A O 1
ATOM 5367 N N . PHE A 1 360 ? 71.546 51.718 -13.737 1.00 41.48 1194 PHE A N 1
ATOM 5368 C CA . PHE A 1 360 ? 71.681 50.343 -14.205 1.00 42.43 1194 PHE A CA 1
ATOM 5369 C C . PHE A 1 360 ? 72.840 50.209 -15.185 1.00 41.98 1194 PHE A C 1
ATOM 5370 O O . PHE A 1 360 ? 73.651 49.282 -15.084 1.00 41.49 1194 PHE A O 1
ATOM 5387 N N . ASP A 1 361 ? 72.927 51.125 -16.151 1.00 39.83 1195 ASP A N 1
ATOM 5388 C CA . ASP A 1 361 ? 73.959 51.021 -17.178 1.00 44.61 1195 ASP A CA 1
ATOM 5389 C C . ASP A 1 361 ? 75.355 51.136 -16.579 1.00 41.55 1195 ASP A C 1
ATOM 5390 O O . ASP A 1 361 ? 76.287 50.456 -17.024 1.00 46.93 1195 ASP A O 1
ATOM 5399 N N . ALA A 1 362 ? 75.522 51.986 -15.568 1.00 41.43 1196 ALA A N 1
ATOM 5400 C CA . ALA A 1 362 ? 76.840 52.246 -15.006 1.00 37.41 1196 ALA A CA 1
ATOM 5401 C C . ALA A 1 362 ? 77.195 51.313 -13.860 1.00 41.55 1196 ALA A C 1
ATOM 5402 O O . ALA A 1 362 ? 78.379 51.019 -13.656 1.00 44.80 1196 ALA A O 1
ATOM 5409 N N . TYR A 1 363 ? 76.201 50.841 -13.103 1.00 34.54 1197 TYR A N 1
ATOM 5410 C CA . TYR A 1 363 ? 76.449 50.024 -11.914 1.00 38.79 1197 TYR A CA 1
ATOM 5411 C C . TYR A 1 363 ? 75.540 48.798 -11.901 1.00 40.79 1197 TYR A C 1
ATOM 5412 O O . TYR A 1 363 ? 74.838 48.538 -10.924 1.00 38.68 1197 TYR A O 1
ATOM 5430 N N . PRO A 1 364 ? 75.544 48.007 -12.978 1.00 38.84 1198 PRO A N 1
ATOM 5431 C CA . PRO A 1 364 ? 74.715 46.793 -12.992 1.00 43.35 1198 PRO A CA 1
ATOM 5432 C C . PRO A 1 364 ? 75.140 45.782 -11.951 1.00 45.52 1198 PRO A C 1
ATOM 5433 O O . PRO A 1 364 ? 74.359 44.884 -11.614 1.00 49.79 1198 PRO A O 1
ATOM 5444 N N . ASP A 1 365 ? 76.359 45.902 -11.433 1.00 47.05 1199 ASP A N 1
ATOM 5445 C CA . ASP A 1 365 ? 76.885 44.996 -10.425 1.00 48.03 1199 ASP A CA 1
ATOM 5446 C C . ASP A 1 365 ? 76.483 45.379 -9.007 1.00 46.15 1199 ASP A C 1
ATOM 5447 O O . ASP A 1 365 ? 76.840 44.659 -8.069 1.00 45.07 1199 ASP A O 1
ATOM 5456 N N . THR A 1 366 ? 75.749 46.481 -8.823 1.00 43.42 1200 THR A N 1
ATOM 5457 C CA . THR A 1 366 ? 75.489 46.998 -7.488 1.00 41.08 1200 THR A CA 1
ATOM 5458 C C . THR A 1 366 ? 74.098 46.620 -7.000 1.00 38.51 1200 THR A C 1
ATOM 5459 O O . THR A 1 366 ? 73.217 46.267 -7.789 1.00 40.75 1200 THR A O 1
ATOM 5470 N N . PRO A 1 367 ? 73.873 46.694 -5.685 1.00 37.62 1201 PRO A N 1
ATOM 5471 C CA . PRO A 1 367 ? 72.538 46.387 -5.142 1.00 38.58 1201 PRO A CA 1
ATOM 5472 C C . PRO A 1 367 ? 71.426 47.217 -5.754 1.00 37.48 1201 PRO A C 1
ATOM 5473 O O . PRO A 1 367 ? 70.283 46.750 -5.830 1.00 41.01 1201 PRO A O 1
ATOM 5484 N N . TRP A 1 368 ? 71.724 48.443 -6.182 1.00 36.29 1202 TRP A N 1
ATOM 5485 C CA . TRP A 1 368 ? 70.706 49.354 -6.687 1.00 36.19 1202 TRP A CA 1
ATOM 5486 C C . TRP A 1 368 ? 70.306 49.060 -8.123 1.00 38.44 1202 TRP A C 1
ATOM 5487 O O . TRP A 1 368 ? 69.387 49.706 -8.637 1.00 33.13 1202 TRP A O 1
ATOM 5508 N N . ALA A 1 369 ? 70.965 48.102 -8.776 1.00 32.18 1203 ALA A N 1
ATOM 5509 C CA . ALA A 1 369 ? 70.738 47.881 -10.199 1.00 35.59 1203 ALA A CA 1
ATOM 5510 C C . ALA A 1 369 ? 69.277 47.550 -10.485 1.00 37.58 1203 ALA A C 1
ATOM 5511 O O . ALA A 1 369 ? 68.639 48.192 -11.327 1.00 32.93 1203 ALA A O 1
ATOM 5518 N N . ASP A 1 370 ? 68.725 46.550 -9.793 1.00 38.80 1204 ASP A N 1
ATOM 5519 C CA . ASP A 1 370 ? 67.368 46.114 -10.107 1.00 39.09 1204 ASP A CA 1
ATOM 5520 C C . ASP A 1 370 ? 66.333 47.115 -9.604 1.00 38.93 1204 ASP A C 1
ATOM 5521 O O . ASP A 1 370 ? 65.305 47.329 -10.259 1.00 37.86 1204 ASP A O 1
ATOM 5530 N N . ASP A 1 371 ? 66.582 47.741 -8.451 1.00 33.53 1205 ASP A N 1
ATOM 5531 C CA . ASP A 1 371 ? 65.728 48.843 -8.017 1.00 39.98 1205 ASP A CA 1
ATOM 5532 C C . ASP A 1 371 ? 65.662 49.924 -9.087 1.00 39.58 1205 ASP A C 1
ATOM 5533 O O . ASP A 1 371 ? 64.589 50.468 -9.372 1.00 35.82 1205 ASP A O 1
ATOM 5542 N N . ALA A 1 372 ? 66.805 50.242 -9.695 1.00 35.67 1206 ALA A N 1
ATOM 5543 C CA . ALA A 1 372 ? 66.848 51.311 -10.687 1.00 41.45 1206 ALA A CA 1
ATOM 5544 C C . ALA A 1 372 ? 66.093 50.926 -11.954 1.00 36.88 1206 ALA A C 1
ATOM 5545 O O . ALA A 1 372 ? 65.371 51.751 -12.523 1.00 33.45 1206 ALA A O 1
ATOM 5552 N N . LEU A 1 373 ? 66.254 49.683 -12.418 1.00 42.57 1207 LEU A N 1
ATOM 5553 C CA . LEU A 1 373 ? 65.496 49.227 -13.580 1.00 45.15 1207 LEU A CA 1
ATOM 5554 C C . LEU A 1 373 ? 64.001 49.409 -13.356 1.00 44.19 1207 LEU A C 1
ATOM 5555 O O . LEU A 1 373 ? 63.282 49.903 -14.233 1.00 41.09 1207 LEU A O 1
ATOM 5571 N N . VAL A 1 374 ? 63.514 49.016 -12.178 1.00 43.75 1208 VAL A N 1
ATOM 5572 C CA . VAL A 1 374 ? 62.089 49.126 -11.889 1.00 47.16 1208 VAL A CA 1
ATOM 5573 C C . VAL A 1 374 ? 61.691 50.586 -11.724 1.00 40.32 1208 VAL A C 1
ATOM 5574 O O . VAL A 1 374 ? 60.598 50.995 -12.134 1.00 43.36 1208 VAL A O 1
ATOM 5587 N N . GLY A 1 375 ? 62.561 51.393 -11.116 1.00 39.87 1209 GLY A N 1
ATOM 5588 C CA . GLY A 1 375 ? 62.286 52.817 -11.026 1.00 35.59 1209 GLY A CA 1
ATOM 5589 C C . GLY A 1 375 ? 62.225 53.473 -12.392 1.00 34.25 1209 GLY A C 1
ATOM 5590 O O . GLY A 1 375 ? 61.411 54.371 -12.627 1.00 37.06 1209 GLY A O 1
ATOM 5594 N N . ALA A 1 376 ? 63.080 53.027 -13.314 1.00 34.50 1210 ALA A N 1
ATOM 5595 C CA . ALA A 1 376 ? 63.062 53.557 -14.673 1.00 38.68 1210 ALA A CA 1
ATOM 5596 C C . ALA A 1 376 ? 61.794 53.136 -15.407 1.00 43.36 1210 ALA A C 1
ATOM 5597 O O . ALA A 1 376 ? 61.143 53.960 -16.061 1.00 39.73 1210 ALA A O 1
ATOM 5604 N N . MET A 1 377 ? 61.436 51.851 -15.327 1.00 42.25 1211 MET A N 1
ATOM 5605 C CA . MET A 1 377 ? 60.142 51.408 -15.839 1.00 46.01 1211 MET A CA 1
ATOM 5606 C C . MET A 1 377 ? 59.028 52.293 -15.305 1.00 43.23 1211 MET A C 1
ATOM 5607 O O . MET A 1 377 ? 58.202 52.811 -16.064 1.00 44.26 1211 MET A O 1
ATOM 5621 N N . ARG A 1 378 ? 58.997 52.470 -13.984 1.00 38.74 1212 ARG A N 1
ATOM 5622 C CA . ARG A 1 378 ? 57.939 53.245 -13.349 1.00 40.24 1212 ARG A CA 1
ATOM 5623 C C . ARG A 1 378 ? 57.898 54.670 -13.886 1.00 47.04 1212 ARG A C 1
ATOM 5624 O O . ARG A 1 378 ? 56.821 55.200 -14.181 1.00 45.13 1212 ARG A O 1
ATOM 5645 N N . ALA A 1 379 ? 59.065 55.303 -14.030 1.00 42.74 1213 ALA A N 1
ATOM 5646 C CA . ALA A 1 379 ? 59.102 56.695 -14.466 1.00 41.54 1213 ALA A CA 1
ATOM 5647 C C . ALA A 1 379 ? 58.779 56.822 -15.951 1.00 46.46 1213 ALA A C 1
ATOM 5648 O O . ALA A 1 379 ? 58.049 57.735 -16.354 1.00 43.94 1213 ALA A O 1
ATOM 5655 N N . TYR A 1 380 ? 59.316 55.924 -16.782 1.00 43.29 1214 TYR A N 1
ATOM 5656 C CA . TYR A 1 380 ? 58.981 55.946 -18.203 1.00 47.63 1214 TYR A CA 1
ATOM 5657 C C . TYR A 1 380 ? 57.480 55.798 -18.408 1.00 55.39 1214 TYR A C 1
ATOM 5658 O O . TYR A 1 380 ? 56.890 56.469 -19.263 1.00 61.76 1214 TYR A O 1
ATOM 5676 N N . ILE A 1 381 ? 56.847 54.916 -17.633 1.00 51.52 1215 ILE A N 1
ATOM 5677 C CA . ILE A 1 381 ? 55.404 54.726 -17.738 1.00 59.06 1215 ILE A CA 1
ATOM 5678 C C . ILE A 1 381 ? 54.669 56.000 -17.345 1.00 57.59 1215 ILE A C 1
ATOM 5679 O O . ILE A 1 381 ? 53.731 56.429 -18.029 1.00 59.70 1215 ILE A O 1
ATOM 5695 N N . ALA A 1 382 ? 55.081 56.626 -16.240 1.00 51.63 1216 ALA A N 1
ATOM 5696 C CA . ALA A 1 382 ? 54.434 57.859 -15.804 1.00 53.98 1216 ALA A CA 1
ATOM 5697 C C . ALA A 1 382 ? 54.634 58.974 -16.822 1.00 60.81 1216 ALA A C 1
ATOM 5698 O O . ALA A 1 382 ? 53.710 59.749 -17.096 1.00 58.78 1216 ALA A O 1
ATOM 5705 N N . TYR A 1 383 ? 55.838 59.073 -17.390 1.00 55.97 1217 TYR A N 1
ATOM 5706 C CA . TYR A 1 383 ? 56.102 60.098 -18.393 1.00 63.25 1217 TYR A CA 1
ATOM 5707 C C . TYR A 1 383 ? 55.264 59.868 -19.644 1.00 64.99 1217 TYR A C 1
ATOM 5708 O O . TYR A 1 383 ? 54.766 60.822 -20.253 1.00 60.20 1217 TYR A O 1
ATOM 5726 N N . ALA A 1 384 ? 55.095 58.604 -20.039 1.00 60.45 1218 ALA A N 1
ATOM 5727 C CA . ALA A 1 384 ? 54.287 58.292 -21.213 1.00 65.27 1218 ALA A CA 1
ATOM 5728 C C . ALA A 1 384 ? 52.836 58.718 -21.027 1.00 64.52 1218 ALA A C 1
ATOM 5729 O O . ALA A 1 384 ? 52.161 59.059 -22.004 1.00 69.19 1218 ALA A O 1
ATOM 5736 N N . GLU A 1 385 ? 52.342 58.712 -19.787 1.00 64.17 1219 GLU A N 1
ATOM 5737 C CA . GLU A 1 385 ? 50.934 59.013 -19.546 1.00 64.87 1219 GLU A CA 1
ATOM 5738 C C . GLU A 1 385 ? 50.621 60.491 -19.743 1.00 70.10 1219 GLU A C 1
ATOM 5739 O O . GLU A 1 385 ? 49.504 60.835 -20.146 1.00 79.66 1219 GLU A O 1
ATOM 5751 N N . GLN A 1 386 ? 51.581 61.375 -19.472 1.00 69.77 1220 GLN A N 1
ATOM 5752 C CA . GLN A 1 386 ? 51.399 62.808 -19.664 1.00 74.04 1220 GLN A CA 1
ATOM 5753 C C . GLN A 1 386 ? 52.042 63.304 -20.955 1.00 74.00 1220 GLN A C 1
ATOM 5754 O O . GLN A 1 386 ? 52.226 64.514 -21.126 1.00 72.55 1220 GLN A O 1
ATOM 5768 N N . SER A 1 387 ? 52.368 62.397 -21.871 1.00 71.13 1221 SER A N 1
ATOM 5769 C CA . SER A 1 387 ? 53.082 62.732 -23.094 1.00 80.25 1221 SER A CA 1
ATOM 5770 C C . SER A 1 387 ? 52.149 62.758 -24.301 1.00 89.67 1221 SER A C 1
ATOM 5771 O O . SER A 1 387 ? 51.034 62.233 -24.275 1.00 85.86 1221 SER A O 1
ATOM 5779 N N . VAL A 1 388 ? 52.635 63.389 -25.374 1.00 86.16 1222 VAL A N 1
ATOM 5780 C CA . VAL A 1 388 ? 51.914 63.384 -26.641 1.00 94.90 1222 VAL A CA 1
ATOM 5781 C C . VAL A 1 388 ? 51.809 61.957 -27.162 1.00 91.14 1222 VAL A C 1
ATOM 5782 O O . VAL A 1 388 ? 52.764 61.173 -27.091 1.00 90.40 1222 VAL A O 1
ATOM 5795 N N . ARG A 1 389 ? 50.633 61.617 -27.699 1.00 88.68 1223 ARG A N 1
ATOM 5796 C CA . ARG A 1 389 ? 50.364 60.241 -28.107 1.00 86.09 1223 ARG A CA 1
ATOM 5797 C C . ARG A 1 389 ? 51.380 59.736 -29.125 1.00 82.15 1223 ARG A C 1
ATOM 5798 O O . ARG A 1 389 ? 51.671 58.535 -29.166 1.00 81.21 1223 ARG A O 1
ATOM 5819 N N . ALA A 1 390 ? 51.926 60.628 -29.954 1.00 83.07 1224 ALA A N 1
ATOM 5820 C CA . ALA A 1 390 ? 52.896 60.204 -30.957 1.00 87.46 1224 ALA A CA 1
ATOM 5821 C C . ALA A 1 390 ? 54.159 59.644 -30.318 1.00 89.25 1224 ALA A C 1
ATOM 5822 O O . ALA A 1 390 ? 54.802 58.756 -30.890 1.00 89.48 1224 ALA A O 1
ATOM 5829 N N . ARG A 1 391 ? 54.526 60.141 -29.139 1.00 85.01 1225 ARG A N 1
ATOM 5830 C CA . ARG A 1 391 ? 55.769 59.758 -28.483 1.00 84.46 1225 ARG A CA 1
ATOM 5831 C C . ARG A 1 391 ? 55.573 58.713 -27.392 1.00 82.59 1225 ARG A C 1
ATOM 5832 O O . ARG A 1 391 ? 56.562 58.254 -26.812 1.00 77.80 1225 ARG A O 1
ATOM 5853 N N . GLN A 1 392 ? 54.332 58.331 -27.095 1.00 84.07 1226 GLN A N 1
ATOM 5854 C CA . GLN A 1 392 ? 54.099 57.311 -26.073 1.00 80.05 1226 GLN A CA 1
ATOM 5855 C C . GLN A 1 392 ? 54.671 55.959 -26.469 1.00 80.25 1226 GLN A C 1
ATOM 5856 O O . GLN A 1 392 ? 55.351 55.332 -25.637 1.00 79.29 1226 GLN A O 1
ATOM 5870 N N . PRO A 1 393 ? 54.430 55.441 -27.684 1.00 81.48 1227 PRO A N 1
ATOM 5871 C CA . PRO A 1 393 ? 55.025 54.160 -28.090 1.00 84.19 1227 PRO A CA 1
ATOM 5872 C C . PRO A 1 393 ? 56.478 53.961 -27.678 1.00 83.53 1227 PRO A C 1
ATOM 5873 O O . PRO A 1 393 ? 56.811 52.940 -27.070 1.00 86.30 1227 PRO A O 1
ATOM 5884 N N . GLU A 1 394 ? 57.354 54.917 -28.001 1.00 79.19 1228 GLU A N 1
ATOM 5885 C CA . GLU A 1 394 ? 58.776 54.735 -27.716 1.00 80.41 1228 GLU A CA 1
ATOM 5886 C C . GLU A 1 394 ? 59.062 54.725 -26.219 1.00 77.13 1228 GLU A C 1
ATOM 5887 O O . GLU A 1 394 ? 60.039 54.104 -25.784 1.00 74.03 1228 GLU A O 1
ATOM 5899 N N . ARG A 1 395 ? 58.232 55.393 -25.417 1.00 75.84 1229 ARG A N 1
ATOM 5900 C CA . ARG A 1 395 ? 58.437 55.393 -23.972 1.00 74.73 1229 ARG A CA 1
ATOM 5901 C C . ARG A 1 395 ? 57.957 54.090 -23.343 1.00 73.37 1229 ARG A C 1
ATOM 5902 O O . ARG A 1 395 ? 58.661 53.493 -22.521 1.00 65.88 1229 ARG A O 1
ATOM 5923 N N . TYR A 1 396 ? 56.760 53.635 -23.718 1.00 70.58 1230 TYR A N 1
ATOM 5924 C CA . TYR A 1 396 ? 56.270 52.355 -23.220 1.00 65.12 1230 TYR A CA 1
ATOM 5925 C C . TYR A 1 396 ? 57.175 51.212 -23.661 1.00 66.63 1230 TYR A C 1
ATOM 5926 O O . TYR A 1 396 ? 57.412 50.267 -22.899 1.00 62.62 1230 TYR A O 1
ATOM 5944 N N . ARG A 1 397 ? 57.688 51.278 -24.891 1.00 70.56 1231 ARG A N 1
ATOM 5945 C CA . ARG A 1 397 ? 58.536 50.203 -25.394 1.00 72.73 1231 ARG A CA 1
ATOM 5946 C C . ARG A 1 397 ? 59.829 50.107 -24.593 1.00 69.32 1231 ARG A C 1
ATOM 5947 O O . ARG A 1 397 ? 60.307 49.003 -24.307 1.00 61.79 1231 ARG A O 1
ATOM 5968 N N . ARG A 1 398 ? 60.403 51.252 -24.214 1.00 64.51 1232 ARG A N 1
ATOM 5969 C CA . ARG A 1 398 ? 61.627 51.240 -23.418 1.00 66.15 1232 ARG A CA 1
ATOM 5970 C C . ARG A 1 398 ? 61.406 50.538 -22.084 1.00 62.85 1232 ARG A C 1
ATOM 5971 O O . ARG A 1 398 ? 62.285 49.813 -21.602 1.00 58.77 1232 ARG A O 1
ATOM 5992 N N . ALA A 1 399 ? 60.238 50.741 -21.470 1.00 56.15 1233 ALA A N 1
ATOM 5993 C CA . ALA A 1 399 ? 59.900 50.002 -20.257 1.00 55.87 1233 ALA A CA 1
ATOM 5994 C C . ALA A 1 399 ? 59.896 48.502 -20.525 1.00 58.47 1233 ALA A C 1
ATOM 5995 O O . ALA A 1 399 ? 60.481 47.719 -19.767 1.00 48.83 1233 ALA A O 1
ATOM 6002 N N . VAL A 1 400 ? 59.236 48.087 -21.608 1.00 55.21 1234 VAL A N 1
ATOM 6003 C CA . VAL A 1 400 ? 59.192 46.673 -21.974 1.00 56.82 1234 VAL A CA 1
ATOM 6004 C C . VAL A 1 400 ? 60.603 46.125 -22.150 1.00 58.37 1234 VAL A C 1
ATOM 6005 O O . VAL A 1 400 ? 60.956 45.078 -21.592 1.00 54.79 1234 VAL A O 1
ATOM 6018 N N . GLU A 1 401 ? 61.432 46.820 -22.935 1.00 55.47 1235 GLU A N 1
ATOM 6019 C CA . GLU A 1 401 ? 62.802 46.363 -23.148 1.00 55.57 1235 GLU A CA 1
ATOM 6020 C C . GLU A 1 401 ? 63.544 46.229 -21.824 1.00 54.23 1235 GLU A C 1
ATOM 6021 O O . GLU A 1 401 ? 64.334 45.297 -21.635 1.00 51.59 1235 GLU A O 1
ATOM 6033 N N . LEU A 1 402 ? 63.298 47.153 -20.892 1.00 52.63 1236 LEU A N 1
ATOM 6034 C CA . LEU A 1 402 ? 63.934 47.081 -19.581 1.00 53.10 1236 LEU A CA 1
ATOM 6035 C C . LEU A 1 402 ? 63.505 45.827 -18.831 1.00 53.33 1236 LEU A C 1
ATOM 6036 O O . LEU A 1 402 ? 64.335 45.149 -18.212 1.00 47.36 1236 LEU A O 1
ATOM 6052 N N . TYR A 1 403 ? 62.210 45.505 -18.868 1.00 52.79 1237 TYR A N 1
ATOM 6053 C CA . TYR A 1 403 ? 61.735 44.299 -18.200 1.00 51.99 1237 TYR A CA 1
ATOM 6054 C C . TYR A 1 403 ? 62.374 43.054 -18.799 1.00 53.68 1237 TYR A C 1
ATOM 6055 O O . TYR A 1 403 ? 62.769 42.137 -18.070 1.00 52.11 1237 TYR A O 1
ATOM 6073 N N . GLU A 1 404 ? 62.486 43.002 -20.128 1.00 50.96 1238 GLU A N 1
ATOM 6074 C CA . GLU A 1 404 ? 63.152 41.872 -20.764 1.00 57.13 1238 GLU A CA 1
ATOM 6075 C C . GLU A 1 404 ? 64.617 41.798 -20.356 1.00 55.40 1238 GLU A C 1
ATOM 6076 O O . GLU A 1 404 ? 65.195 40.705 -20.307 1.00 49.11 1238 GLU A O 1
ATOM 6088 N N . ARG A 1 405 ? 65.230 42.944 -20.053 1.00 52.25 1239 ARG A N 1
ATOM 6089 C CA . ARG A 1 405 ? 66.589 42.937 -19.524 1.00 51.70 1239 ARG A CA 1
ATOM 6090 C C . ARG A 1 405 ? 66.609 42.430 -18.089 1.00 48.16 1239 ARG A C 1
ATOM 6091 O O . ARG A 1 405 ? 67.480 41.636 -17.716 1.00 44.81 1239 ARG A O 1
ATOM 6112 N N . LEU A 1 406 ? 65.653 42.878 -17.273 1.00 42.80 1240 LEU A N 1
ATOM 6113 C CA . LEU A 1 406 ? 65.577 42.436 -15.885 1.00 47.05 1240 LEU A CA 1
ATOM 6114 C C . LEU A 1 406 ? 65.601 40.915 -15.797 1.00 46.68 1240 LEU A C 1
ATOM 6115 O O . LEU A 1 406 ? 66.417 40.331 -15.075 1.00 44.54 1240 LEU A O 1
ATOM 6131 N N . LEU A 1 407 ? 64.706 40.258 -16.538 1.00 46.84 1241 LEU A N 1
ATOM 6132 C CA . LEU A 1 407 ? 64.606 38.803 -16.486 1.00 48.52 1241 LEU A CA 1
ATOM 6133 C C . LEU A 1 407 ? 65.927 38.129 -16.827 1.00 46.04 1241 LEU A C 1
ATOM 6134 O O . LEU A 1 407 ? 66.245 37.072 -16.270 1.00 43.76 1241 LEU A O 1
ATOM 6150 N N . GLN A 1 408 ? 66.711 38.716 -17.732 1.00 44.85 1242 GLN A N 1
ATOM 6151 C CA . GLN A 1 408 ? 67.978 38.103 -18.112 1.00 48.15 1242 GLN A CA 1
ATOM 6152 C C . GLN A 1 408 ? 69.057 38.358 -17.068 1.00 51.68 1242 GLN A C 1
ATOM 6153 O O . GLN A 1 408 ? 69.760 37.431 -16.661 1.00 45.24 1242 GLN A O 1
ATOM 6167 N N . ILE A 1 409 ? 69.193 39.605 -16.612 1.00 49.71 1243 ILE A N 1
ATOM 6168 C CA . ILE A 1 409 ? 70.324 39.957 -15.758 1.00 52.19 1243 ILE A CA 1
ATOM 6169 C C . ILE A 1 409 ? 70.060 39.586 -14.299 1.00 46.05 1243 ILE A C 1
ATOM 6170 O O . ILE A 1 409 ? 70.994 39.232 -13.569 1.00 43.22 1243 ILE A O 1
ATOM 6186 N N . PHE A 1 410 ? 68.809 39.662 -13.845 1.00 40.65 1244 PHE A N 1
ATOM 6187 C CA . PHE A 1 410 ? 68.442 39.336 -12.466 1.00 45.83 1244 PHE A CA 1
ATOM 6188 C C . PHE A 1 410 ? 67.250 38.384 -12.487 1.00 47.00 1244 PHE A C 1
ATOM 6189 O O . PHE A 1 410 ? 66.123 38.763 -12.146 1.00 40.33 1244 PHE A O 1
ATOM 6206 N N . PRO A 1 411 ? 67.476 37.123 -12.870 1.00 42.83 1245 PRO A N 1
ATOM 6207 C CA . PRO A 1 411 ? 66.345 36.199 -13.065 1.00 42.86 1245 PRO A CA 1
ATOM 6208 C C . PRO A 1 411 ? 65.528 35.950 -11.810 1.00 46.88 1245 PRO A C 1
ATOM 6209 O O . PRO A 1 411 ? 64.340 35.621 -11.914 1.00 50.97 1245 PRO A O 1
ATOM 6220 N N . ASP A 1 412 ? 66.125 36.084 -10.627 1.00 46.94 1246 ASP A N 1
ATOM 6221 C CA . ASP A 1 412 ? 65.446 35.803 -9.368 1.00 56.87 1246 ASP A CA 1
ATOM 6222 C C . ASP A 1 412 ? 65.340 37.058 -8.507 1.00 51.83 1246 ASP A C 1
ATOM 6223 O O . ASP A 1 412 ? 65.373 36.983 -7.277 1.00 44.76 1246 ASP A O 1
ATOM 6232 N N . SER A 1 413 ? 65.209 38.215 -9.146 1.00 48.69 1247 SER A N 1
ATOM 6233 C CA . SER A 1 413 ? 65.159 39.470 -8.412 1.00 42.99 1247 SER A CA 1
ATOM 6234 C C . SER A 1 413 ? 63.922 39.511 -7.518 1.00 42.08 1247 SER A C 1
ATOM 6235 O O . SER A 1 413 ? 62.844 39.064 -7.929 1.00 34.43 1247 SER A O 1
ATOM 6243 N N . PRO A 1 414 ? 64.033 40.047 -6.299 1.00 44.33 1248 PRO A N 1
ATOM 6244 C CA . PRO A 1 414 ? 62.836 40.193 -5.458 1.00 38.87 1248 PRO A CA 1
ATOM 6245 C C . PRO A 1 414 ? 61.801 41.138 -6.035 1.00 43.46 1248 PRO A C 1
ATOM 6246 O O . PRO A 1 414 ? 60.629 41.063 -5.646 1.00 43.58 1248 PRO A O 1
ATOM 6257 N N . LEU A 1 415 ? 62.193 42.019 -6.952 1.00 44.56 1249 LEU A N 1
ATOM 6258 C CA . LEU A 1 415 ? 61.305 43.027 -7.513 1.00 48.06 1249 LEU A CA 1
ATOM 6259 C C . LEU A 1 415 ? 60.582 42.549 -8.769 1.00 49.22 1249 LEU A C 1
ATOM 6260 O O . LEU A 1 415 ? 59.889 43.345 -9.412 1.00 48.40 1249 LEU A O 1
ATOM 6276 N N . LEU A 1 416 ? 60.717 41.270 -9.124 1.00 47.15 1250 LEU A N 1
ATOM 6277 C CA . LEU A 1 416 ? 60.141 40.771 -10.371 1.00 49.87 1250 LEU A CA 1
ATOM 6278 C C . LEU A 1 416 ? 58.635 41.000 -10.425 1.00 55.82 1250 LEU A C 1
ATOM 6279 O O . LEU A 1 416 ? 58.103 41.453 -11.446 1.00 55.15 1250 LEU A O 1
ATOM 6295 N N . ARG A 1 417 ? 57.926 40.683 -9.340 1.00 56.21 1251 ARG A N 1
ATOM 6296 C CA . ARG A 1 417 ? 56.469 40.781 -9.363 1.00 63.42 1251 ARG A CA 1
ATOM 6297 C C . ARG A 1 417 ? 56.027 42.223 -9.576 1.00 62.42 1251 ARG A C 1
ATOM 6298 O O . ARG A 1 417 ? 55.162 42.505 -10.414 1.00 61.83 1251 ARG A O 1
ATOM 6319 N N . THR A 1 418 ? 56.613 43.153 -8.818 1.00 57.89 1252 THR A N 1
ATOM 6320 C CA . THR A 1 418 ? 56.353 44.570 -9.049 1.00 62.95 1252 THR A CA 1
ATOM 6321 C C . THR A 1 418 ? 56.692 44.957 -10.483 1.00 58.77 1252 THR A C 1
ATOM 6322 O O . THR A 1 418 ? 55.958 45.721 -11.121 1.00 59.42 1252 THR A O 1
ATOM 6333 N N . ALA A 1 419 ? 57.800 44.430 -11.009 1.00 54.13 1253 ALA A N 1
ATOM 6334 C CA . ALA A 1 419 ? 58.199 44.737 -12.379 1.00 59.28 1253 ALA A CA 1
ATOM 6335 C C . ALA A 1 419 ? 57.216 44.152 -13.385 1.00 61.02 1253 ALA A C 1
ATOM 6336 O O . ALA A 1 419 ? 56.882 44.799 -14.385 1.00 57.61 1253 ALA A O 1
ATOM 6343 N N . GLU A 1 420 ? 56.747 42.926 -13.141 1.00 59.99 1254 GLU A N 1
ATOM 6344 C CA . GLU A 1 420 ? 55.811 42.289 -14.061 1.00 64.72 1254 GLU A CA 1
ATOM 6345 C C . GLU A 1 420 ? 54.511 43.079 -14.156 1.00 63.63 1254 GLU A C 1
ATOM 6346 O O . GLU A 1 420 ? 53.946 43.231 -15.246 1.00 60.36 1254 GLU A O 1
ATOM 6358 N N . GLU A 1 421 ? 54.021 43.586 -13.024 1.00 58.81 1255 GLU A N 1
ATOM 6359 C CA . GLU A 1 421 ? 52.812 44.405 -13.039 1.00 62.25 1255 GLU A CA 1
ATOM 6360 C C . GLU A 1 421 ? 53.002 45.637 -13.913 1.00 67.32 1255 GLU A C 1
ATOM 6361 O O . GLU A 1 421 ? 52.139 45.973 -14.733 1.00 65.15 1255 GLU A O 1
ATOM 6373 N N . LEU A 1 422 ? 54.135 46.325 -13.753 1.00 62.23 1256 LEU A N 1
ATOM 6374 C CA . LEU A 1 422 ? 54.446 47.449 -14.628 1.00 62.27 1256 LEU A CA 1
ATOM 6375 C C . LEU A 1 422 ? 54.597 46.989 -16.072 1.00 61.61 1256 LEU A C 1
ATOM 6376 O O . LEU A 1 422 ? 54.104 47.647 -16.996 1.00 56.84 1256 LEU A O 1
ATOM 6392 N N . TYR A 1 423 ? 55.275 45.857 -16.285 1.00 59.64 1257 TYR A N 1
ATOM 6393 C CA . TYR A 1 423 ? 55.416 45.320 -17.634 1.00 62.85 1257 TYR A CA 1
ATOM 6394 C C . TYR A 1 423 ? 54.056 45.086 -18.274 1.00 66.19 1257 TYR A C 1
ATOM 6395 O O . TYR A 1 423 ? 53.884 45.294 -19.482 1.00 65.07 1257 TYR A O 1
ATOM 6413 N N . THR A 1 424 ? 53.080 44.638 -17.484 1.00 64.36 1258 THR A N 1
ATOM 6414 C CA . THR A 1 424 ? 51.735 44.437 -18.009 1.00 69.81 1258 THR A CA 1
ATOM 6415 C C . THR A 1 424 ? 51.196 45.735 -18.600 1.00 72.72 1258 THR A C 1
ATOM 6416 O O . THR A 1 424 ? 50.944 45.827 -19.806 1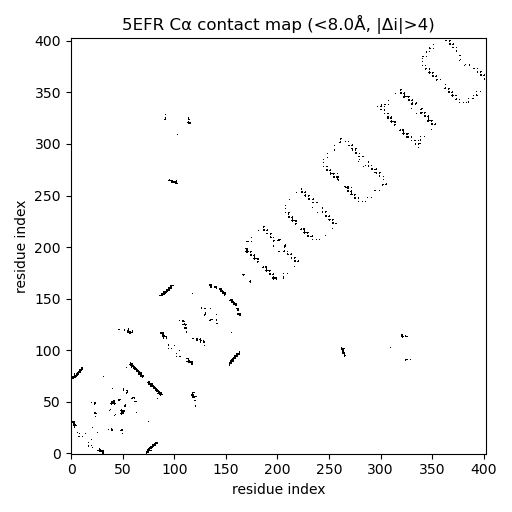.00 78.31 1258 THR A O 1
ATOM 6427 N N . ARG A 1 425 ? 51.052 46.765 -17.761 1.00 69.07 1259 ARG A N 1
ATOM 6428 C CA . ARG A 1 425 ? 50.487 48.038 -18.206 1.00 71.87 1259 ARG A CA 1
ATOM 6429 C C . ARG A 1 425 ? 51.162 48.542 -19.476 1.00 72.12 1259 ARG A C 1
ATOM 6430 O O . ARG A 1 425 ? 50.490 48.955 -20.428 1.00 73.39 1259 ARG A O 1
ATOM 6451 N N . ALA A 1 426 ? 52.496 48.528 -19.503 1.00 74.07 1260 ALA A N 1
ATOM 6452 C CA . ALA A 1 426 ? 53.213 49.047 -20.663 1.00 79.25 1260 ALA A CA 1
ATOM 6453 C C . ALA A 1 426 ? 52.844 48.282 -21.926 1.00 87.99 1260 ALA A C 1
ATOM 6454 O O . ALA A 1 426 ? 52.631 48.883 -22.986 1.00 93.23 1260 ALA A O 1
ATOM 6461 N N . ARG A 1 427 ? 52.755 46.954 -21.832 1.00 90.70 1261 ARG A N 1
ATOM 6462 C CA . ARG A 1 427 ? 52.473 46.149 -23.015 1.00 92.55 1261 ARG A CA 1
ATOM 6463 C C . ARG A 1 427 ? 51.011 46.253 -23.431 1.00 94.49 1261 ARG A C 1
ATOM 6464 O O . ARG A 1 427 ? 50.705 46.178 -24.627 1.00 95.68 1261 ARG A O 1
ATOM 6485 N N . GLN A 1 428 ? 50.096 46.427 -22.474 1.00 88.74 1262 GLN A N 1
ATOM 6486 C CA . GLN A 1 428 ? 48.691 46.615 -22.824 1.00 91.66 1262 GLN A CA 1
ATOM 6487 C C . GLN A 1 428 ? 48.493 47.925 -23.576 1.00 98.46 1262 GLN A C 1
ATOM 6488 O O . GLN A 1 428 ? 47.881 47.953 -24.650 1.00 100.74 1262 GLN A O 1
ATOM 6502 N N . ARG A 1 429 ? 49.013 49.022 -23.023 1.00 95.03 1263 ARG A N 1
ATOM 6503 C CA . ARG A 1 429 ? 48.808 50.335 -23.625 1.00 93.24 1263 ARG A CA 1
ATOM 6504 C C . ARG A 1 429 ? 49.587 50.488 -24.925 1.00 92.26 1263 ARG A C 1
ATOM 6505 O O . ARG A 1 429 ? 49.193 51.276 -25.792 1.00 95.44 1263 ARG A O 1
ATOM 6526 N N . LEU A 1 430 ? 50.687 49.747 -25.082 1.00 87.36 1264 LEU A N 1
ATOM 6527 C CA . LEU A 1 430 ? 51.534 49.918 -26.259 1.00 91.97 1264 LEU A CA 1
ATOM 6528 C C . LEU A 1 430 ? 50.832 49.446 -27.527 1.00 108.97 1264 LEU A C 1
ATOM 6529 O O . LEU A 1 430 ? 50.955 50.079 -28.582 1.00 115.60 1264 LEU A O 1
ATOM 6545 N N . THR A 1 431 ? 50.098 48.333 -27.448 1.00 108.30 1265 THR A N 1
ATOM 6546 C CA . THR A 1 431 ? 49.437 47.799 -28.636 1.00 107.31 1265 THR A CA 1
ATOM 6547 C C . THR A 1 431 ? 48.382 48.766 -29.158 1.00 108.40 1265 THR A C 1
ATOM 6548 O O . THR A 1 431 ? 48.234 48.941 -30.373 1.00 106.10 1265 THR A O 1
ATOM 6559 N N . GLU A 1 432 ? 47.646 49.403 -28.255 1.00 104.33 1266 GLU A N 1
ATOM 6560 C CA . GLU A 1 432 ? 46.540 50.279 -28.622 1.00 101.65 1266 GLU A CA 1
ATOM 6561 C C . GLU A 1 432 ? 46.992 51.379 -29.577 1.00 100.18 1266 GLU A C 1
ATOM 6562 O O . GLU A 1 432 ? 48.169 51.737 -29.615 1.00 103.91 1266 GLU A O 1
#

Sequence (403 aa):
SYYIRNIEWEGNTVFPDEALTEALGFKKGDPFNRKKLEENLYGNKRSTDVSSLYMNRGYMLFRAEPTIRVVGGDSLDLHFDVYEGDVFEFGTINIVGNQKTKEHVIRRELYTIPGQTFSRDAIQESIRRLAQLNYFNQEALAAGPEVQINPEKKTVDLTYKVEEVGRHSSPQEAFERAMEFYNQGKYDRAIEYFKAVFTYGRTHEWAADAQFYLARAYYQNKEYLLAASEYERFIQIYQIDPRVPQAEYERAMCYYKLSPPYELDQTDTRKAIEAFQLFIDRYPNHELVDDATQKIRELRAKLARKQYEAARLYERRELYEAAAVTYEAVFDAYPDTPWADDALVGAMRAYIAYAEQSVRARQPERYRRAVELYERLLQIFPDSPLLRTAEELYTRARQRLTE

B-factor: mean 50.26, std 18.79, range [22.96, 138.89]

Foldseek 3Di:
DAWEAEEEEAPDDPDDPVLQVVLLVQDGTDDDDVVSNCCLDPHPPVLSRNVQVQQQQQQVVKDWDWDWDDPDDRYIYIYIYIDRADGAAAFAEAEAQFAPDFQCVLVVLQQRFHLHTGGPVSLVNSLVSVVVVVFFDNVLSVPDWDWDQDRVVRHIYTYRYGHGDDPDDALVRLQVVLVVCQVVLVLVVSLVSLVVSCVVPQPDPCNLVSLQVNLVSCVSVLVLVVSLVSLVVSCVPVVPDPCNLVSLLVSLVSLLSVQDALRHHGPSLVVSLVSLVVSCVVCVPDPCNVVSVVSNQVSLQRPLVSLLVVLVVCVVVVVLSRNLSSLVVSLVVCVVHPCNLVSLLSNLVSLQSDLVPDDVVCNLVSLVVLLVSLVVCCVSPVPDPCNVVSVVSNVVSVVVNVD

Radius of gyration: 29.85 Å; Cα contacts (8 Å, |Δi|>4): 685; chains: 1; bounding box: 74×68×79 Å

Secondary structure (DSSP, 8-state):
--EEEEEEEES--SS-HHHHHHHHT--TTPBP-HHHHHHHHH--TTS-SHHHHHHTTT-TT-EEEEEEEE-STTEEEEEEEEE-----EEEEEEEE--SSS-HHHHHTT-S--TTSBP-HHHHHHHHHHHHHHT-B-HHHHHH--EEEEETTTTEEEEEEE--B----SSHHHHHHHHHHHHHHT-HHHHHHHHHHHGGG-SSSTTHHHHHHHHHHHHHHTT-HHHHHHHHHHHHHHSTTSTTHHHHHHHHHHHHHHHPPPTTS--HHHHHHHHHHHHHHHH-TTSTTHHHHHHHHHHHHHHHHHHHHHHHHHHHHTT-HHHHHHHHHHHHHH-TTSTHHHHHHHHHHHHHHHHHHTS-GGGHHHHHHHHHHHHHHHHHH-TT-TTHHHHHHHHHHHHHHHH-